Protein 3MB8 (pdb70)

Foldseek 3Di:
DDDDDQAQPALRDHLVQAAQAEEEEAALVVLVVLQVVAPDKDWDDDGDRWTWMWGAHPNFTYIYIYQHAALPSNVSVVVRNLVSNHQAYEYEYAWAWLCPVPAAAQAKEWAQFEAEPDPLCPPPDPPPDTLGAFVVLSVLLVVLCVVVVHDYHYWYYYAHQDDDQDDPPHDCSNVCSVHGTIYGHHRSSQSSSCVVSNHGYIYMYGYAFHPVCVVVVGGHCPDPSNVNSSVSSSSSVSSSSRVVSVVD/DDDDDQAQPALRHHLVQAAQAEEEEAALVVLVVLQVVAPDKDWDDDGDRWTWMFGAHPNFTYIYIHQHAALPSNLSVVVRNLVSNHAEYEYEYAWAWLCCPPAAAQAKEWAQFEAEPDPQCPPPDPPPDTLGAAVVLSVLLVVLCVVVVHDYHYWYYYAHRDDDDDDPDDDCSNVVSVHTTIYGHHRSSQSRVCVVSNHGYIYMYGHQFHPVCVVVVGGHCPDPSNVNSSVSSSSSNSSSRRVVSVVD

CATH classification: 3.40.50.1580

InterPro domains:
  IPR000845 Nucleoside phosphorylase domain [PF01048] (19-234)
  IPR035994 Nucleoside phosphorylase superfamily [G3DSA:3.40.50.1580] (1-247)
  IPR035994 Nucleoside phosphorylase superfamily [SSF53167] (6-246)

Radius of gyration: 21.79 Å; Cα contacts (8 Å, |Δi|>4): 1271; chains: 2; bounding box: 53×59×67 Å

Organism: Toxoplasma gondii (NCBI:txid5811)

Sequence (496 aa):
LMQGMEVQPHIRLRKEDVEPVVIIVGDPARTEEVANMCEKKQELAYNREYRSFRVVYDSQPITVISHGIGCPGTSIAIEELAYLGAKVIIRAGTCGSLKPKTLKQGDVCVTYAAVNETGLISNILPEGFPCVATPHVYQALMDAAKELGIEAASGIGVTQDYFYQNGILPSKLEMYSKKCCDVIDMEMSGVLGLCQARGIATCGILAVDGSPLQWDEGDYDATGVKATTGKENMVKITLKACANLRRQYLMQGMEVQPHIRLRKEDVEPVVIIVGDPARTEEVANMCEKKQELAYNREYRSFRVVYDSQPITVISHGIGCPGTSIAIEELAYLGAKVIIRAGTCGSLKPKTLKQGDVCVTYAAVNETGLISNILPEGFPCVATPHVYQALMDAAKELGIEAASGIGVTQDYFYQNGILPSKLEMYSKKCCDVIDMEMSGVLGLCQARGIATCGILAVDGSPLQWDEGDYDATGVKATTGKENMVKITLKACANLRRQY

Structure (mmCIF, N/CA/C/O backbone):
data_3MB8
#
_entry.id   3MB8
#
_cell.length_a   159.622
_cell.length_b   159.622
_cell.length_c   53.606
_cell.angle_alpha   90.000
_cell.angle_beta   90.000
_cell.angle_gamma   120.000
#
_symmetry.space_group_name_H-M   'P 6'
#
loop_
_entity.id
_entity.type
_entity.pdbx_description
1 polymer 'Purine nucleoside phosphorylase'
2 non-polymer 1,4-DIDEOXY-4-AZA-1-(S)-(9-DEAZAHYPOXANTHIN-9-YL)-D-RIBITOL
3 non-polymer 'PHOSPHATE ION'
4 non-polymer GLYCEROL
5 water water
#
loop_
_atom_site.group_PDB
_atom_site.id
_atom_site.type_symbol
_atom_site.label_atom_id
_atom_site.label_alt_id
_atom_site.label_comp_id
_atom_site.label_asym_id
_atom_site.label_entity_id
_atom_site.label_seq_id
_atom_site.pdbx_PDB_ins_code
_atom_site.Cartn_x
_atom_site.Cartn_y
_atom_site.Cartn_z
_atom_site.occupancy
_atom_site.B_iso_or_equiv
_atom_site.auth_seq_id
_atom_site.auth_comp_id
_atom_site.auth_asym_id
_atom_site.auth_atom_id
_atom_site.pdbx_PDB_model_num
ATOM 1 N N . LEU A 1 3 ? 58.659 31.858 18.706 1.00 28.44 3 LEU A N 1
ATOM 2 C CA . LEU A 1 3 ? 57.824 32.913 19.354 1.00 28.31 3 LEU A CA 1
ATOM 3 C C . LEU A 1 3 ? 57.247 32.415 20.667 1.00 28.61 3 LEU A C 1
ATOM 4 O O . LEU A 1 3 ? 56.744 31.288 20.749 1.00 28.47 3 LEU A O 1
ATOM 9 N N . MET A 1 4 ? 57.300 33.282 21.673 1.00 28.91 4 MET A N 1
ATOM 10 C CA . MET A 1 4 ? 56.814 32.973 23.022 1.00 29.40 4 MET A CA 1
ATOM 11 C C . MET A 1 4 ? 55.450 33.584 23.277 1.00 28.86 4 MET A C 1
ATOM 12 O O . MET A 1 4 ? 55.066 34.553 22.619 1.00 28.79 4 MET A O 1
ATOM 17 N N . GLN A 1 5 ? 54.724 33.022 24.242 1.00 28.54 5 GLN A N 1
ATOM 18 C CA . GLN A 1 5 ? 53.494 33.642 24.728 1.00 28.52 5 GLN A CA 1
ATOM 19 C C . GLN A 1 5 ? 53.476 33.703 26.261 1.00 28.38 5 GLN A C 1
ATOM 20 O O . GLN A 1 5 ? 54.161 32.916 26.933 1.00 27.27 5 GLN A O 1
ATOM 26 N N . GLY A 1 6 ? 52.708 34.654 26.795 1.00 27.89 6 GLY A N 1
ATOM 27 C CA . GLY A 1 6 ? 52.470 34.733 28.231 1.00 28.50 6 GLY A CA 1
ATOM 28 C C . GLY A 1 6 ? 51.708 33.510 28.718 1.00 28.46 6 GLY A C 1
ATOM 29 O O . GLY A 1 6 ? 51.086 32.778 27.928 1.00 28.41 6 GLY A O 1
ATOM 30 N N . MET A 1 7 ? 51.766 33.266 30.019 1.00 28.25 7 MET A N 1
ATOM 31 C CA . MET A 1 7 ? 50.999 32.169 30.588 1.00 28.62 7 MET A CA 1
ATOM 32 C C . MET A 1 7 ? 49.566 32.616 30.827 1.00 28.74 7 MET A C 1
ATOM 33 O O . MET A 1 7 ? 49.327 33.779 31.102 1.00 28.92 7 MET A O 1
ATOM 38 N N . GLU A 1 8 ? 48.616 31.693 30.714 1.00 29.59 8 GLU A N 1
ATOM 39 C CA . GLU A 1 8 ? 47.212 32.053 30.903 1.00 30.05 8 GLU A CA 1
ATOM 40 C C . GLU A 1 8 ? 46.957 32.492 32.344 1.00 28.66 8 GLU A C 1
ATOM 41 O O . GLU A 1 8 ? 46.396 33.568 32.587 1.00 29.36 8 GLU A O 1
ATOM 47 N N . VAL A 1 9 ? 47.380 31.668 33.295 1.00 26.62 9 VAL A N 1
ATOM 48 C CA . VAL A 1 9 ? 47.301 32.051 34.690 1.00 24.77 9 VAL A CA 1
ATOM 49 C C . VAL A 1 9 ? 48.727 32.164 35.197 1.00 23.04 9 VAL A C 1
ATOM 50 O O . VAL A 1 9 ? 49.601 31.369 34.824 1.00 22.11 9 VAL A O 1
ATOM 54 N N . GLN A 1 10 ? 48.969 33.184 36.007 1.00 21.02 10 GLN A N 1
ATOM 55 C CA . GLN A 1 10 ? 50.279 33.359 36.625 1.00 19.73 10 GLN A CA 1
ATOM 56 C C . GLN A 1 10 ? 50.572 32.142 37.505 1.00 18.44 10 GLN A C 1
ATOM 57 O O . GLN A 1 10 ? 49.669 31.643 38.176 1.00 18.12 10 GLN A O 1
ATOM 63 N N . PRO A 1 11 ? 51.823 31.645 37.481 1.00 17.52 11 PRO A N 1
ATOM 64 C CA . PRO A 1 11 ? 52.123 30.318 38.045 1.00 16.93 11 PRO A CA 1
ATOM 65 C C . PRO A 1 11 ? 51.965 30.161 39.584 1.00 15.98 11 PRO A C 1
ATOM 66 O O . PRO A 1 11 ? 51.613 29.081 40.061 1.00 16.13 11 PRO A O 1
ATOM 70 N N . HIS A 1 12 ? 52.223 31.197 40.361 1.00 14.51 12 HIS A N 1
ATOM 71 C CA . HIS A 1 12 ? 52.128 31.016 41.826 1.00 14.00 12 HIS A CA 1
ATOM 72 C C . HIS A 1 12 ? 50.751 31.412 42.388 1.00 13.87 12 HIS A C 1
ATOM 73 O O . HIS A 1 12 ? 50.118 30.640 43.121 1.00 13.62 12 HIS A O 1
ATOM 80 N N . ILE A 1 13 ? 50.273 32.596 42.016 1.00 12.82 13 ILE A N 1
ATOM 81 C CA . ILE A 1 13 ? 48.983 33.077 42.523 1.00 12.86 13 ILE A CA 1
ATOM 82 C C . ILE A 1 13 ? 47.796 32.498 41.743 1.00 13.62 13 ILE A C 1
ATOM 83 O O . ILE A 1 13 ? 46.656 32.521 42.226 1.00 13.99 13 ILE A O 1
ATOM 88 N N . ARG A 1 14 ? 48.070 31.978 40.544 1.00 14.83 14 ARG A N 1
ATOM 89 C CA . ARG A 1 14 ? 47.075 31.236 39.752 1.00 15.69 14 ARG A CA 1
ATOM 90 C C . ARG A 1 14 ? 45.862 32.105 39.394 1.00 16.91 14 ARG A C 1
ATOM 91 O O . ARG A 1 14 ? 44.714 31.640 39.443 1.00 17.25 14 ARG A O 1
ATOM 99 N N . LEU A 1 15 ? 46.136 33.366 39.060 1.00 16.54 15 LEU A N 1
ATOM 100 C CA . LEU A 1 15 ? 45.135 34.313 38.599 1.00 17.15 15 LEU A CA 1
ATOM 101 C C . LEU A 1 15 ? 45.366 34.718 37.132 1.00 17.83 15 LEU A C 1
ATOM 102 O O . LEU A 1 15 ? 46.493 34.631 36.620 1.00 17.75 15 LEU A O 1
ATOM 107 N N . ARG A 1 16 ? 44.281 35.155 36.486 1.00 18.24 16 ARG A N 1
ATOM 108 C CA . ARG A 1 16 ? 44.297 35.738 35.136 1.00 19.58 16 ARG A CA 1
ATOM 109 C C . ARG A 1 16 ? 44.012 37.233 35.282 1.00 19.02 16 ARG A C 1
ATOM 110 O O . ARG A 1 16 ? 43.539 37.666 36.317 1.00 18.79 16 ARG A O 1
ATOM 118 N N . LYS A 1 17 ? 44.259 38.019 34.240 1.00 20.07 17 LYS A N 1
ATOM 119 C CA . LYS A 1 17 ? 44.126 39.476 34.344 1.00 20.94 17 LYS A CA 1
ATOM 120 C C . LYS A 1 17 ? 42.703 39.910 34.729 1.00 21.35 17 LYS A C 1
ATOM 121 O O . LYS A 1 17 ? 42.536 40.842 35.506 1.00 21.17 17 LYS A O 1
ATOM 127 N N . GLU A 1 18 ? 41.686 39.204 34.231 1.00 21.97 18 GLU A N 1
ATOM 128 C CA . GLU A 1 18 ? 40.296 39.497 34.606 1.00 22.44 18 GLU A CA 1
ATOM 129 C C . GLU A 1 18 ? 39.981 39.216 36.096 1.00 21.77 18 GLU A C 1
ATOM 130 O O . GLU A 1 18 ? 38.950 39.655 36.594 1.00 21.49 18 GLU A O 1
ATOM 136 N N . ASP A 1 19 ? 40.887 38.525 36.797 1.00 20.82 19 ASP A N 1
ATOM 137 C CA . ASP A 1 19 ? 40.738 38.243 38.235 1.00 20.33 19 ASP A CA 1
ATOM 138 C C . ASP A 1 19 ? 41.327 39.327 39.144 1.00 19.77 19 ASP A C 1
ATOM 139 O O . ASP A 1 19 ? 41.173 39.252 40.366 1.00 19.20 19 ASP A O 1
ATOM 144 N N . VAL A 1 20 ? 42.028 40.299 38.559 1.00 19.24 20 VAL A N 1
ATOM 145 C CA . VAL A 1 20 ? 42.802 41.265 39.333 1.00 18.71 20 VAL A CA 1
ATOM 146 C C . VAL A 1 20 ? 42.302 42.696 39.113 1.00 18.65 20 VAL A C 1
ATOM 147 O O . VAL A 1 20 ? 42.243 43.170 37.971 1.00 18.87 20 VAL A O 1
ATOM 151 N N . GLU A 1 21 ? 41.995 43.384 40.217 1.00 17.87 21 GLU A N 1
ATOM 152 C CA . GLU A 1 21 ? 41.528 44.769 40.179 1.00 17.48 21 GLU A CA 1
ATOM 153 C C . GLU A 1 21 ? 42.744 45.701 40.252 1.00 17.46 21 GLU A C 1
ATOM 154 O O . GLU A 1 21 ? 43.820 45.274 40.679 1.00 17.28 21 GLU A O 1
ATOM 160 N N . PRO A 1 22 ? 42.588 46.975 39.839 1.00 16.48 22 PRO A N 1
ATOM 161 C CA . PRO A 1 22 ? 43.742 47.876 39.977 1.00 16.02 22 PRO A CA 1
ATOM 162 C C . PRO A 1 22 ? 44.110 48.204 41.436 1.00 15.40 22 PRO A C 1
ATOM 163 O O . PRO A 1 22 ? 45.214 48.687 41.691 1.00 15.74 22 PRO A O 1
ATOM 167 N N . VAL A 1 23 ? 43.202 47.945 42.380 1.00 15.46 23 VAL A N 1
ATOM 168 C CA . VAL A 1 23 ? 43.504 48.144 43.800 1.00 14.04 23 VAL A CA 1
ATOM 169 C C . VAL A 1 23 ? 43.493 46.776 44.526 1.00 13.51 23 VAL A C 1
ATOM 170 O O . VAL A 1 23 ? 42.528 46.004 44.411 1.00 12.84 23 VAL A O 1
ATOM 174 N N . VAL A 1 24 ? 44.581 46.487 45.243 1.00 12.87 24 VAL A N 1
ATOM 175 C CA . VAL A 1 24 ? 44.793 45.181 45.878 1.00 12.42 24 VAL A CA 1
ATOM 176 C C . VAL A 1 24 ? 45.152 45.373 47.356 1.00 12.35 24 VAL A C 1
ATOM 177 O O . VAL A 1 24 ? 46.039 46.157 47.681 1.00 12.93 24 VAL A O 1
ATOM 181 N N . ILE A 1 25 ? 44.483 44.639 48.234 1.00 11.45 25 ILE A N 1
ATOM 182 C CA . ILE A 1 25 ? 44.885 44.537 49.643 1.00 11.65 25 ILE A CA 1
ATOM 183 C C . ILE A 1 25 ? 45.650 43.230 49.820 1.00 11.81 25 ILE A C 1
ATOM 184 O O . ILE A 1 25 ? 45.137 42.168 49.457 1.00 12.30 25 ILE A O 1
ATOM 189 N N . ILE A 1 26 ? 46.877 43.291 50.329 1.00 11.66 26 ILE A N 1
ATOM 190 C CA . ILE A 1 26 ? 47.624 42.039 50.595 1.00 11.66 26 ILE A CA 1
ATOM 191 C C . ILE A 1 26 ? 47.785 41.837 52.097 1.00 12.02 26 ILE A C 1
ATOM 192 O O . ILE A 1 26 ? 47.954 42.805 52.830 1.00 11.38 26 ILE A O 1
ATOM 197 N N . VAL A 1 27 ? 47.682 40.585 52.548 1.00 10.96 27 VAL A N 1
ATOM 198 C CA . VAL A 1 27 ? 47.755 40.258 53.983 1.00 10.90 27 VAL A CA 1
ATOM 199 C C . VAL A 1 27 ? 48.661 39.050 54.090 1.00 11.64 27 VAL A C 1
ATOM 200 O O . VAL A 1 27 ? 48.766 38.304 53.121 1.00 11.33 27 VAL A O 1
ATOM 204 N N . GLY A 1 28 ? 49.310 38.835 55.235 1.00 11.75 28 GLY A N 1
ATOM 205 C CA . GLY A 1 28 ? 50.261 37.706 55.335 1.00 13.15 28 GLY A CA 1
ATOM 206 C C . GLY A 1 28 ? 49.597 36.331 55.389 1.00 13.64 28 GLY A C 1
ATOM 207 O O . GLY A 1 28 ? 50.072 35.362 54.783 1.00 13.67 28 GLY A O 1
ATOM 208 N N . ASP A 1 29 ? 48.484 36.265 56.110 1.00 13.55 29 ASP A N 1
ATOM 209 C CA . ASP A 1 29 ? 47.814 35.016 56.464 1.00 14.42 29 ASP A CA 1
ATOM 210 C C . ASP A 1 29 ? 46.638 34.744 55.516 1.00 14.21 29 ASP A C 1
ATOM 211 O O . ASP A 1 29 ? 45.746 35.576 55.399 1.00 14.88 29 ASP A O 1
ATOM 216 N N . PRO A 1 30 ? 46.624 33.567 54.859 1.00 14.59 30 PRO A N 1
ATOM 217 C CA . PRO A 1 30 ? 45.478 33.126 54.044 1.00 14.79 30 PRO A CA 1
ATOM 218 C C . PRO A 1 30 ? 44.135 33.306 54.768 1.00 15.12 30 PRO A C 1
ATOM 219 O O . PRO A 1 30 ? 43.156 33.732 54.150 1.00 14.61 30 PRO A O 1
ATOM 223 N N . ALA A 1 31 ? 44.102 33.023 56.076 1.00 14.80 31 ALA A N 1
ATOM 224 C CA . ALA A 1 31 ? 42.866 33.139 56.852 1.00 14.57 31 ALA A CA 1
ATOM 225 C C . ALA A 1 31 ? 42.302 34.555 56.888 1.00 14.90 31 ALA A C 1
ATOM 226 O O . ALA A 1 31 ? 41.077 34.742 57.006 1.00 13.89 31 ALA A O 1
ATOM 228 N N . ARG A 1 32 ? 43.181 35.556 56.803 1.00 14.71 32 ARG A N 1
ATOM 229 C CA . ARG A 1 32 ? 42.714 36.943 56.866 1.00 15.13 32 ARG A CA 1
ATOM 230 C C . ARG A 1 32 ? 42.005 37.398 55.593 1.00 15.16 32 ARG A C 1
ATOM 231 O O . ARG A 1 32 ? 41.205 38.335 55.654 1.00 15.72 32 ARG A O 1
ATOM 239 N N . THR A 1 33 ? 42.276 36.758 54.458 1.00 14.92 33 THR A N 1
ATOM 240 C CA . THR A 1 33 ? 41.594 37.136 53.222 1.00 15.64 33 THR A CA 1
ATOM 241 C C . THR A 1 33 ? 40.080 36.923 53.397 1.00 15.96 33 THR A C 1
ATOM 242 O O . THR A 1 33 ? 39.285 37.764 52.999 1.00 16.18 33 THR A O 1
ATOM 246 N N . GLU A 1 34 ? 39.696 35.821 54.029 1.00 17.16 34 GLU A N 1
ATOM 247 C CA . GLU A 1 34 ? 38.275 35.533 54.263 1.00 18.57 34 GLU A CA 1
ATOM 248 C C . GLU A 1 34 ? 37.649 36.508 55.257 1.00 18.63 34 GLU A C 1
ATOM 249 O O . GLU A 1 34 ? 36.499 36.927 55.081 1.00 18.28 34 GLU A O 1
ATOM 255 N N . GLU A 1 35 ? 38.418 36.878 56.282 1.00 18.93 35 GLU A N 1
ATOM 256 C CA . GLU A 1 35 ? 37.974 37.828 57.311 1.00 19.39 35 GLU A CA 1
ATOM 257 C C . GLU A 1 35 ? 37.682 39.186 56.681 1.00 18.89 35 GLU A C 1
ATOM 258 O O . GLU A 1 35 ? 36.671 39.831 56.997 1.00 18.96 35 GLU A O 1
ATOM 264 N N . VAL A 1 36 ? 38.563 39.610 55.776 1.00 17.93 36 VAL A N 1
ATOM 265 C CA . VAL A 1 36 ? 38.339 40.835 55.003 1.00 18.20 36 VAL A CA 1
ATOM 266 C C . VAL A 1 36 ? 37.063 40.706 54.173 1.00 18.35 36 VAL A C 1
ATOM 267 O O . VAL A 1 36 ? 36.186 41.595 54.210 1.00 18.25 36 VAL A O 1
ATOM 271 N N . ALA A 1 37 ? 36.973 39.605 53.425 1.00 18.59 37 ALA A N 1
ATOM 272 C CA . ALA A 1 37 ? 35.840 39.349 52.531 1.00 19.21 37 ALA A CA 1
ATOM 273 C C . ALA A 1 37 ? 34.506 39.331 53.282 1.00 19.80 37 ALA A C 1
ATOM 274 O O . ALA A 1 37 ? 33.491 39.796 52.759 1.00 19.50 37 ALA A O 1
ATOM 276 N N . ASN A 1 38 ? 34.515 38.830 54.516 1.00 20.85 38 ASN A N 1
ATOM 277 C CA . ASN A 1 38 ? 33.293 38.795 55.328 1.00 21.99 38 ASN A CA 1
ATOM 278 C C . ASN A 1 38 ? 32.798 40.179 55.772 1.00 23.03 38 ASN A C 1
ATOM 279 O O . ASN A 1 38 ? 31.657 40.323 56.226 1.00 22.74 38 ASN A O 1
ATOM 284 N N . MET A 1 39 ? 33.637 41.204 55.610 1.00 23.12 39 MET A N 1
ATOM 285 C CA . MET A 1 39 ? 33.225 42.575 55.903 1.00 24.30 39 MET A CA 1
ATOM 286 C C . MET A 1 39 ? 32.632 43.302 54.683 1.00 23.84 39 MET A C 1
ATOM 287 O O . MET A 1 39 ? 32.234 44.462 54.777 1.00 23.78 39 MET A O 1
ATOM 292 N N . CYS A 1 40 ? 32.552 42.619 53.550 1.00 23.71 40 CYS A N 1
ATOM 293 C CA . CYS A 1 40 ? 32.162 43.269 52.315 1.00 23.27 40 CYS A CA 1
ATOM 294 C C . CYS A 1 40 ? 30.735 42.939 51.907 1.00 24.26 40 CYS A C 1
ATOM 295 O O . CYS A 1 40 ? 30.154 41.975 52.413 1.00 25.03 40 CYS A O 1
ATOM 298 N N . GLU A 1 41 ? 30.184 43.741 50.996 1.00 24.43 41 GLU A N 1
ATOM 299 C CA . GLU A 1 41 ? 28.849 43.515 50.417 1.00 25.42 41 GLU A CA 1
ATOM 300 C C . GLU A 1 41 ? 28.780 42.178 49.654 1.00 25.05 41 GLU A C 1
ATOM 301 O O . GLU A 1 41 ? 27.810 41.421 49.784 1.00 24.62 41 GLU A O 1
ATOM 307 N N . LYS A 1 42 ? 29.837 41.890 48.890 1.00 24.13 42 LYS A N 1
ATOM 308 C CA . LYS A 1 42 ? 29.919 40.717 48.022 1.00 24.29 42 LYS A CA 1
ATOM 309 C C . LYS A 1 42 ? 31.340 40.178 48.059 1.00 23.37 42 LYS A C 1
ATOM 310 O O . LYS A 1 42 ? 32.285 40.946 48.187 1.00 23.04 42 LYS A O 1
ATOM 316 N N . LYS A 1 43 ? 31.479 38.861 47.952 1.00 22.72 43 LYS A N 1
ATOM 317 C CA . LYS A 1 43 ? 32.786 38.204 47.947 1.00 22.14 43 LYS A CA 1
ATOM 318 C C . LYS A 1 43 ? 32.788 37.032 46.971 1.00 22.01 43 LYS A C 1
ATOM 319 O O . LYS A 1 43 ? 31.762 36.356 46.788 1.00 21.43 43 LYS A O 1
ATOM 325 N N . GLN A 1 44 ? 33.941 36.797 46.349 1.00 21.35 44 GLN A N 1
ATOM 326 C CA . GLN A 1 44 ? 34.136 35.644 45.488 1.00 21.54 44 GLN A CA 1
ATOM 327 C C . GLN A 1 44 ? 35.562 35.123 45.653 1.00 20.53 44 GLN A C 1
ATOM 328 O O . GLN A 1 44 ? 36.519 35.825 45.321 1.00 20.15 44 GLN A O 1
ATOM 334 N N . GLU A 1 45 ? 35.703 33.902 46.158 1.00 20.26 45 GLU A N 1
ATOM 335 C CA . GLU A 1 45 ? 37.028 33.286 46.240 1.00 19.76 45 GLU A CA 1
ATOM 336 C C . GLU A 1 45 ? 37.478 32.888 44.832 1.00 19.79 45 GLU A C 1
ATOM 337 O O . GLU A 1 45 ? 36.716 32.274 44.065 1.00 19.61 45 GLU A O 1
ATOM 343 N N . LEU A 1 46 ? 38.709 33.246 44.491 1.00 18.27 46 LEU A N 1
ATOM 344 C CA . LEU A 1 46 ? 39.212 33.067 43.137 1.00 18.25 46 LEU A CA 1
ATOM 345 C C . LEU A 1 46 ? 40.146 31.871 43.021 1.00 18.29 46 LEU A C 1
ATOM 346 O O . LEU A 1 46 ? 39.942 31.024 42.159 1.00 19.33 46 LEU A O 1
ATOM 351 N N . ALA A 1 47 ? 41.157 31.801 43.888 1.00 16.89 47 ALA A N 1
ATOM 352 C CA . ALA A 1 47 ? 42.190 30.758 43.816 1.00 15.89 47 ALA A CA 1
ATOM 353 C C . ALA A 1 47 ? 42.828 30.586 45.178 1.00 15.13 47 ALA A C 1
ATOM 354 O O . ALA A 1 47 ? 42.730 31.467 46.027 1.00 14.10 47 ALA A O 1
ATOM 356 N N . TYR A 1 48 ? 43.455 29.434 45.389 1.00 14.78 48 TYR A N 1
ATOM 357 C CA . TYR A 1 48 ? 44.227 29.177 46.592 1.00 14.43 48 TYR A CA 1
ATOM 358 C C . TYR A 1 48 ? 45.312 28.173 46.211 1.00 14.42 48 TYR A C 1
ATOM 359 O O . TYR A 1 48 ? 45.055 26.971 46.053 1.00 13.78 48 TYR A O 1
ATOM 368 N N . ASN A 1 49 ? 46.515 28.694 46.004 1.00 13.71 49 ASN A N 1
ATOM 369 C CA . ASN A 1 49 ? 47.659 27.886 45.635 1.00 14.20 49 ASN A CA 1
ATOM 370 C C . ASN A 1 49 ? 48.791 28.286 46.559 1.00 13.92 49 ASN A C 1
ATOM 371 O O . ASN A 1 49 ? 49.032 29.486 46.751 1.00 13.04 49 ASN A O 1
ATOM 376 N N . ARG A 1 50 ? 49.468 27.288 47.124 1.00 14.37 50 ARG A N 1
ATOM 377 C CA . ARG A 1 50 ? 50.546 27.517 48.090 1.00 13.88 50 ARG A CA 1
ATOM 378 C C . ARG A 1 50 ? 50.007 28.447 49.193 1.00 14.09 50 ARG A C 1
ATOM 379 O O . ARG A 1 50 ? 48.919 28.195 49.737 1.00 14.43 50 ARG A O 1
ATOM 387 N N . GLU A 1 51 ? 50.732 29.520 49.509 1.00 12.93 51 GLU A N 1
ATOM 388 C CA . GLU A 1 51 ? 50.289 30.472 50.539 1.00 13.35 51 GLU A CA 1
ATOM 389 C C . GLU A 1 51 ? 49.450 31.624 49.971 1.00 12.69 51 GLU A C 1
ATOM 390 O O . GLU A 1 51 ? 49.203 32.600 50.674 1.00 13.04 51 GLU A O 1
ATOM 396 N N . TYR A 1 52 ? 49.035 31.512 48.710 1.00 12.28 52 TYR A N 1
ATOM 397 C CA . TYR A 1 52 ? 48.365 32.610 48.007 1.00 12.34 52 TYR A CA 1
ATOM 398 C C . TYR A 1 52 ? 46.869 32.319 47.837 1.00 12.36 52 TYR A C 1
ATOM 399 O O . TYR A 1 52 ? 46.474 31.611 46.918 1.00 12.44 52 TYR A O 1
ATOM 408 N N . ARG A 1 53 ? 46.053 32.885 48.726 1.00 12.44 53 ARG A N 1
ATOM 409 C CA . ARG A 1 53 ? 44.596 32.764 48.651 1.00 13.03 53 ARG A CA 1
ATOM 410 C C . ARG A 1 53 ? 44.008 34.112 48.261 1.00 12.92 53 ARG A C 1
ATOM 411 O O . ARG A 1 53 ? 44.330 35.132 48.883 1.00 13.19 53 ARG A O 1
ATOM 419 N N . SER A 1 54 ? 43.141 34.119 47.245 1.00 12.59 54 SER A N 1
ATOM 420 C CA . SER A 1 54 ? 42.655 35.365 46.674 1.00 12.57 54 SER A CA 1
ATOM 421 C C . SER A 1 54 ? 41.127 35.425 46.585 1.00 13.27 54 SER A C 1
ATOM 422 O O . SER A 1 54 ? 40.471 34.396 46.390 1.00 12.49 54 SER A O 1
ATOM 425 N N . PHE A 1 55 ? 40.596 36.641 46.743 1.00 13.78 55 PHE A N 1
ATOM 426 C CA . PHE A 1 55 ? 39.161 36.952 46.622 1.00 14.80 55 PHE A CA 1
ATOM 427 C C . PHE A 1 55 ? 39.000 38.192 45.773 1.00 15.15 55 PHE A C 1
ATOM 428 O O . PHE A 1 55 ? 39.890 39.046 45.735 1.00 15.64 55 PHE A O 1
ATOM 436 N N . ARG A 1 56 ? 37.869 38.304 45.089 1.00 15.75 56 ARG A N 1
ATOM 437 C CA . ARG A 1 56 ? 37.391 39.622 44.691 1.00 16.65 56 ARG A CA 1
ATOM 438 C C . ARG A 1 56 ? 36.317 39.984 45.687 1.00 16.89 56 ARG A C 1
ATOM 439 O O . ARG A 1 56 ? 35.432 39.169 45.993 1.00 16.95 56 ARG A O 1
ATOM 447 N N . VAL A 1 57 ? 36.393 41.206 46.196 1.00 17.10 57 VAL A N 1
ATOM 448 C CA . VAL A 1 57 ? 35.399 41.693 47.143 1.00 17.79 57 VAL A CA 1
ATOM 449 C C . VAL A 1 57 ? 34.791 42.981 46.596 1.00 18.13 57 VAL A C 1
ATOM 450 O O . VAL A 1 57 ? 35.402 43.654 45.766 1.00 18.21 57 VAL A O 1
ATOM 454 N N . VAL A 1 58 ? 33.577 43.293 47.040 1.00 18.05 58 VAL A N 1
ATOM 455 C CA . VAL A 1 58 ? 32.940 44.551 46.680 1.00 18.15 58 VAL A CA 1
ATOM 456 C C . VAL A 1 58 ? 32.688 45.303 47.979 1.00 18.05 58 VAL A C 1
ATOM 457 O O . VAL A 1 58 ? 31.986 44.805 48.860 1.00 17.76 58 VAL A O 1
ATOM 461 N N . TYR A 1 59 ? 33.305 46.476 48.116 1.00 17.98 59 TYR A N 1
ATOM 462 C CA . TYR A 1 59 ? 33.105 47.306 49.302 1.00 18.80 59 TYR A CA 1
ATOM 463 C C . TYR A 1 59 ? 32.732 48.722 48.858 1.00 18.99 59 TYR A C 1
ATOM 464 O O . TYR A 1 59 ? 33.434 49.336 48.037 1.00 17.58 59 TYR A O 1
ATOM 473 N N . ASP A 1 60 ? 31.608 49.213 49.385 1.00 19.73 60 ASP A N 1
ATOM 474 C CA . ASP A 1 60 ? 31.047 50.514 48.986 1.00 20.86 60 ASP A CA 1
ATOM 475 C C . ASP A 1 60 ? 30.917 50.561 47.458 1.00 20.35 60 ASP A C 1
ATOM 476 O O . ASP A 1 60 ? 31.281 51.542 46.815 1.00 19.88 60 ASP A O 1
ATOM 481 N N . SER A 1 61 ? 30.419 49.455 46.893 1.00 20.53 61 SER A N 1
ATOM 482 C CA . SER A 1 61 ? 30.211 49.291 45.448 1.00 20.42 61 SER A CA 1
ATOM 483 C C . SER A 1 61 ? 31.485 49.200 44.600 1.00 20.37 61 SER A C 1
ATOM 484 O O . SER A 1 61 ? 31.409 49.178 43.368 1.00 20.29 61 SER A O 1
ATOM 487 N N . GLN A 1 62 ? 32.651 49.133 45.244 1.00 19.37 62 GLN A N 1
ATOM 488 C CA . GLN A 1 62 ? 33.919 49.105 44.516 1.00 18.51 62 GLN A CA 1
ATOM 489 C C . GLN A 1 62 ? 34.541 47.709 44.559 1.00 17.99 62 GLN A C 1
ATOM 490 O O . GLN A 1 62 ? 34.633 47.128 45.629 1.00 17.10 62 GLN A O 1
ATOM 496 N N . PRO A 1 63 ? 34.953 47.164 43.394 1.00 17.45 63 PRO A N 1
ATOM 497 C CA . PRO A 1 63 ? 35.598 45.846 43.414 1.00 16.99 63 PRO A CA 1
ATOM 498 C C . PRO A 1 63 ? 37.100 45.936 43.718 1.00 16.64 63 PRO A C 1
ATOM 499 O O . PRO A 1 63 ? 37.817 46.751 43.135 1.00 16.20 63 PRO A O 1
ATOM 503 N N . ILE A 1 64 ? 37.552 45.104 44.644 1.00 15.75 64 ILE A N 1
ATOM 504 C CA . ILE A 1 64 ? 38.930 45.165 45.139 1.00 14.93 64 ILE A CA 1
ATOM 505 C C . ILE A 1 64 ? 39.445 43.744 45.246 1.00 14.60 64 ILE A C 1
ATOM 506 O O . ILE A 1 64 ? 38.703 42.837 45.635 1.00 14.77 64 ILE A O 1
ATOM 511 N N . THR A 1 65 ? 40.715 43.543 44.910 1.00 14.04 65 THR A N 1
ATOM 512 C CA . THR A 1 65 ? 41.343 42.231 45.107 1.00 13.95 65 THR A CA 1
ATOM 513 C C . THR A 1 65 ? 41.892 42.093 46.527 1.00 13.76 65 THR A C 1
ATOM 514 O O . THR A 1 65 ? 42.452 43.048 47.088 1.00 13.66 65 THR A O 1
ATOM 518 N N . VAL A 1 66 ? 41.705 40.915 47.127 1.00 13.18 66 VAL A N 1
ATOM 519 C CA . VAL A 1 66 ? 42.318 40.626 48.424 1.00 12.38 66 VAL A CA 1
ATOM 520 C C . VAL A 1 66 ? 43.066 39.312 48.291 1.00 12.29 66 VAL A C 1
ATOM 521 O O . VAL A 1 66 ? 42.484 38.304 47.870 1.00 12.33 66 VAL A O 1
ATOM 525 N N . ILE A 1 67 ? 44.345 39.316 48.655 1.00 11.95 67 ILE A N 1
ATOM 526 C CA . ILE A 1 67 ? 45.193 38.117 48.467 1.00 12.00 67 ILE A CA 1
ATOM 527 C C . ILE A 1 67 ? 46.261 38.042 49.569 1.00 12.43 67 ILE A C 1
ATOM 528 O O . ILE A 1 67 ? 46.749 39.087 50.017 1.00 12.03 67 ILE A O 1
ATOM 533 N N . SER A 1 68 ? 46.597 36.819 50.009 1.00 12.63 68 SER A N 1
ATOM 534 C CA . SER A 1 68 ? 47.632 36.591 50.993 1.00 12.98 68 SER A CA 1
ATOM 535 C C . SER A 1 68 ? 48.978 36.408 50.312 1.00 13.94 68 SER A C 1
ATOM 536 O O . SER A 1 68 ? 49.045 35.897 49.167 1.00 12.92 68 SER A O 1
ATOM 539 N N . HIS A 1 69 ? 50.021 36.859 51.006 1.00 13.93 69 HIS A N 1
ATOM 540 C CA . HIS A 1 69 ? 51.375 36.863 50.480 1.00 14.64 69 HIS A CA 1
ATOM 541 C C . HIS A 1 69 ? 52.332 35.924 51.232 1.00 14.25 69 HIS A C 1
ATOM 542 O O . HIS A 1 69 ? 53.432 35.647 50.744 1.00 14.49 69 HIS A O 1
ATOM 549 N N . GLY A 1 70 ? 51.905 35.425 52.397 1.00 13.73 70 GLY A N 1
ATOM 550 C CA . GLY A 1 70 ? 52.753 34.546 53.225 1.00 13.91 70 GLY A CA 1
ATOM 551 C C . GLY A 1 70 ? 53.746 35.351 54.054 1.00 13.59 70 GLY A C 1
ATOM 552 O O . GLY A 1 70 ? 53.924 36.563 53.841 1.00 13.59 70 GLY A O 1
ATOM 553 N N . ILE A 1 71 ? 54.424 34.679 54.977 1.00 12.77 71 ILE A N 1
ATOM 554 C CA . ILE A 1 71 ? 55.399 35.362 55.826 1.00 12.78 71 ILE A CA 1
ATOM 555 C C . ILE A 1 71 ? 56.712 35.598 55.059 1.00 12.77 71 ILE A C 1
ATOM 556 O O . ILE A 1 71 ? 57.302 34.649 54.511 1.00 12.29 71 ILE A O 1
ATOM 561 N N . GLY A 1 72 ? 57.139 36.860 55.018 1.00 12.75 72 GLY A N 1
ATOM 562 C CA . GLY A 1 72 ? 58.492 37.216 54.557 1.00 12.75 72 GLY A CA 1
ATOM 563 C C . GLY A 1 72 ? 58.503 37.831 53.167 1.00 13.76 72 GLY A C 1
ATOM 564 O O . GLY A 1 72 ? 57.626 37.543 52.349 1.00 12.96 72 GLY A O 1
ATOM 565 N N . CYS A 1 73 ? 59.503 38.672 52.898 1.00 14.09 73 CYS A N 1
ATOM 566 C CA . CYS A 1 73 ? 59.643 39.338 51.585 1.00 15.66 73 CYS A CA 1
ATOM 567 C C . CYS A 1 73 ? 59.721 38.442 50.329 1.00 15.98 73 CYS A C 1
ATOM 568 O O . CYS A 1 73 ? 59.206 38.833 49.287 1.00 15.49 73 CYS A O 1
ATOM 571 N N . PRO A 1 74 ? 60.421 37.284 50.400 1.00 16.22 74 PRO A N 1
ATOM 572 C CA . PRO A 1 74 ? 60.569 36.476 49.169 1.00 16.30 74 PRO A CA 1
ATOM 573 C C . PRO A 1 74 ? 59.260 35.938 48.602 1.00 15.80 74 PRO A C 1
ATOM 574 O O . PRO A 1 74 ? 59.002 36.098 47.403 1.00 15.82 74 PRO A O 1
ATOM 578 N N . GLY A 1 75 ? 58.438 35.323 49.453 1.00 15.39 75 GLY A N 1
ATOM 579 C CA . GLY A 1 75 ? 57.126 34.832 49.027 1.00 14.76 75 GLY A CA 1
ATOM 580 C C . GLY A 1 75 ? 56.270 36.005 48.582 1.00 14.56 75 GLY A C 1
ATOM 581 O O . GLY A 1 75 ? 55.527 35.922 47.604 1.00 15.22 75 GLY A O 1
ATOM 582 N N . THR A 1 76 ? 56.399 37.116 49.299 1.00 14.13 76 THR A N 1
ATOM 583 C CA . THR A 1 76 ? 55.674 38.342 48.971 1.00 13.46 76 THR A CA 1
ATOM 584 C C . THR A 1 76 ? 56.092 38.902 47.600 1.00 13.29 76 THR A C 1
ATOM 585 O O . THR A 1 76 ? 55.248 39.392 46.861 1.00 13.09 76 THR A O 1
ATOM 589 N N . SER A 1 77 ? 57.383 38.831 47.267 1.00 12.95 77 SER A N 1
ATOM 590 C CA . SER A 1 77 ? 57.874 39.355 45.984 1.00 13.52 77 SER A CA 1
ATOM 591 C C . SER A 1 77 ? 57.202 38.682 44.792 1.00 13.51 77 SER A C 1
ATOM 592 O O . SER A 1 77 ? 56.864 39.340 43.812 1.00 13.93 77 SER A O 1
ATOM 595 N N . ILE A 1 78 ? 57.017 37.372 44.883 1.00 12.71 78 ILE A N 1
ATOM 596 C CA . ILE A 1 78 ? 56.300 36.619 43.872 1.00 12.33 78 ILE A CA 1
ATOM 597 C C . ILE A 1 78 ? 54.860 37.138 43.670 1.00 12.10 78 ILE A C 1
ATOM 598 O O . ILE A 1 78 ? 54.432 37.377 42.537 1.00 11.63 78 ILE A O 1
ATOM 603 N N . ALA A 1 79 ? 54.136 37.325 44.768 1.00 11.76 79 ALA A N 1
ATOM 604 C CA . ALA A 1 79 ? 52.756 37.821 44.698 1.00 12.15 79 ALA A CA 1
ATOM 605 C C . ALA A 1 79 ? 52.716 39.196 44.030 1.00 12.46 79 ALA A C 1
ATOM 606 O O . ALA A 1 79 ? 51.948 39.424 43.089 1.00 11.54 79 ALA A O 1
ATOM 608 N N . ILE A 1 80 ? 53.570 40.109 44.491 1.00 12.48 80 ILE A N 1
ATOM 609 C CA . ILE A 1 80 ? 53.600 41.455 43.921 1.00 12.48 80 ILE A CA 1
ATOM 610 C C . ILE A 1 80 ? 53.989 41.446 42.444 1.00 12.93 80 ILE A C 1
ATOM 611 O O . ILE A 1 80 ? 53.323 42.090 41.636 1.00 12.67 80 ILE A O 1
ATOM 616 N N . GLU A 1 81 ? 55.053 40.727 42.078 1.00 12.88 81 GLU A N 1
ATOM 617 C CA . GLU A 1 81 ? 55.434 40.664 40.656 1.00 13.57 81 GLU A CA 1
ATOM 618 C C . GLU A 1 81 ? 54.305 40.152 39.765 1.00 13.45 81 GLU A C 1
ATOM 619 O O . GLU A 1 81 ? 54.062 40.710 38.679 1.00 13.38 81 GLU A O 1
ATOM 625 N N . GLU A 1 82 ? 53.618 39.103 40.215 1.00 13.47 82 GLU A N 1
ATOM 626 C CA . GLU A 1 82 ? 52.542 38.474 39.415 1.00 13.86 82 GLU A CA 1
ATOM 627 C C . GLU A 1 82 ? 51.275 39.341 39.388 1.00 14.41 82 GLU A C 1
ATOM 628 O O . GLU A 1 82 ? 50.625 39.467 38.341 1.00 15.05 82 GLU A O 1
ATOM 634 N N . LEU A 1 83 ? 50.945 39.961 40.526 1.00 14.01 83 LEU A N 1
ATOM 635 C CA . LEU A 1 83 ? 49.886 40.980 40.576 1.00 14.09 83 LEU A CA 1
ATOM 636 C C . LEU A 1 83 ? 50.160 42.166 39.665 1.00 14.67 83 LEU A C 1
ATOM 637 O O . LEU A 1 83 ? 49.245 42.653 38.999 1.00 13.94 83 LEU A O 1
ATOM 642 N N . ALA A 1 84 ? 51.407 42.636 39.655 1.00 14.63 84 ALA A N 1
ATOM 643 C CA . ALA A 1 84 ? 51.800 43.756 38.787 1.00 16.09 84 ALA A CA 1
ATOM 644 C C . ALA A 1 84 ? 51.684 43.403 37.305 1.00 16.82 84 ALA A C 1
ATOM 645 O O . ALA A 1 84 ? 51.216 44.219 36.505 1.00 16.67 84 ALA A O 1
ATOM 647 N N . TYR A 1 85 ? 52.119 42.197 36.941 1.00 17.46 85 TYR A N 1
ATOM 648 C CA . TYR A 1 85 ? 51.978 41.709 35.563 1.00 18.29 85 TYR A CA 1
ATOM 649 C C . TYR A 1 85 ? 50.516 41.669 35.149 1.00 17.59 85 TYR A C 1
ATOM 650 O O . TYR A 1 85 ? 50.184 41.908 33.989 1.00 17.85 85 TYR A O 1
ATOM 659 N N . LEU A 1 86 ? 49.641 41.400 36.108 1.00 16.70 86 LEU A N 1
ATOM 660 C CA . LEU A 1 86 ? 48.215 41.305 35.851 1.00 16.56 86 LEU A CA 1
ATOM 661 C C . LEU A 1 86 ? 47.440 42.632 35.920 1.00 17.05 86 LEU A C 1
ATOM 662 O O . LEU A 1 86 ? 46.217 42.656 35.727 1.00 17.56 86 LEU A O 1
ATOM 667 N N . GLY A 1 87 ? 48.132 43.729 36.206 1.00 16.63 87 GLY A N 1
ATOM 668 C CA . GLY A 1 87 ? 47.488 45.038 36.180 1.00 16.71 87 GLY A CA 1
ATOM 669 C C . GLY A 1 87 ? 47.269 45.753 37.511 1.00 16.31 87 GLY A C 1
ATOM 670 O O . GLY A 1 87 ? 46.644 46.804 37.541 1.00 16.40 87 GLY A O 1
ATOM 671 N N . ALA A 1 88 ? 47.787 45.220 38.616 1.00 15.83 88 ALA A N 1
ATOM 672 C CA . ALA A 1 88 ? 47.667 45.959 39.886 1.00 15.33 88 ALA A CA 1
ATOM 673 C C . ALA A 1 88 ? 48.342 47.345 39.800 1.00 15.47 88 ALA A C 1
ATOM 674 O O . ALA A 1 88 ? 49.469 47.484 39.299 1.00 15.36 88 ALA A O 1
ATOM 676 N N . LYS A 1 89 ? 47.639 48.364 40.288 1.00 15.28 89 LYS A N 1
ATOM 677 C CA . LYS A 1 89 ? 48.144 49.747 40.298 1.00 15.51 89 LYS A CA 1
ATOM 678 C C . LYS A 1 89 ? 48.380 50.281 41.712 1.00 15.02 89 LYS A C 1
ATOM 679 O O . LYS A 1 89 ? 49.168 51.222 41.911 1.00 14.79 89 LYS A O 1
ATOM 685 N N . VAL A 1 90 ? 47.656 49.713 42.678 1.00 14.68 90 VAL A N 1
ATOM 686 C CA . VAL A 1 90 ? 47.736 50.125 44.080 1.00 14.31 90 VAL A CA 1
ATOM 687 C C . VAL A 1 90 ? 47.802 48.856 44.937 1.00 13.60 90 VAL A C 1
ATOM 688 O O . VAL A 1 90 ? 46.956 47.968 44.796 1.00 14.12 90 VAL A O 1
ATOM 692 N N . ILE A 1 91 ? 48.786 48.776 45.828 1.00 13.08 91 ILE A N 1
ATOM 693 C CA . ILE A 1 91 ? 48.918 47.625 46.728 1.00 12.65 91 ILE A CA 1
ATOM 694 C C . ILE A 1 91 ? 49.118 48.140 48.146 1.00 13.14 91 ILE A C 1
ATOM 695 O O . ILE A 1 91 ? 50.061 48.903 48.407 1.00 13.41 91 ILE A O 1
ATOM 700 N N . ILE A 1 92 ? 48.240 47.716 49.051 1.00 11.67 92 ILE A N 1
ATOM 701 C CA . ILE A 1 92 ? 48.344 48.084 50.456 1.00 13.18 92 ILE A CA 1
ATOM 702 C C . ILE A 1 92 ? 48.503 46.815 51.294 1.00 12.39 92 ILE A C 1
ATOM 703 O O . ILE A 1 92 ? 47.694 45.902 51.191 1.00 11.62 92 ILE A O 1
ATOM 708 N N . ARG A 1 93 ? 49.549 46.770 52.117 1.00 12.13 93 ARG A N 1
ATOM 709 C CA . ARG A 1 93 ? 49.728 45.655 53.022 1.00 12.30 93 ARG A CA 1
ATOM 710 C C . ARG A 1 93 ? 49.013 45.954 54.342 1.00 12.88 93 ARG A C 1
ATOM 711 O O . ARG A 1 93 ? 49.304 46.952 54.995 1.00 12.61 93 ARG A O 1
ATOM 719 N N . ALA A 1 94 ? 48.065 45.094 54.712 1.00 12.26 94 ALA A N 1
ATOM 720 C CA . ALA A 1 94 ? 47.400 45.204 56.012 1.00 13.01 94 ALA A CA 1
ATOM 721 C C . ALA A 1 94 ? 47.839 44.017 56.848 1.00 12.93 94 ALA A C 1
ATOM 722 O O . ALA A 1 94 ? 47.358 42.900 56.661 1.00 13.18 94 ALA A O 1
ATOM 724 N N . GLY A 1 95 ? 48.799 44.249 57.737 1.00 12.88 95 GLY A N 1
ATOM 725 C CA . GLY A 1 95 ? 49.472 43.141 58.415 1.00 12.91 95 GLY A CA 1
ATOM 726 C C . GLY A 1 95 ? 49.456 43.238 59.930 1.00 12.77 95 GLY A C 1
ATOM 727 O O . GLY A 1 95 ? 48.710 44.037 60.514 1.00 12.59 95 GLY A O 1
ATOM 728 N N . THR A 1 96 ? 50.255 42.391 60.568 1.00 12.90 96 THR A N 1
ATOM 729 C CA . THR A 1 96 ? 50.483 42.523 62.004 1.00 13.27 96 THR A CA 1
ATOM 730 C C . THR A 1 96 ? 51.946 42.829 62.241 1.00 13.12 96 THR A C 1
ATOM 731 O O . THR A 1 96 ? 52.755 42.721 61.330 1.00 12.68 96 THR A O 1
ATOM 735 N N . CYS A 1 97 ? 52.264 43.275 63.444 1.00 13.56 97 CYS A N 1
ATOM 736 C CA . CYS A 1 97 ? 53.609 43.737 63.753 1.00 13.03 97 CYS A CA 1
ATOM 737 C C . CYS A 1 97 ? 53.849 43.725 65.248 1.00 12.60 97 CYS A C 1
ATOM 738 O O . CYS A 1 97 ? 52.909 43.593 66.040 1.00 13.03 97 CYS A O 1
ATOM 741 N N . GLY A 1 98 ? 55.117 43.857 65.621 1.00 12.83 98 GLY A N 1
ATOM 742 C CA . GLY A 1 98 ? 55.501 44.119 66.996 1.00 12.88 98 GLY A CA 1
ATOM 743 C C . GLY A 1 98 ? 55.720 45.596 67.243 1.00 14.18 98 GLY A C 1
ATOM 744 O O . GLY A 1 98 ? 56.038 46.365 66.316 1.00 13.81 98 GLY A O 1
ATOM 745 N N . SER A 1 99 ? 55.538 46.010 68.493 1.00 14.28 99 SER A N 1
ATOM 746 C CA . SER A 1 99 ? 55.774 47.401 68.865 1.00 14.76 99 SER A CA 1
ATOM 747 C C . SER A 1 99 ? 57.184 47.540 69.399 1.00 14.76 99 SER A C 1
ATOM 748 O O . SER A 1 99 ? 57.627 46.711 70.195 1.00 14.86 99 SER A O 1
ATOM 751 N N . LEU A 1 100 ? 57.882 48.573 68.942 1.00 14.76 100 LEU A N 1
ATOM 752 C CA . LEU A 1 100 ? 59.181 48.948 69.523 1.00 16.16 100 LEU A CA 1
ATOM 753 C C . LEU A 1 100 ? 59.040 50.150 70.454 1.00 17.36 100 LEU A C 1
ATOM 754 O O . LEU A 1 100 ? 60.049 50.669 70.967 1.00 17.64 100 LEU A O 1
ATOM 759 N N . LYS A 1 101 ? 57.792 50.590 70.641 1.00 18.50 101 LYS A N 1
ATOM 760 C CA . LYS A 1 101 ? 57.454 51.708 71.539 1.00 20.48 101 LYS A CA 1
ATOM 761 C C . LYS A 1 101 ? 56.403 51.240 72.545 1.00 21.27 101 LYS A C 1
ATOM 762 O O . LYS A 1 101 ? 55.264 51.701 72.500 1.00 20.86 101 LYS A O 1
ATOM 768 N N . PRO A 1 102 ? 56.776 50.304 73.441 1.00 22.92 102 PRO A N 1
ATOM 769 C CA . PRO A 1 102 ? 55.784 49.635 74.298 1.00 24.52 102 PRO A CA 1
ATOM 770 C C . PRO A 1 102 ? 55.022 50.553 75.270 1.00 26.06 102 PRO A C 1
ATOM 771 O O . PRO A 1 102 ? 53.954 50.169 75.761 1.00 26.88 102 PRO A O 1
ATOM 775 N N . LYS A 1 103 ? 55.548 51.752 75.525 1.00 27.38 103 LYS A N 1
ATOM 776 C CA . LYS A 1 103 ? 54.861 52.742 76.370 1.00 28.66 103 LYS A CA 1
ATOM 777 C C . LYS A 1 103 ? 53.657 53.379 75.676 1.00 28.41 103 LYS A C 1
ATOM 778 O O . LYS A 1 103 ? 52.680 53.739 76.330 1.00 29.03 103 LYS A O 1
ATOM 784 N N . THR A 1 104 ? 53.710 53.491 74.354 1.00 27.93 104 THR A N 1
ATOM 785 C CA . THR A 1 104 ? 52.689 54.224 73.606 1.00 27.30 104 THR A CA 1
ATOM 786 C C . THR A 1 104 ? 51.942 53.406 72.542 1.00 26.11 104 THR A C 1
ATOM 787 O O . THR A 1 104 ? 50.792 53.723 72.215 1.00 26.11 104 THR A O 1
ATOM 791 N N . LEU A 1 105 ? 52.589 52.370 72.009 1.00 24.10 105 LEU A N 1
ATOM 792 C CA . LEU A 1 105 ? 51.962 51.475 71.032 1.00 22.81 105 LEU A CA 1
ATOM 793 C C . LEU A 1 105 ? 51.855 50.069 71.609 1.00 22.31 105 LEU A C 1
ATOM 794 O O . LEU A 1 105 ? 52.881 49.421 71.845 1.00 21.17 105 LEU A O 1
ATOM 799 N N . LYS A 1 106 ? 50.622 49.611 71.842 1.00 21.52 106 LYS A N 1
ATOM 800 C CA . LYS A 1 106 ? 50.371 48.394 72.610 1.00 21.69 106 LYS A CA 1
ATOM 801 C C . LYS A 1 106 ? 49.482 47.453 71.811 1.00 20.94 106 LYS A C 1
ATOM 802 O O . LYS A 1 106 ? 48.971 47.837 70.767 1.00 20.17 106 LYS A O 1
ATOM 808 N N . GLN A 1 107 ? 49.291 46.226 72.294 1.00 21.07 107 GLN A N 1
ATOM 809 C CA . GLN A 1 107 ? 48.408 45.263 71.611 1.00 21.09 107 GLN A CA 1
ATOM 810 C C . GLN A 1 107 ? 47.046 45.881 71.280 1.00 21.43 107 GLN A C 1
ATOM 811 O O . GLN A 1 107 ? 46.415 46.510 72.120 1.00 21.57 107 GLN A O 1
ATOM 817 N N . GLY A 1 108 ? 46.599 45.704 70.044 1.00 21.82 108 GLY A N 1
ATOM 818 C CA . GLY A 1 108 ? 45.342 46.297 69.622 1.00 21.76 108 GLY A CA 1
ATOM 819 C C . GLY A 1 108 ? 45.494 47.633 68.915 1.00 21.52 108 GLY A C 1
ATOM 820 O O . GLY A 1 108 ? 44.546 48.096 68.272 1.00 22.43 108 GLY A O 1
ATOM 821 N N . ASP A 1 109 ? 46.658 48.272 69.032 1.00 20.18 109 ASP A N 1
ATOM 822 C CA . ASP A 1 109 ? 46.849 49.569 68.374 1.00 19.66 109 ASP A CA 1
ATOM 823 C C . ASP A 1 109 ? 47.159 49.378 66.894 1.00 18.53 109 ASP A C 1
ATOM 824 O O . ASP A 1 109 ? 47.655 48.324 66.490 1.00 18.01 109 ASP A O 1
ATOM 829 N N . VAL A 1 110 ? 46.843 50.392 66.097 1.00 17.01 110 VAL A N 1
ATOM 830 C CA . VAL A 1 110 ? 47.069 50.341 64.657 1.00 16.71 110 VAL A CA 1
ATOM 831 C C . VAL A 1 110 ? 48.084 51.432 64.281 1.00 16.75 110 VAL A C 1
ATOM 832 O O . VAL A 1 110 ? 48.043 52.565 64.812 1.00 15.98 110 VAL A O 1
ATOM 836 N N . CYS A 1 111 ? 48.988 51.090 63.370 1.00 15.82 111 CYS A N 1
ATOM 837 C CA . CYS A 1 111 ? 50.010 52.037 62.923 1.00 16.56 111 CYS A CA 1
ATOM 838 C C . CYS A 1 111 ? 50.091 52.021 61.403 1.00 16.07 111 CYS A C 1
ATOM 839 O O . CYS A 1 111 ? 50.283 50.953 60.777 1.00 15.29 111 CYS A O 1
ATOM 842 N N . VAL A 1 112 ? 49.928 53.204 60.814 1.00 15.36 112 VAL A N 1
ATOM 843 C CA . VAL A 1 112 ? 50.082 53.380 59.382 1.00 15.57 112 VAL A CA 1
ATOM 844 C C . VAL A 1 112 ? 51.556 53.681 59.168 1.00 15.86 112 VAL A C 1
ATOM 845 O O . VAL A 1 112 ? 52.080 54.669 59.710 1.00 16.28 112 VAL A O 1
ATOM 849 N N . THR A 1 113 ? 52.233 52.804 58.431 1.00 15.46 113 THR A N 1
ATOM 850 C CA . THR A 1 113 ? 53.679 52.927 58.243 1.00 15.53 113 THR A CA 1
ATOM 851 C C . THR A 1 113 ? 53.979 53.594 56.900 1.00 15.06 113 THR A C 1
ATOM 852 O O . THR A 1 113 ? 53.767 53.000 55.823 1.00 15.53 113 THR A O 1
ATOM 856 N N . TYR A 1 114 ? 54.445 54.834 56.953 1.00 14.05 114 TYR A N 1
ATOM 857 C CA . TYR A 1 114 ? 54.770 55.552 55.715 1.00 13.64 114 TYR A CA 1
ATOM 858 C C . TYR A 1 114 ? 56.167 55.233 55.194 1.00 13.02 114 TYR A C 1
ATOM 859 O O . TYR A 1 114 ? 56.529 55.634 54.082 1.00 13.05 114 TYR A O 1
ATOM 868 N N . ALA A 1 115 ? 56.942 54.508 55.998 1.00 12.19 115 ALA A N 1
ATOM 869 C CA . ALA A 1 115 ? 58.283 54.061 55.598 1.00 12.27 115 ALA A CA 1
ATOM 870 C C . ALA A 1 115 ? 58.708 52.905 56.489 1.00 12.81 115 ALA A C 1
ATOM 871 O O . ALA A 1 115 ? 58.093 52.663 57.537 1.00 12.59 115 ALA A O 1
ATOM 873 N N . ALA A 1 116 ? 59.761 52.198 56.078 1.00 12.86 116 ALA A N 1
ATOM 874 C CA . ALA A 1 116 ? 60.317 51.123 56.868 1.00 12.84 116 ALA A CA 1
ATOM 875 C C . ALA A 1 116 ? 61.828 51.027 56.669 1.00 12.90 116 ALA A C 1
ATOM 876 O O . ALA A 1 116 ? 62.318 51.121 55.531 1.00 13.47 116 ALA A O 1
ATOM 878 N N . VAL A 1 117 ? 62.553 50.872 57.777 1.00 12.86 117 VAL A N 1
ATOM 879 C CA . VAL A 1 117 ? 63.990 50.512 57.742 1.00 12.62 117 VAL A CA 1
ATOM 880 C C . VAL A 1 117 ? 64.139 49.137 57.097 1.00 13.42 117 VAL A C 1
ATOM 881 O O . VAL A 1 117 ? 63.508 48.162 57.546 1.00 13.18 117 VAL A O 1
ATOM 885 N N . ASN A 1 118 ? 64.954 49.054 56.041 1.00 13.75 118 ASN A N 1
ATOM 886 C CA . ASN A 1 118 ? 65.148 47.768 55.391 1.00 13.96 118 ASN A CA 1
ATOM 887 C C . ASN A 1 118 ? 66.286 46.936 55.955 1.00 14.47 118 ASN A C 1
ATOM 888 O O . ASN A 1 118 ? 67.433 47.372 55.938 1.00 14.39 118 ASN A O 1
ATOM 893 N N . GLU A 1 119 ? 65.969 45.733 56.428 1.00 14.73 119 GLU A N 1
ATOM 894 C CA . GLU A 1 119 ? 66.999 44.752 56.741 1.00 15.77 119 GLU A CA 1
ATOM 895 C C . GLU A 1 119 ? 66.839 43.486 55.880 1.00 16.20 119 GLU A C 1
ATOM 896 O O . GLU A 1 119 ? 67.417 42.447 56.199 1.00 18.19 119 GLU A O 1
ATOM 902 N N . THR A 1 120 ? 66.071 43.572 54.791 1.00 15.25 120 THR A N 1
ATOM 903 C CA . THR A 1 120 ? 65.775 42.391 53.951 1.00 14.88 120 THR A CA 1
ATOM 904 C C . THR A 1 120 ? 66.810 42.189 52.848 1.00 14.16 120 THR A C 1
ATOM 905 O O . THR A 1 120 ? 67.321 43.159 52.276 1.00 13.62 120 THR A O 1
ATOM 909 N N . GLY A 1 121 ? 67.079 40.930 52.522 1.00 13.46 121 GLY A N 1
ATOM 910 C CA . GLY A 1 121 ? 67.938 40.597 51.382 1.00 13.26 121 GLY A CA 1
ATOM 911 C C . GLY A 1 121 ? 67.310 40.960 50.053 1.00 13.17 121 GLY A C 1
ATOM 912 O O . GLY A 1 121 ? 68.010 41.331 49.113 1.00 14.12 121 GLY A O 1
ATOM 913 N N . LEU A 1 122 ? 65.979 40.904 49.987 1.00 12.67 122 LEU A N 1
ATOM 914 C CA . LEU A 1 122 ? 65.251 41.283 48.781 1.00 11.37 122 LEU A CA 1
ATOM 915 C C . LEU A 1 122 ? 65.630 42.690 48.299 1.00 11.91 122 LEU A C 1
ATOM 916 O O . LEU A 1 122 ? 66.139 42.868 47.188 1.00 10.63 122 LEU A O 1
ATOM 921 N N . ILE A 1 123 ? 65.353 43.675 49.138 1.00 12.49 123 ILE A N 1
ATOM 922 C CA . ILE A 1 123 ? 65.585 45.089 48.802 1.00 13.07 123 ILE A CA 1
ATOM 923 C C . ILE A 1 123 ? 67.076 45.396 48.648 1.00 13.72 123 ILE A C 1
ATOM 924 O O . ILE A 1 123 ? 67.455 46.203 47.800 1.00 14.65 123 ILE A O 1
ATOM 929 N N . SER A 1 124 ? 67.915 44.740 49.438 1.00 14.66 124 SER A N 1
ATOM 930 C CA . SER A 1 124 ? 69.363 44.935 49.346 1.00 17.44 124 SER A CA 1
ATOM 931 C C . SER A 1 124 ? 69.931 44.492 48.011 1.00 17.73 124 SER A C 1
ATOM 932 O O . SER A 1 124 ? 70.991 44.968 47.585 1.00 18.24 124 SER A O 1
ATOM 935 N N . ASN A 1 125 ? 69.231 43.582 47.346 1.00 18.17 125 ASN A N 1
ATOM 936 C CA . ASN A 1 125 ? 69.726 43.027 46.089 1.00 18.31 125 ASN A CA 1
ATOM 937 C C . ASN A 1 125 ? 69.020 43.530 44.833 1.00 18.13 125 ASN A C 1
ATOM 938 O O . ASN A 1 125 ? 69.596 43.456 43.749 1.00 18.68 125 ASN A O 1
ATOM 943 N N . ILE A 1 126 ? 67.794 44.048 44.954 1.00 17.20 126 ILE A N 1
ATOM 944 C CA . ILE A 1 126 ? 67.067 44.485 43.759 1.00 16.82 126 ILE A CA 1
ATOM 945 C C . ILE A 1 126 ? 67.084 46.000 43.559 1.00 16.79 126 ILE A C 1
ATOM 946 O O . ILE A 1 126 ? 66.779 46.488 42.464 1.00 16.47 126 ILE A O 1
ATOM 951 N N . LEU A 1 127 ? 67.449 46.728 44.610 1.00 15.41 127 LEU A N 1
ATOM 952 C CA . LEU A 1 127 ? 67.521 48.181 44.548 1.00 15.31 127 LEU A CA 1
ATOM 953 C C . LEU A 1 127 ? 68.867 48.696 45.044 1.00 15.14 127 LEU A C 1
ATOM 954 O O . LEU A 1 127 ? 69.526 48.040 45.867 1.00 14.41 127 LEU A O 1
ATOM 959 N N . PRO A 1 128 ? 69.276 49.901 44.583 1.00 15.87 128 PRO A N 1
ATOM 960 C CA . PRO A 1 128 ? 70.586 50.410 45.026 1.00 15.58 128 PRO A CA 1
ATOM 961 C C . PRO A 1 128 ? 70.623 50.619 46.540 1.00 15.73 128 PRO A C 1
ATOM 962 O O . PRO A 1 128 ? 69.563 50.801 47.179 1.00 14.31 128 PRO A O 1
ATOM 966 N N . GLU A 1 129 ? 71.823 50.579 47.107 1.00 14.99 129 GLU A N 1
ATOM 967 C CA . GLU A 1 129 ? 71.992 50.824 48.526 1.00 16.10 129 GLU A CA 1
ATOM 968 C C . GLU A 1 129 ? 71.445 52.228 48.820 1.00 15.49 129 GLU A C 1
ATOM 969 O O . GLU A 1 129 ? 71.622 53.147 48.010 1.00 15.86 129 GLU A O 1
ATOM 975 N N . GLY A 1 130 ? 70.744 52.364 49.944 1.00 14.89 130 GLY A N 1
ATOM 976 C CA . GLY A 1 130 ? 70.218 53.652 50.385 1.00 14.49 130 GLY A CA 1
ATOM 977 C C . GLY A 1 130 ? 68.845 54.003 49.856 1.00 14.13 130 GLY A C 1
ATOM 978 O O . GLY A 1 130 ? 68.340 55.091 50.129 1.00 13.84 130 GLY A O 1
ATOM 979 N N . PHE A 1 131 ? 68.241 53.092 49.099 1.00 14.03 131 PHE A N 1
ATOM 980 C CA . PHE A 1 131 ? 66.908 53.318 48.547 1.00 13.18 131 PHE A CA 1
ATOM 981 C C . PHE A 1 131 ? 65.845 53.381 49.659 1.00 13.15 131 PHE A C 1
ATOM 982 O O . PHE A 1 131 ? 65.768 52.500 50.507 1.00 13.15 131 PHE A O 1
ATOM 990 N N . PRO A 1 132 ? 65.009 54.420 49.650 1.00 12.98 132 PRO A N 1
ATOM 991 C CA . PRO A 1 132 ? 64.042 54.533 50.753 1.00 13.27 132 PRO A CA 1
ATOM 992 C C . PRO A 1 132 ? 62.799 53.659 50.511 1.00 13.23 132 PRO A C 1
ATOM 993 O O . PRO A 1 132 ? 62.133 53.812 49.492 1.00 12.48 132 PRO A O 1
ATOM 997 N N . CYS A 1 133 ? 62.504 52.743 51.433 1.00 13.58 133 CYS A N 1
ATOM 998 C CA . CYS A 1 133 ? 61.283 51.932 51.342 1.00 13.96 133 CYS A CA 1
ATOM 999 C C . CYS A 1 133 ? 60.147 52.753 51.954 1.00 14.07 133 CYS A C 1
ATOM 1000 O O . CYS A 1 133 ? 59.953 52.773 53.181 1.00 14.12 133 CYS A O 1
ATOM 1003 N N . VAL A 1 134 ? 59.434 53.455 51.080 1.00 12.86 134 VAL A N 1
ATOM 1004 C CA . VAL A 1 134 ? 58.537 54.528 51.497 1.00 12.51 134 VAL A CA 1
ATOM 1005 C C . VAL A 1 134 ? 57.178 54.408 50.799 1.00 11.79 134 VAL A C 1
ATOM 1006 O O . VAL A 1 134 ? 57.094 53.881 49.678 1.00 11.79 134 VAL A O 1
ATOM 1010 N N . ALA A 1 135 ? 56.130 54.887 51.477 1.00 11.43 135 ALA A N 1
ATOM 1011 C CA . ALA A 1 135 ? 54.774 54.880 50.951 1.00 11.88 135 ALA A CA 1
ATOM 1012 C C . ALA A 1 135 ? 54.535 56.004 49.943 1.00 12.26 135 ALA A C 1
ATOM 1013 O O . ALA A 1 135 ? 55.205 57.052 49.968 1.00 12.13 135 ALA A O 1
ATOM 1015 N N . THR A 1 136 ? 53.597 55.771 49.036 1.00 12.20 136 THR A N 1
ATOM 1016 C CA . THR A 1 136 ? 53.124 56.815 48.148 1.00 12.72 136 THR A CA 1
ATOM 1017 C C . THR A 1 136 ? 52.236 57.771 48.965 1.00 12.91 136 THR A C 1
ATOM 1018 O O . THR A 1 136 ? 51.255 57.342 49.569 1.00 12.70 136 THR A O 1
ATOM 1022 N N . PRO A 1 137 ? 52.593 59.066 48.989 1.00 12.58 137 PRO A N 1
ATOM 1023 C CA . PRO A 1 137 ? 51.867 60.033 49.823 1.00 12.93 137 PRO A CA 1
ATOM 1024 C C . PRO A 1 137 ? 50.348 59.965 49.722 1.00 12.48 137 PRO A C 1
ATOM 1025 O O . PRO A 1 137 ? 49.696 59.957 50.755 1.00 12.83 137 PRO A O 1
ATOM 1029 N N . HIS A 1 138 ? 49.779 59.885 48.520 1.00 12.56 138 HIS A N 1
ATOM 1030 C CA . HIS A 1 138 ? 48.300 59.907 48.416 1.00 12.98 138 HIS A CA 1
ATOM 1031 C C . HIS A 1 138 ? 47.653 58.629 48.938 1.00 12.66 138 HIS A C 1
ATOM 1032 O O . HIS A 1 138 ? 46.490 58.639 49.366 1.00 11.63 138 HIS A O 1
ATOM 1039 N N . VAL A 1 139 ? 48.413 57.533 48.917 1.00 12.00 139 VAL A N 1
ATOM 1040 C CA . VAL A 1 139 ? 47.920 56.288 49.520 1.00 12.06 139 VAL A CA 1
ATOM 1041 C C . VAL A 1 139 ? 47.955 56.366 51.028 1.00 12.18 139 VAL A C 1
ATOM 1042 O O . VAL A 1 139 ? 47.008 56.017 51.666 1.00 11.80 139 VAL A O 1
ATOM 1046 N N . TYR A 1 140 ? 49.047 56.833 51.600 1.00 12.91 140 TYR A N 1
ATOM 1047 C CA . TYR A 1 140 ? 49.092 57.107 53.049 1.00 12.22 140 TYR A CA 1
ATOM 1048 C C . TYR A 1 140 ? 47.936 58.026 53.468 1.00 13.21 140 TYR A C 1
ATOM 1049 O O . TYR A 1 140 ? 47.259 57.754 54.447 1.00 12.39 140 TYR A O 1
ATOM 1058 N N . GLN A 1 141 ? 47.720 59.097 52.699 1.00 13.55 141 GLN A N 1
ATOM 1059 C CA . GLN A 1 141 ? 46.671 60.064 53.014 1.00 14.92 141 GLN A CA 1
ATOM 1060 C C . GLN A 1 141 ? 45.274 59.436 53.002 1.00 14.37 141 GLN A C 1
ATOM 1061 O O . GLN A 1 141 ? 44.447 59.772 53.839 1.00 15.58 141 GLN A O 1
ATOM 1067 N N . ALA A 1 142 ? 45.033 58.525 52.064 1.00 14.62 142 ALA A N 1
ATOM 1068 C CA . ALA A 1 142 ? 43.747 57.818 51.993 1.00 14.54 142 ALA A CA 1
ATOM 1069 C C . ALA A 1 142 ? 43.481 56.957 53.231 1.00 14.39 142 ALA A C 1
ATOM 1070 O O . ALA A 1 142 ? 42.351 56.918 53.730 1.00 13.96 142 ALA A O 1
ATOM 1072 N N . LEU A 1 143 ? 44.517 56.272 53.721 1.00 13.81 143 LEU A N 1
ATOM 1073 C CA . LEU A 1 143 ? 44.426 55.509 54.953 1.00 13.41 143 LEU A CA 1
ATOM 1074 C C . LEU A 1 143 ? 44.180 56.411 56.159 1.00 13.89 143 LEU A C 1
ATOM 1075 O O . LEU A 1 143 ? 43.294 56.141 56.975 1.00 13.40 143 LEU A O 1
ATOM 1080 N N . MET A 1 144 ? 44.928 57.505 56.260 1.00 14.38 144 MET A N 1
ATOM 1081 C CA . MET A 1 144 ? 44.765 58.356 57.433 1.00 14.64 144 MET A CA 1
ATOM 1082 C C . MET A 1 144 ? 43.400 59.048 57.428 1.00 15.03 144 MET A C 1
ATOM 1083 O O . MET A 1 144 ? 42.753 59.162 58.480 1.00 14.44 144 MET A O 1
ATOM 1088 N N . ASP A 1 145 ? 42.967 59.490 56.245 1.00 15.53 145 ASP A N 1
ATOM 1089 C CA . ASP A 1 145 ? 41.661 60.150 56.083 1.00 16.11 145 ASP A CA 1
ATOM 1090 C C . ASP A 1 145 ? 40.517 59.190 56.393 1.00 16.37 145 ASP A C 1
ATOM 1091 O O . ASP A 1 145 ? 39.515 59.590 56.990 1.00 15.71 145 ASP A O 1
ATOM 1096 N N . ALA A 1 146 ? 40.661 57.928 55.994 1.00 16.20 146 ALA A N 1
ATOM 1097 C CA . ALA A 1 146 ? 39.682 56.900 56.343 1.00 16.28 146 ALA A CA 1
ATOM 1098 C C . ALA A 1 146 ? 39.598 56.679 57.862 1.00 16.52 146 ALA A C 1
ATOM 1099 O O . ALA A 1 146 ? 38.504 56.535 58.438 1.00 15.98 146 ALA A O 1
ATOM 1101 N N . ALA A 1 147 ? 40.760 56.656 58.504 1.00 16.96 147 ALA A N 1
ATOM 1102 C CA . ALA A 1 147 ? 40.837 56.495 59.952 1.00 16.90 147 ALA A CA 1
ATOM 1103 C C . ALA A 1 147 ? 40.157 57.665 60.650 1.00 17.63 147 ALA A C 1
ATOM 1104 O O . ALA A 1 147 ? 39.366 57.469 61.578 1.00 17.16 147 ALA A O 1
ATOM 1106 N N . LYS A 1 148 ? 40.467 58.880 60.203 1.00 18.64 148 LYS A N 1
ATOM 1107 C CA . LYS A 1 148 ? 39.873 60.071 60.791 1.00 19.95 148 LYS A CA 1
ATOM 1108 C C . LYS A 1 148 ? 38.354 60.013 60.629 1.00 20.57 148 LYS A C 1
ATOM 1109 O O . LYS A 1 148 ? 37.615 60.299 61.574 1.00 20.68 148 LYS A O 1
ATOM 1115 N N . GLU A 1 149 ? 37.896 59.627 59.438 1.00 20.59 149 GLU A N 1
ATOM 1116 C CA . GLU A 1 149 ? 36.452 59.575 59.170 1.00 21.53 149 GLU A CA 1
ATOM 1117 C C . GLU A 1 149 ? 35.769 58.587 60.109 1.00 21.33 149 GLU A C 1
ATOM 1118 O O . GLU A 1 149 ? 34.740 58.897 60.701 1.00 21.15 149 GLU A O 1
ATOM 1124 N N . LEU A 1 15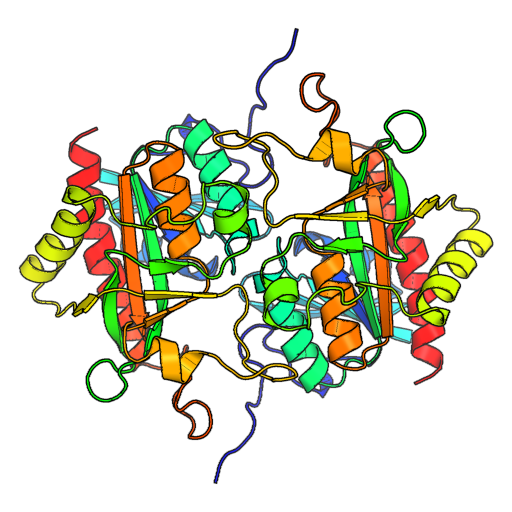0 ? 36.373 57.414 60.268 1.00 20.89 150 LEU A N 1
ATOM 1125 C CA . LEU A 1 150 ? 35.831 56.349 61.117 1.00 20.83 150 LEU A CA 1
ATOM 1126 C C . LEU A 1 150 ? 35.947 56.613 62.606 1.00 20.49 150 LEU A C 1
ATOM 1127 O O . LEU A 1 150 ? 35.317 55.928 63.393 1.00 19.99 150 LEU A O 1
ATOM 1132 N N . GLY A 1 151 ? 36.771 57.590 62.984 1.00 20.52 151 GLY A N 1
ATOM 1133 C CA . GLY A 1 151 ? 37.009 57.913 64.392 1.00 21.06 151 GLY A CA 1
ATOM 1134 C C . GLY A 1 151 ? 37.861 56.860 65.067 1.00 21.19 151 GLY A C 1
ATOM 1135 O O . GLY A 1 151 ? 37.731 56.623 66.272 1.00 21.26 151 GLY A O 1
ATOM 1136 N N . ILE A 1 152 ? 38.720 56.208 64.287 1.00 20.75 152 ILE A N 1
ATOM 1137 C CA . ILE A 1 152 ? 39.579 55.148 64.810 1.00 20.93 152 ILE A CA 1
ATOM 1138 C C . ILE A 1 152 ? 40.986 55.702 64.905 1.00 21.35 152 ILE A C 1
ATOM 1139 O O . ILE A 1 152 ? 41.505 56.218 63.918 1.00 20.76 152 ILE A O 1
ATOM 1144 N N . GLU A 1 153 ? 41.593 55.626 66.090 1.00 22.04 153 GLU A N 1
ATOM 1145 C CA . GLU A 1 153 ? 42.960 56.151 66.254 1.00 22.86 153 GLU A CA 1
ATOM 1146 C C . GLU A 1 153 ? 43.976 55.303 65.478 1.00 21.94 153 GLU A C 1
ATOM 1147 O O . GLU A 1 153 ? 43.911 54.070 65.475 1.00 21.74 153 GLU A O 1
ATOM 1153 N N . ALA A 1 154 ? 44.857 55.983 64.759 1.00 20.87 154 ALA A N 1
ATOM 1154 C CA . ALA A 1 154 ? 45.895 55.320 63.984 1.00 21.00 154 ALA A CA 1
ATOM 1155 C C . ALA A 1 154 ? 47.166 56.129 64.161 1.00 20.67 154 ALA A C 1
ATOM 1156 O O . ALA A 1 154 ? 47.190 57.328 63.884 1.00 21.19 154 ALA A O 1
ATOM 1158 N N . ALA A 1 155 ? 48.210 55.483 64.657 1.00 20.19 155 ALA A N 1
ATOM 1159 C CA . ALA A 1 155 ? 49.517 56.113 64.697 1.00 19.67 155 ALA A CA 1
ATOM 1160 C C . ALA A 1 155 ? 50.090 56.219 63.284 1.00 19.52 155 ALA A C 1
ATOM 1161 O O . ALA A 1 155 ? 49.659 55.495 62.366 1.00 18.39 155 ALA A O 1
ATOM 1163 N N . SER A 1 156 ? 51.021 57.157 63.108 1.00 18.88 156 SER A N 1
ATOM 1164 C CA . SER A 1 156 ? 51.756 57.317 61.859 1.00 19.12 156 SER A CA 1
ATOM 1165 C C . SER A 1 156 ? 53.212 57.080 62.230 1.00 18.76 156 SER A C 1
ATOM 1166 O O . SER A 1 156 ? 53.742 57.727 63.134 1.00 19.26 156 SER A O 1
ATOM 1169 N N . GLY A 1 157 ? 53.868 56.151 61.559 1.00 17.89 157 GLY A N 1
ATOM 1170 C CA . GLY A 1 157 ? 55.221 55.818 61.979 1.00 17.24 157 GLY A CA 1
ATOM 1171 C C . GLY A 1 157 ? 56.116 55.214 60.933 1.00 16.58 157 GLY A C 1
ATOM 1172 O O . GLY A 1 157 ? 55.705 54.993 59.793 1.00 15.94 157 GLY A O 1
ATOM 1173 N N . ILE A 1 158 ? 57.364 54.982 61.338 1.00 15.33 158 ILE A N 1
ATOM 1174 C CA . ILE A 1 158 ? 58.349 54.284 60.522 1.00 15.03 158 ILE A CA 1
ATOM 1175 C C . ILE A 1 158 ? 58.555 52.899 61.150 1.00 14.70 158 ILE A C 1
ATOM 1176 O O . ILE A 1 158 ? 58.765 52.784 62.366 1.00 14.63 158 ILE A O 1
ATOM 1181 N N . GLY A 1 159 ? 58.456 51.857 60.330 1.00 13.91 159 GLY A N 1
ATOM 1182 C CA . GLY A 1 159 ? 58.716 50.493 60.799 1.00 14.08 159 GLY A CA 1
ATOM 1183 C C . GLY A 1 159 ? 60.140 50.041 60.531 1.00 13.93 159 GLY A C 1
ATOM 1184 O O . GLY A 1 159 ? 60.930 50.771 59.951 1.00 13.77 159 GLY A O 1
ATOM 1185 N N . VAL A 1 160 ? 60.480 48.846 61.005 1.00 14.08 160 VAL A N 1
ATOM 1186 C CA . VAL A 1 160 ? 61.691 48.151 60.548 1.00 12.88 160 VAL A CA 1
ATOM 1187 C C . VAL A 1 160 ? 61.243 46.769 60.101 1.00 12.33 160 VAL A C 1
ATOM 1188 O O . VAL A 1 160 ? 60.311 46.203 60.682 1.00 11.92 160 VAL A O 1
ATOM 1192 N N . THR A 1 161 ? 61.871 46.269 59.036 1.00 11.89 161 THR A N 1
ATOM 1193 C CA . THR A 1 161 ? 61.546 44.962 58.484 1.00 11.94 161 THR A CA 1
ATOM 1194 C C . THR A 1 161 ? 62.769 44.032 58.527 1.00 11.36 161 THR A C 1
ATOM 1195 O O . THR A 1 161 ? 63.836 44.367 58.004 1.00 11.54 161 THR A O 1
ATOM 1199 N N . GLN A 1 162 ? 62.590 42.842 59.101 1.00 10.68 162 GLN A N 1
ATOM 1200 C CA . GLN A 1 162 ? 63.668 41.858 59.167 1.00 10.85 162 GLN A CA 1
ATOM 1201 C C . GLN A 1 162 ? 63.281 40.574 58.465 1.00 11.15 162 GLN A C 1
ATOM 1202 O O . GLN A 1 162 ? 62.096 40.327 58.232 1.00 11.52 162 GLN A O 1
ATOM 1208 N N . ASP A 1 163 ? 64.285 39.749 58.162 1.00 10.81 163 ASP A N 1
ATOM 1209 C CA . ASP A 1 163 ? 64.084 38.494 57.459 1.00 11.96 163 ASP A CA 1
ATOM 1210 C C . ASP A 1 163 ? 63.927 37.327 58.451 1.00 11.83 163 ASP A C 1
ATOM 1211 O O . ASP A 1 163 ? 64.123 36.167 58.095 1.00 11.68 163 ASP A O 1
ATOM 1216 N N . TYR A 1 164 ? 63.582 37.642 59.697 1.00 11.86 164 TYR A N 1
ATOM 1217 C CA . TYR A 1 164 ? 63.398 36.634 60.733 1.00 12.03 164 TYR A CA 1
ATOM 1218 C C . TYR A 1 164 ? 62.443 37.186 61.789 1.00 12.23 164 TYR A C 1
ATOM 1219 O O . TYR A 1 164 ? 62.127 38.390 61.794 1.00 11.00 164 TYR A O 1
ATOM 1228 N N . PHE A 1 165 ? 61.956 36.289 62.641 1.00 12.12 165 PHE A N 1
ATOM 1229 C CA . PHE A 1 165 ? 60.988 36.618 63.693 1.00 12.81 165 PHE A CA 1
ATOM 1230 C C . PHE A 1 165 ? 61.663 36.494 65.070 1.00 13.90 165 PHE A C 1
ATOM 1231 O O . PHE A 1 165 ? 61.738 37.472 65.838 1.00 12.83 165 PHE A O 1
ATOM 1239 N N . TYR A 1 166 ? 62.184 35.295 65.343 1.00 14.48 166 TYR A N 1
ATOM 1240 C CA . TYR A 1 166 ? 62.910 35.007 66.584 1.00 16.44 166 TYR A CA 1
ATOM 1241 C C . TYR A 1 166 ? 64.269 35.687 66.653 1.00 18.26 166 TYR A C 1
ATOM 1242 O O . TYR A 1 166 ? 64.934 35.873 65.641 1.00 17.93 166 TYR A O 1
ATOM 1251 N N . GLN A 1 167 ? 64.663 36.045 67.867 1.00 20.57 167 GLN A N 1
ATOM 1252 C CA . GLN A 1 167 ? 65.855 36.856 68.088 1.00 23.80 167 GLN A CA 1
ATOM 1253 C C . GLN A 1 167 ? 66.920 36.059 68.829 1.00 26.50 167 GLN A C 1
ATOM 1254 O O . GLN A 1 167 ? 67.779 36.638 69.462 1.00 28.38 167 GLN A O 1
ATOM 1260 N N . ASN A 1 168 ? 66.865 34.734 68.728 1.00 29.35 168 ASN A N 1
ATOM 1261 C CA . ASN A 1 168 ? 67.901 33.855 69.285 1.00 32.23 168 ASN A CA 1
ATOM 1262 C C . ASN A 1 168 ? 69.257 34.168 68.682 1.00 34.04 168 ASN A C 1
ATOM 1263 O O . ASN A 1 168 ? 69.416 34.140 67.459 1.00 34.81 168 ASN A O 1
ATOM 1264 N N . GLY A 1 169 ? 70.244 34.449 69.536 1.00 35.70 169 GLY A N 1
ATOM 1265 C CA . GLY A 1 169 ? 71.518 35.010 69.071 1.00 36.34 169 GLY A CA 1
ATOM 1266 C C . GLY A 1 169 ? 72.815 34.219 69.129 1.00 36.87 169 GLY A C 1
ATOM 1267 O O . GLY A 1 169 ? 73.187 33.671 70.175 1.00 37.50 169 GLY A O 1
ATOM 1268 N N . ILE A 1 170 ? 73.483 34.145 67.972 1.00 36.45 170 ILE A N 1
ATOM 1269 C CA . ILE A 1 170 ? 74.934 34.016 67.884 1.00 35.98 170 ILE A CA 1
ATOM 1270 C C . ILE A 1 170 ? 75.474 35.441 67.710 1.00 35.24 170 ILE A C 1
ATOM 1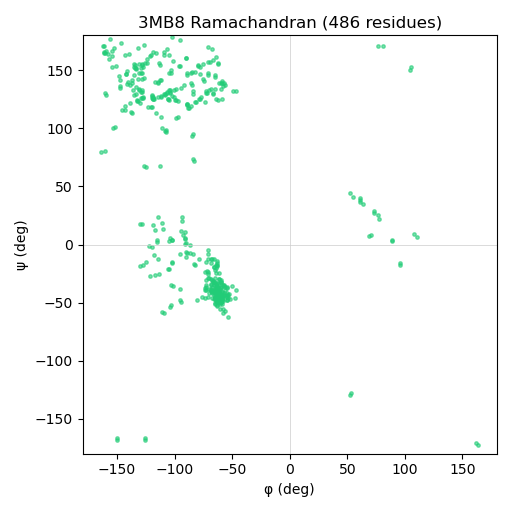271 O O . ILE A 1 170 ? 76.519 35.793 68.254 1.00 35.88 170 ILE A O 1
ATOM 1276 N N . LEU A 1 171 ? 74.757 36.249 66.931 1.00 34.28 171 LEU A N 1
ATOM 1277 C CA . LEU A 1 171 ? 75.054 37.673 66.791 1.00 33.19 171 LEU A CA 1
ATOM 1278 C C . LEU A 1 171 ? 74.027 38.482 67.587 1.00 32.51 171 LEU A C 1
ATOM 1279 O O . LEU A 1 171 ? 72.870 38.072 67.685 1.00 32.92 171 LEU A O 1
ATOM 1284 N N . PRO A 1 172 ? 74.444 39.635 68.149 1.00 31.59 172 PRO A N 1
ATOM 1285 C CA . PRO A 1 172 ? 73.590 40.466 69.011 1.00 30.65 172 PRO A CA 1
ATOM 1286 C C . PRO A 1 172 ? 72.318 40.938 68.304 1.00 29.35 172 PRO A C 1
ATOM 1287 O O . PRO A 1 172 ? 72.365 41.284 67.120 1.00 28.61 172 PRO A O 1
ATOM 1291 N N . SER A 1 173 ? 71.208 40.955 69.037 1.00 28.00 173 SER A N 1
ATOM 1292 C CA . SER A 1 173 ? 69.952 41.514 68.543 1.00 27.04 173 SER A CA 1
ATOM 1293 C C . SER A 1 173 ? 70.101 43.010 68.306 1.00 25.90 173 SER A C 1
ATOM 1294 O O . SER A 1 173 ? 70.820 43.694 69.030 1.00 26.17 173 SER A O 1
ATOM 1297 N N . LYS A 1 174 ? 69.446 43.507 67.264 1.00 24.30 174 LYS A N 1
ATOM 1298 C CA . LYS A 1 174 ? 69.527 44.920 66.909 1.00 23.09 174 LYS A CA 1
ATOM 1299 C C . LYS A 1 174 ? 68.284 45.710 67.347 1.00 22.01 174 LYS A C 1
ATOM 1300 O O . LYS A 1 174 ? 68.172 46.911 67.077 1.00 20.57 174 LYS A O 1
ATOM 1306 N N . LEU A 1 175 ? 67.360 45.040 68.039 1.00 20.74 175 LEU A N 1
ATOM 1307 C CA . LEU A 1 175 ? 66.071 45.658 68.340 1.00 20.50 175 LEU A CA 1
ATOM 1308 C C . LEU A 1 175 ? 66.168 46.880 69.228 1.00 20.01 175 LEU A C 1
ATOM 1309 O O . LEU A 1 175 ? 65.401 47.822 69.043 1.00 18.36 175 LEU A O 1
ATOM 1314 N N . GLU A 1 176 ? 67.090 46.868 70.193 1.00 20.23 176 GLU A N 1
ATOM 1315 C CA . GLU A 1 176 ? 67.199 48.010 71.102 1.00 20.93 176 GLU A CA 1
ATOM 1316 C C . GLU A 1 176 ? 67.621 49.231 70.306 1.00 19.66 176 GLU A C 1
ATOM 1317 O O . GLU A 1 176 ? 67.053 50.307 70.471 1.00 19.88 176 GLU A O 1
ATOM 1323 N N . MET A 1 177 ? 68.592 49.055 69.417 1.00 19.29 177 MET A N 1
ATOM 1324 C CA . MET A 1 177 ? 69.006 50.138 68.521 1.00 19.58 177 MET A CA 1
ATOM 1325 C C . MET A 1 177 ? 67.842 50.602 67.624 1.00 18.37 177 MET A C 1
ATOM 1326 O O . MET A 1 177 ? 67.580 51.802 67.523 1.00 18.66 177 MET A O 1
ATOM 1331 N N . TYR A 1 178 ? 67.158 49.667 66.974 1.00 17.36 178 TYR A N 1
ATOM 1332 C CA . TYR A 1 178 ? 66.013 50.027 66.106 1.00 17.20 178 TYR A CA 1
ATOM 1333 C C . TYR A 1 178 ? 64.941 50.814 66.862 1.00 17.00 178 TYR A C 1
ATOM 1334 O O . TYR A 1 178 ? 64.331 51.739 66.308 1.00 17.30 178 TYR A O 1
ATOM 1343 N N . SER A 1 179 ? 64.731 50.465 68.129 1.00 17.02 179 SER A N 1
ATOM 1344 C CA . SER A 1 179 ? 63.737 51.150 68.950 1.00 18.17 179 SER A CA 1
ATOM 1345 C C . SER A 1 179 ? 64.022 52.655 69.124 1.00 18.64 179 SER A C 1
ATOM 1346 O O . SER A 1 179 ? 63.116 53.417 69.445 1.00 18.40 179 SER A O 1
ATOM 1349 N N A LYS A 1 180 ? 65.262 53.071 68.910 0.50 19.01 180 LYS A N 1
ATOM 1350 N N B LYS A 1 180 ? 65.277 53.051 68.895 0.50 18.89 180 LYS A N 1
ATOM 1351 C CA A LYS A 1 180 ? 65.598 54.489 69.036 0.50 19.97 180 LYS A CA 1
ATOM 1352 C CA B LYS A 1 180 ? 65.714 54.457 68.991 0.50 19.77 180 LYS A CA 1
ATOM 1353 C C A LYS A 1 180 ? 65.087 55.304 67.849 0.50 20.24 180 LYS A C 1
ATOM 1354 C C B LYS A 1 180 ? 65.396 55.279 67.749 0.50 20.04 180 LYS A C 1
ATOM 1355 O O A LYS A 1 180 ? 64.881 56.514 67.963 0.50 20.74 180 LYS A O 1
ATOM 1356 O O B LYS A 1 180 ? 65.679 56.481 67.710 0.50 20.32 180 LYS A O 1
ATOM 1367 N N . CYS A 1 181 ? 64.846 54.634 66.723 1.00 20.53 181 CYS A N 1
ATOM 1368 C CA . CYS A 1 181 ? 64.515 55.335 65.473 1.00 21.61 181 CYS A CA 1
ATOM 1369 C C . CYS A 1 181 ? 63.319 54.794 64.687 1.00 21.29 181 CYS A C 1
ATOM 1370 O O . CYS A 1 181 ? 63.012 55.310 63.608 1.00 22.35 181 CYS A O 1
ATOM 1373 N N . CYS A 1 182 ? 62.675 53.760 65.229 1.00 20.52 182 CYS A N 1
ATOM 1374 C CA . CYS A 1 182 ? 61.541 53.050 64.623 1.00 20.47 182 CYS A CA 1
ATOM 1375 C C . CYS A 1 182 ? 60.451 52.824 65.632 1.00 19.36 182 CYS A C 1
ATOM 1376 O O . CYS A 1 182 ? 60.737 52.679 66.816 1.00 19.90 182 CYS A O 1
ATOM 1379 N N . ASP A 1 183 ? 59.222 52.697 65.148 1.00 17.91 183 ASP A N 1
ATOM 1380 C CA . ASP A 1 183 ? 58.068 52.466 66.008 1.00 18.15 183 ASP A CA 1
ATOM 1381 C C . ASP A 1 183 ? 57.591 51.008 66.044 1.00 16.67 183 ASP A C 1
ATOM 1382 O O . ASP A 1 183 ? 57.121 50.540 67.076 1.00 15.99 183 ASP A O 1
ATOM 1387 N N . VAL A 1 184 ? 57.685 50.305 64.914 1.00 14.95 184 VAL A N 1
ATOM 1388 C CA . VAL A 1 184 ? 57.128 48.949 64.832 1.00 14.83 184 VAL A CA 1
ATOM 1389 C C . VAL A 1 184 ? 58.051 48.031 64.052 1.00 13.98 184 VAL A C 1
ATOM 1390 O O . VAL A 1 184 ? 58.909 48.498 63.329 1.00 13.65 184 VAL A O 1
ATOM 1394 N N . ILE A 1 185 ? 57.838 46.725 64.189 1.00 13.89 185 ILE A N 1
ATOM 1395 C CA . ILE A 1 185 ? 58.678 45.739 63.513 1.00 13.62 185 ILE A CA 1
ATOM 1396 C C . ILE A 1 185 ? 57.833 44.650 62.837 1.00 13.10 185 ILE A C 1
ATOM 1397 O O . ILE A 1 185 ? 56.896 44.137 63.424 1.00 13.12 185 ILE A O 1
ATOM 1402 N N . ASP A 1 186 ? 58.178 44.306 61.601 1.00 13.06 186 ASP A N 1
ATOM 1403 C CA . ASP A 1 186 ? 57.505 43.212 60.908 1.00 13.02 186 ASP A CA 1
ATOM 1404 C C . ASP A 1 186 ? 58.483 42.556 59.936 1.00 13.00 186 ASP A C 1
ATOM 1405 O O . ASP A 1 186 ? 59.695 42.808 60.019 1.00 13.40 186 ASP A O 1
ATOM 1410 N N . MET A 1 187 ? 57.969 41.724 59.029 1.00 12.52 187 MET A N 1
ATOM 1411 C CA . MET A 1 187 ? 58.829 40.893 58.197 1.00 12.15 187 MET A CA 1
ATOM 1412 C C . MET A 1 187 ? 58.632 41.121 56.698 1.00 11.91 187 MET A C 1
ATOM 1413 O O . MET A 1 187 ? 59.300 40.483 55.884 1.00 11.80 187 MET A O 1
ATOM 1418 N N . GLU A 1 188 ? 57.705 42.007 56.328 1.00 12.17 188 GLU A N 1
ATOM 1419 C CA . GLU A 1 188 ? 57.451 42.270 54.892 1.00 11.37 188 GLU A CA 1
ATOM 1420 C C . GLU A 1 188 ? 57.427 43.746 54.470 1.00 11.90 188 GLU A C 1
ATOM 1421 O O . GLU A 1 188 ? 57.543 44.034 53.272 1.00 11.41 188 GLU A O 1
ATOM 1427 N N . MET A 1 189 ? 57.262 44.683 55.403 1.00 11.50 189 MET A N 1
ATOM 1428 C CA . MET A 1 189 ? 56.898 46.043 54.967 1.00 12.14 189 MET A CA 1
ATOM 1429 C C . MET A 1 189 ? 57.909 46.723 54.042 1.00 12.13 189 MET A C 1
ATOM 1430 O O . MET A 1 189 ? 57.514 47.305 53.035 1.00 12.35 189 MET A O 1
ATOM 1435 N N . SER A 1 190 ? 59.203 46.663 54.359 1.00 12.01 190 SER A N 1
ATOM 1436 C CA . SER A 1 190 ? 60.155 47.396 53.535 1.00 12.37 190 SER A CA 1
ATOM 1437 C C . SER A 1 190 ? 60.189 46.782 52.128 1.00 12.83 190 SER A C 1
ATOM 1438 O O . SER A 1 190 ? 60.378 47.491 51.122 1.00 12.78 190 SER A O 1
ATOM 1441 N N . GLY A 1 191 ? 59.967 45.466 52.058 1.00 12.56 191 GLY A N 1
ATOM 1442 C CA . GLY A 1 191 ? 59.923 44.745 50.783 1.00 12.07 191 GLY A CA 1
ATOM 1443 C C . GLY A 1 191 ? 58.724 45.136 49.945 1.00 12.03 191 GLY A C 1
ATOM 1444 O O . GLY A 1 191 ? 58.860 45.372 48.745 1.00 13.08 191 GLY A O 1
ATOM 1445 N N . VAL A 1 192 ? 57.548 45.204 50.570 1.00 11.48 192 VAL A N 1
ATOM 1446 C CA . VAL A 1 192 ? 56.340 45.714 49.897 1.00 10.93 192 VAL A CA 1
ATOM 1447 C C . VAL A 1 192 ? 56.532 47.145 49.373 1.00 11.64 192 VAL A C 1
ATOM 1448 O O . VAL A 1 192 ? 56.332 47.412 48.168 1.00 10.91 192 VAL A O 1
ATOM 1452 N N . LEU A 1 193 ? 56.904 48.058 50.269 1.00 10.54 193 LEU A N 1
ATOM 1453 C CA . LEU A 1 193 ? 57.027 49.479 49.894 1.00 11.79 193 LEU A CA 1
ATOM 1454 C C . LEU A 1 193 ? 58.085 49.653 48.815 1.00 12.14 193 LEU A C 1
ATOM 1455 O O . LEU A 1 193 ? 57.835 50.322 47.814 1.00 12.00 193 LEU A O 1
ATOM 1460 N N . GLY A 1 194 ? 59.259 49.044 49.028 1.00 12.04 194 GLY A N 1
ATOM 1461 C CA . GLY A 1 194 ? 60.380 49.168 48.100 1.00 13.11 194 GLY A CA 1
ATOM 1462 C C . GLY A 1 194 ? 60.107 48.566 46.731 1.00 13.27 194 GLY A C 1
ATOM 1463 O O . GLY A 1 194 ? 60.332 49.206 45.698 1.00 14.00 194 GLY A O 1
ATOM 1464 N N . LEU A 1 195 ? 59.602 47.335 46.704 1.00 13.51 195 LEU A N 1
ATOM 1465 C CA . LEU A 1 195 ? 59.297 46.682 45.430 1.00 14.08 195 LEU A CA 1
ATOM 1466 C C . LEU A 1 195 ? 58.149 47.389 44.676 1.00 14.37 195 LEU A C 1
ATOM 1467 O O . LEU A 1 195 ? 58.210 47.565 43.435 1.00 14.12 195 LEU A O 1
ATOM 1472 N N . CYS A 1 196 ? 57.122 47.823 45.402 1.00 14.19 196 CYS A N 1
ATOM 1473 C CA . CYS A 1 196 ? 56.037 48.558 44.737 1.00 15.14 196 CYS A CA 1
ATOM 1474 C C . CYS A 1 196 ? 56.549 49.867 44.128 1.00 15.64 196 CYS A C 1
ATOM 1475 O O . CYS A 1 196 ? 56.229 50.184 42.972 1.00 15.13 196 CYS A O 1
ATOM 1478 N N . GLN A 1 197 ? 57.354 50.613 44.890 1.00 16.88 197 GLN A N 1
ATOM 1479 C CA . GLN A 1 197 ? 58.012 51.807 44.329 1.00 18.12 197 GLN A CA 1
ATOM 1480 C C . GLN A 1 197 ? 58.786 51.488 43.034 1.00 19.36 197 GLN A C 1
ATOM 1481 O O . GLN A 1 197 ? 58.717 52.253 42.053 1.00 19.01 197 GLN A O 1
ATOM 1487 N N . ALA A 1 198 ? 59.510 50.362 43.028 1.00 20.23 198 ALA A N 1
ATOM 1488 C CA . ALA A 1 198 ? 60.353 49.991 41.888 1.00 21.04 198 ALA A CA 1
ATOM 1489 C C . ALA A 1 198 ? 59.515 49.644 40.659 1.00 21.76 198 ALA A C 1
ATOM 1490 O O . ALA A 1 198 ? 59.911 49.947 39.540 1.00 22.19 198 ALA A O 1
ATOM 1492 N N . ARG A 1 199 ? 58.343 49.052 40.888 1.00 21.72 199 ARG A N 1
ATOM 1493 C CA . ARG A 1 199 ? 57.433 48.634 39.819 1.00 22.01 199 ARG A CA 1
ATOM 1494 C C . ARG A 1 199 ? 56.392 49.704 39.479 1.00 21.61 199 ARG A C 1
ATOM 1495 O O . ARG A 1 199 ? 55.469 49.435 38.713 1.00 21.84 199 ARG A O 1
ATOM 1503 N N . GLY A 1 200 ? 56.538 50.899 40.055 1.00 21.14 200 GLY A N 1
ATOM 1504 C CA . GLY A 1 200 ? 55.597 52.003 39.848 1.00 20.39 200 GLY A CA 1
ATOM 1505 C C . GLY A 1 200 ? 54.172 51.695 40.299 1.00 20.07 200 GLY A C 1
ATOM 1506 O O . GLY A 1 200 ? 53.199 52.092 39.645 1.00 20.65 200 GLY A O 1
ATOM 1507 N N . ILE A 1 201 ? 54.050 50.986 41.418 1.00 18.23 201 ILE A N 1
ATOM 1508 C CA . ILE A 1 201 ? 52.764 50.690 42.031 1.00 17.21 201 ILE A CA 1
ATOM 1509 C C . ILE A 1 201 ? 52.596 51.602 43.250 1.00 16.26 201 ILE A C 1
ATOM 1510 O O . ILE A 1 201 ? 53.533 51.753 44.031 1.00 16.98 201 ILE A O 1
ATOM 1515 N N . ALA A 1 202 ? 51.440 52.242 43.394 1.00 15.48 202 ALA A N 1
ATOM 1516 C CA . ALA A 1 202 ? 51.227 53.139 44.531 1.00 14.97 202 ALA A CA 1
ATOM 1517 C C . ALA A 1 202 ? 51.011 52.251 45.742 1.00 14.46 202 ALA A C 1
ATOM 1518 O O . ALA A 1 202 ? 50.368 51.206 45.622 1.00 14.67 202 ALA A O 1
ATOM 1520 N N . THR A 1 203 ? 51.537 52.653 46.899 1.00 13.63 203 THR A N 1
ATOM 1521 C CA . THR A 1 203 ? 51.659 51.722 48.003 1.00 13.71 203 THR A CA 1
ATOM 1522 C C . THR A 1 203 ? 51.668 52.372 49.381 1.00 13.20 203 THR A C 1
ATOM 1523 O O . THR A 1 203 ? 52.051 53.536 49.535 1.00 13.65 203 THR A O 1
ATOM 1527 N N . CYS A 1 204 ? 51.212 51.617 50.380 1.00 12.95 204 CYS A N 1
ATOM 1528 C CA . CYS A 1 204 ? 51.376 51.983 51.774 1.00 12.54 204 CYS A CA 1
ATOM 1529 C C . CYS A 1 204 ? 51.167 50.751 52.647 1.00 12.74 204 CYS A C 1
ATOM 1530 O O . CYS A 1 204 ? 50.720 49.699 52.175 1.00 12.57 204 CYS A O 1
ATOM 1533 N N . GLY A 1 205 ? 51.475 50.882 53.932 1.00 12.46 205 GLY A N 1
ATOM 1534 C CA . GLY A 1 205 ? 51.262 49.766 54.858 1.00 12.47 205 GLY A CA 1
ATOM 1535 C C . GLY A 1 205 ? 50.451 50.218 56.060 1.00 12.50 205 GLY A C 1
ATOM 1536 O O . GLY A 1 205 ? 50.470 51.397 56.420 1.00 12.99 205 GLY A O 1
ATOM 1537 N N . ILE A 1 206 ? 49.726 49.284 56.661 1.00 12.19 206 ILE A N 1
ATOM 1538 C CA . ILE A 1 206 ? 49.030 49.536 57.913 1.00 12.74 206 ILE A CA 1
ATOM 1539 C C . ILE A 1 206 ? 49.196 48.274 58.738 1.00 12.44 206 ILE A C 1
ATOM 1540 O O . ILE A 1 206 ? 49.164 47.161 58.195 1.00 12.53 206 ILE A O 1
ATOM 1545 N N . LEU A 1 207 ? 49.433 48.428 60.040 1.00 12.16 207 LEU A N 1
ATOM 1546 C CA . LEU A 1 207 ? 49.802 47.281 60.851 1.00 12.44 207 LEU A CA 1
ATOM 1547 C C . LEU A 1 207 ? 49.108 47.297 62.199 1.00 13.05 207 LEU A C 1
ATOM 1548 O O . LEU A 1 207 ? 49.022 48.349 62.831 1.00 13.70 207 LEU A O 1
ATOM 1553 N N . ALA A 1 208 ? 48.620 46.133 62.628 1.00 12.16 208 ALA A N 1
ATOM 1554 C CA . ALA A 1 208 ? 48.015 45.985 63.950 1.00 13.02 208 ALA A CA 1
ATOM 1555 C C . ALA A 1 208 ? 49.014 45.301 64.882 1.00 12.94 208 ALA A C 1
ATOM 1556 O O . ALA A 1 208 ? 49.554 44.246 64.547 1.00 12.40 208 ALA A O 1
ATOM 1558 N N . VAL A 1 209 ? 49.256 45.917 66.033 1.00 13.46 209 VAL A N 1
ATOM 1559 C CA . VAL A 1 209 ? 50.228 45.420 67.022 1.00 14.22 209 VAL A CA 1
ATOM 1560 C C . VAL A 1 209 ? 49.756 44.150 67.753 1.00 14.48 209 VAL A C 1
ATOM 1561 O O . VAL A 1 209 ? 48.618 44.097 68.257 1.00 15.01 209 VAL A O 1
ATOM 1565 N N . ASP A 1 210 ? 50.623 43.129 67.807 1.00 14.05 210 ASP A N 1
ATOM 1566 C CA . ASP A 1 210 ? 50.302 41.893 68.528 1.00 14.68 210 ASP A CA 1
ATOM 1567 C C . ASP A 1 210 ? 51.187 41.589 69.744 1.00 15.06 210 ASP A C 1
ATOM 1568 O O . ASP A 1 210 ? 51.059 40.527 70.363 1.00 14.96 210 ASP A O 1
ATOM 1573 N N . GLY A 1 211 ? 52.093 42.510 70.049 1.00 15.42 211 GLY A N 1
ATOM 1574 C CA . GLY A 1 211 ? 53.024 42.353 71.154 1.00 16.19 211 GLY A CA 1
ATOM 1575 C C . GLY A 1 211 ? 54.198 43.293 70.998 1.00 17.17 211 GLY A C 1
ATOM 1576 O O . GLY A 1 211 ? 54.196 44.183 70.138 1.00 17.19 211 GLY A O 1
ATOM 1577 N N . SER A 1 212 ? 55.205 43.104 71.844 1.00 18.30 212 SER A N 1
ATOM 1578 C CA . SER A 1 212 ? 56.427 43.885 71.781 1.00 19.19 212 SER A CA 1
ATOM 1579 C C . SER A 1 212 ? 57.604 42.943 71.990 1.00 19.16 212 SER A C 1
ATOM 1580 O O . SER A 1 212 ? 57.754 42.363 73.080 1.00 19.23 212 SER A O 1
ATOM 1583 N N . PRO A 1 213 ? 58.435 42.771 70.947 1.00 19.17 213 PRO A N 1
ATOM 1584 C CA . PRO A 1 213 ? 59.545 41.825 71.084 1.00 19.67 213 PRO A CA 1
ATOM 1585 C C . PRO A 1 213 ? 60.593 42.234 72.125 1.00 20.06 213 PRO A C 1
ATOM 1586 O O . PRO A 1 213 ? 61.307 41.374 72.628 1.00 20.59 213 PRO A O 1
ATOM 1590 N N . LEU A 1 214 ? 60.664 43.524 72.447 1.00 20.59 214 LEU A N 1
ATOM 1591 C CA . LEU A 1 214 ? 61.513 44.030 73.538 1.00 21.97 214 LEU A CA 1
ATOM 1592 C C . LEU A 1 214 ? 61.075 43.472 74.897 1.00 22.56 214 LEU A C 1
ATOM 1593 O O . LEU A 1 214 ? 61.856 43.501 75.862 1.00 22.52 214 LEU A O 1
ATOM 1598 N N . GLN A 1 215 ? 59.836 42.963 74.952 1.00 22.48 215 GLN A N 1
ATOM 1599 C CA . GLN A 1 215 ? 59.223 42.461 76.188 1.00 22.73 215 GLN A CA 1
ATOM 1600 C C . GLN A 1 215 ? 58.617 41.065 76.040 1.00 21.97 215 GLN A C 1
ATOM 1601 O O . GLN A 1 215 ? 57.822 40.639 76.879 1.00 21.48 215 GLN A O 1
ATOM 1607 N N . TRP A 1 216 ? 59.011 40.337 74.996 1.00 21.11 216 TRP A N 1
ATOM 1608 C CA . TRP A 1 216 ? 58.563 38.962 74.821 1.00 20.99 216 TRP A CA 1
ATOM 1609 C C . TRP A 1 216 ? 58.933 38.100 76.040 1.00 22.13 216 TRP A C 1
ATOM 1610 O O . TRP A 1 216 ? 58.196 37.197 76.440 1.00 20.82 216 TRP A O 1
ATOM 1621 N N . ASP A 1 217 ? 60.087 38.408 76.616 1.00 23.28 217 ASP A N 1
ATOM 1622 C CA . ASP A 1 217 ? 60.580 37.710 77.797 1.00 25.41 217 ASP A CA 1
ATOM 1623 C C . ASP A 1 217 ? 59.674 37.900 79.024 1.00 25.46 217 ASP A C 1
ATOM 1624 O O . ASP A 1 217 ? 59.763 37.130 79.980 1.00 26.36 217 ASP A O 1
ATOM 1629 N N . GLU A 1 218 ? 58.802 38.906 78.988 1.00 25.29 218 GLU A N 1
ATOM 1630 C CA . GLU A 1 218 ? 57.840 39.137 80.066 1.00 25.75 218 GLU A CA 1
ATOM 1631 C C . GLU A 1 218 ? 56.405 38.852 79.609 1.00 24.86 218 GLU A C 1
ATOM 1632 O O . GLU A 1 218 ? 55.436 39.298 80.237 1.00 24.41 218 GLU A O 1
ATOM 1638 N N . GLY A 1 219 ? 56.285 38.097 78.515 1.00 23.53 219 GLY A N 1
ATOM 1639 C CA . GLY A 1 219 ? 54.997 37.647 77.984 1.00 22.10 219 GLY A CA 1
ATOM 1640 C C . GLY A 1 219 ? 54.170 38.655 77.195 1.00 21.22 219 GLY A C 1
ATOM 1641 O O . GLY A 1 219 ? 52.968 38.474 77.057 1.00 20.97 219 GLY A O 1
ATOM 1642 N N . ASP A 1 220 ? 54.802 39.695 76.648 1.00 20.16 220 ASP A N 1
ATOM 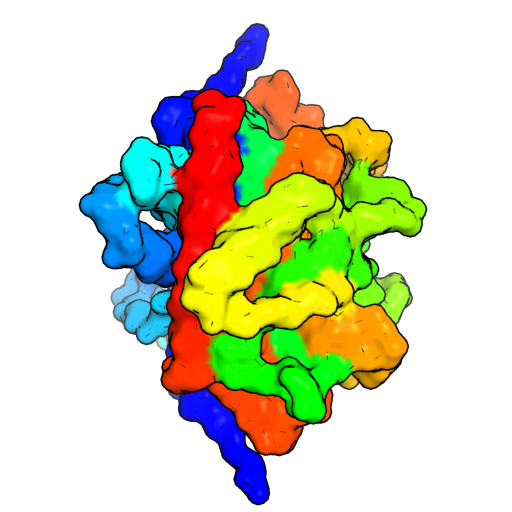1643 C CA . ASP A 1 220 ? 54.070 40.699 75.851 1.00 19.15 220 ASP A CA 1
ATOM 1644 C C . ASP A 1 220 ? 53.884 40.222 74.401 1.00 18.52 220 ASP A C 1
ATOM 1645 O O . ASP A 1 220 ? 54.516 40.735 73.455 1.00 17.56 220 ASP A O 1
ATOM 1650 N N . TYR A 1 221 ? 53.011 39.236 74.239 1.00 17.92 221 TYR A N 1
ATOM 1651 C CA . TYR A 1 221 ? 52.647 38.727 72.918 1.00 18.03 221 TYR A CA 1
ATOM 1652 C C . TYR A 1 221 ? 51.309 38.014 73.046 1.00 18.17 221 TYR A C 1
ATOM 1653 O O . TYR A 1 221 ? 51.140 37.179 73.939 1.00 18.17 221 TYR A O 1
ATOM 1662 N N . ASP A 1 222 ? 50.349 38.366 72.187 1.00 17.98 222 ASP A N 1
ATOM 1663 C CA . ASP A 1 222 ? 49.050 37.693 72.179 1.00 18.48 222 ASP A CA 1
ATOM 1664 C C . ASP A 1 222 ? 48.370 37.945 70.842 1.00 18.84 222 ASP A C 1
ATOM 1665 O O . ASP A 1 222 ? 47.506 38.825 70.725 1.00 19.88 222 ASP A O 1
ATOM 1670 N N . ALA A 1 223 ? 48.773 37.176 69.835 1.00 18.49 223 ALA A N 1
ATOM 1671 C CA . ALA A 1 223 ? 48.281 37.371 68.474 1.00 18.80 223 ALA A CA 1
ATOM 1672 C C . ALA A 1 223 ? 46.796 37.003 68.329 1.00 19.02 223 ALA A C 1
ATOM 1673 O O . ALA A 1 223 ? 46.096 37.570 67.494 1.00 18.18 223 ALA A O 1
ATOM 1675 N N . THR A 1 224 ? 46.326 36.050 69.139 1.00 20.01 224 THR A N 1
ATOM 1676 C CA . THR A 1 224 ? 44.933 35.559 69.040 1.00 20.95 224 THR A CA 1
ATOM 1677 C C . THR A 1 224 ? 43.968 36.235 70.010 1.00 20.97 224 THR A C 1
ATOM 1678 O O . THR A 1 224 ? 42.753 36.037 69.919 1.00 20.22 224 THR A O 1
ATOM 1682 N N . GLY A 1 225 ? 44.514 37.040 70.915 1.00 20.75 225 GLY A N 1
ATOM 1683 C CA . GLY A 1 225 ? 43.748 37.671 71.983 1.00 21.77 225 GLY A CA 1
ATOM 1684 C C . GLY A 1 225 ? 42.773 38.710 71.478 1.00 21.78 225 GLY A C 1
ATOM 1685 O O . GLY A 1 225 ? 42.832 39.118 70.306 1.00 21.69 225 GLY A O 1
ATOM 1686 N N . VAL A 1 226 ? 41.874 39.143 72.358 1.00 21.66 226 VAL A N 1
ATOM 1687 C CA . VAL A 1 226 ? 40.835 40.103 71.961 1.00 22.22 226 VAL A CA 1
ATOM 1688 C C . VAL A 1 226 ? 41.419 41.459 71.543 1.00 21.26 226 VAL A C 1
ATOM 1689 O O . VAL A 1 226 ? 40.889 42.105 70.637 1.00 21.42 226 VAL A O 1
ATOM 1693 N N . LYS A 1 227 ? 42.501 41.890 72.185 1.00 20.21 227 LYS A N 1
ATOM 1694 C CA . LYS A 1 227 ? 43.095 43.178 71.832 1.00 20.68 227 LYS A CA 1
ATOM 1695 C C . LYS A 1 227 ? 43.590 43.149 70.387 1.00 19.35 227 LYS A C 1
ATOM 1696 O O . LYS A 1 227 ? 43.257 44.023 69.610 1.00 18.84 227 LYS A O 1
ATOM 1702 N N . ALA A 1 228 ? 44.402 42.147 70.053 1.00 19.13 228 ALA A N 1
ATOM 1703 C CA . ALA A 1 228 ? 44.932 41.998 68.693 1.00 18.91 228 ALA A CA 1
ATOM 1704 C C . ALA A 1 228 ? 43.820 41.784 67.668 1.00 18.47 228 ALA A C 1
ATOM 1705 O O . ALA A 1 228 ? 43.879 42.323 66.557 1.00 18.56 228 ALA A O 1
ATOM 1707 N N . THR A 1 229 ? 42.814 40.984 68.027 1.00 18.50 229 THR A N 1
ATOM 1708 C CA . THR A 1 229 ? 41.705 40.712 67.112 1.00 18.44 229 THR A CA 1
ATOM 1709 C C . THR A 1 229 ? 40.928 41.994 66.783 1.00 18.19 229 THR A C 1
ATOM 1710 O O . THR A 1 229 ? 40.570 42.225 65.631 1.00 17.57 229 THR A O 1
ATOM 1714 N N . THR A 1 230 ? 40.683 42.820 67.798 1.00 18.16 230 THR A N 1
ATOM 1715 C CA . THR A 1 230 ? 40.024 44.123 67.607 1.00 18.07 230 THR A CA 1
ATOM 1716 C C . THR A 1 230 ? 40.880 45.100 66.791 1.00 17.32 230 THR A C 1
ATOM 1717 O O . THR A 1 230 ? 40.369 45.796 65.905 1.00 17.77 230 THR A O 1
ATOM 1721 N N . GLY A 1 231 ? 42.173 45.148 67.089 1.00 16.21 231 GLY A N 1
ATOM 1722 C CA . GLY A 1 231 ? 43.111 45.954 66.306 1.00 15.30 231 GLY A CA 1
ATOM 1723 C C . GLY A 1 231 ? 43.057 45.604 64.829 1.00 14.42 231 GLY A C 1
ATOM 1724 O O . GLY A 1 231 ? 42.993 46.494 63.984 1.00 13.81 231 GLY A O 1
ATOM 1725 N N . LYS A 1 232 ? 43.098 44.306 64.512 1.00 14.52 232 LYS A N 1
ATOM 1726 C CA . LYS A 1 232 ? 43.033 43.867 63.114 1.00 15.00 232 LYS A CA 1
ATOM 1727 C C . LYS A 1 232 ? 41.709 44.230 62.454 1.00 15.53 232 LYS A C 1
ATOM 1728 O O . LYS A 1 232 ? 41.684 44.636 61.290 1.00 15.06 232 LYS A O 1
ATOM 1734 N N . GLU A 1 233 ? 40.608 44.070 63.191 1.00 16.42 233 GLU A N 1
ATOM 1735 C CA . GLU A 1 233 ? 39.303 44.497 62.680 1.00 17.26 233 GLU A CA 1
ATOM 1736 C C . GLU A 1 233 ? 39.316 45.980 62.361 1.00 16.69 233 GLU A C 1
ATOM 1737 O O . GLU A 1 233 ? 38.823 46.378 61.304 1.00 16.31 233 GLU A O 1
ATOM 1743 N N . ASN A 1 234 ? 39.857 46.804 63.265 1.00 15.98 234 ASN A N 1
ATOM 1744 C CA . ASN A 1 234 ? 39.940 48.259 62.998 1.00 16.16 234 ASN A CA 1
ATOM 1745 C C . ASN A 1 234 ? 40.786 48.573 61.759 1.00 15.75 234 ASN A C 1
ATOM 1746 O O . ASN A 1 234 ? 40.395 49.382 60.905 1.00 14.82 234 ASN A O 1
ATOM 1751 N N . MET A 1 235 ? 41.948 47.925 61.675 1.00 14.76 235 MET A N 1
ATOM 1752 C CA . MET A 1 235 ? 42.829 48.071 60.520 1.00 14.94 235 MET A CA 1
ATOM 1753 C C . MET A 1 235 ? 42.109 47.755 59.205 1.00 15.09 235 MET A C 1
ATOM 1754 O O . MET A 1 235 ? 42.275 48.468 58.195 1.00 13.74 235 MET A O 1
ATOM 1759 N N . VAL A 1 236 ? 41.325 46.680 59.218 1.00 15.33 236 VAL A N 1
ATOM 1760 C CA . VAL A 1 236 ? 40.611 46.254 58.018 1.00 15.79 236 VAL A CA 1
ATOM 1761 C C . VAL A 1 236 ? 39.528 47.272 57.638 1.00 15.51 236 VAL A C 1
ATOM 1762 O O . VAL A 1 236 ? 39.374 47.598 56.456 1.00 14.86 236 VAL A O 1
ATOM 1766 N N . LYS A 1 237 ? 38.802 47.779 58.634 1.00 14.77 237 LYS A N 1
ATOM 1767 C CA . LYS A 1 237 ? 37.823 48.846 58.391 1.00 14.80 237 LYS A CA 1
ATOM 1768 C C . LYS A 1 237 ? 38.447 50.052 57.689 1.00 13.87 237 LYS A C 1
ATOM 1769 O O . LYS A 1 237 ? 37.912 50.549 56.697 1.00 13.46 237 LYS A O 1
ATOM 1775 N N . ILE A 1 238 ? 39.593 50.504 58.197 1.00 12.86 238 ILE A N 1
ATOM 1776 C CA . ILE A 1 238 ? 40.320 51.619 57.595 1.00 13.02 238 ILE A CA 1
ATOM 1777 C C . ILE A 1 238 ? 40.770 51.276 56.165 1.00 12.66 238 ILE A C 1
ATOM 1778 O O . ILE A 1 238 ? 40.606 52.083 55.252 1.00 12.05 238 ILE A O 1
ATOM 1783 N N . THR A 1 239 ? 41.343 50.086 55.990 1.00 12.56 239 THR A N 1
ATOM 1784 C CA . THR A 1 239 ? 41.888 49.667 54.697 1.00 13.37 239 THR A CA 1
ATOM 1785 C C . THR A 1 239 ? 40.794 49.568 53.628 1.00 13.31 239 THR A C 1
ATOM 1786 O O . THR A 1 239 ? 40.940 50.095 52.521 1.00 13.83 239 THR A O 1
ATOM 1790 N N . LEU A 1 240 ? 39.697 48.890 53.960 1.00 13.56 240 LEU A N 1
ATOM 1791 C CA . LEU A 1 240 ? 38.584 48.762 53.009 1.00 14.06 240 LEU A CA 1
ATOM 1792 C C . LEU A 1 240 ? 38.022 50.132 52.596 1.00 14.15 240 LEU A C 1
ATOM 1793 O O . LEU A 1 240 ? 37.763 50.369 51.417 1.00 14.67 240 LEU A O 1
ATOM 1798 N N . LYS A 1 241 ? 37.820 51.017 53.565 1.00 13.55 241 LYS A N 1
ATOM 1799 C CA . LYS A 1 241 ? 37.327 52.369 53.264 1.00 14.16 241 LYS A CA 1
ATOM 1800 C C . LYS A 1 241 ? 38.281 53.138 52.341 1.00 14.22 241 LYS A C 1
ATOM 1801 O O . LYS A 1 241 ? 37.844 53.735 51.359 1.00 14.61 241 LYS A O 1
ATOM 1807 N N . ALA A 1 242 ? 39.583 53.117 52.655 1.00 13.16 242 ALA A N 1
ATOM 1808 C CA . ALA A 1 242 ? 40.575 53.806 51.836 1.00 12.80 242 ALA A CA 1
ATOM 1809 C C . ALA A 1 242 ? 40.644 53.200 50.424 1.00 13.09 242 ALA A C 1
ATOM 1810 O O . ALA A 1 242 ? 40.716 53.929 49.435 1.00 13.08 242 ALA A O 1
ATOM 1812 N N . CYS A 1 243 ? 40.583 51.869 50.341 1.00 13.55 243 CYS A N 1
ATOM 1813 C CA . CYS A 1 243 ? 40.683 51.160 49.064 1.00 14.02 243 CYS A CA 1
ATOM 1814 C C . CYS A 1 243 ? 39.477 51.418 48.142 1.00 14.51 243 CYS A C 1
ATOM 1815 O O . CYS A 1 243 ? 39.650 51.516 46.930 1.00 13.86 243 CYS A O 1
ATOM 1818 N N . ALA A 1 244 ? 38.275 51.526 48.710 1.00 15.16 244 ALA A N 1
ATOM 1819 C CA . ALA A 1 244 ? 37.094 51.862 47.889 1.00 16.34 244 ALA A CA 1
ATOM 1820 C C . ALA A 1 244 ? 37.294 53.243 47.275 1.00 16.38 244 ALA A C 1
ATOM 1821 O O . ALA A 1 244 ? 37.047 53.429 46.072 1.00 16.38 244 ALA A O 1
ATOM 1823 N N . ASN A 1 245 ? 37.776 54.193 48.086 1.00 16.58 245 ASN A N 1
ATOM 1824 C CA . ASN A 1 245 ? 38.051 55.550 47.584 1.00 16.98 245 ASN A CA 1
ATOM 1825 C C . ASN A 1 245 ? 39.086 55.556 46.488 1.00 16.77 245 ASN A C 1
ATOM 1826 O O . ASN A 1 245 ? 38.897 56.209 45.456 1.00 16.52 245 ASN A O 1
ATOM 1831 N N . LEU A 1 246 ? 40.180 54.822 46.697 1.00 15.94 246 LEU A N 1
ATOM 1832 C CA . LEU A 1 246 ? 41.213 54.705 45.666 1.00 16.33 246 LEU A CA 1
ATOM 1833 C C . LEU A 1 246 ? 40.702 54.026 44.396 1.00 16.30 246 LEU A C 1
ATOM 1834 O O . LEU A 1 246 ? 41.049 54.442 43.292 1.00 17.52 246 LEU A O 1
ATOM 1839 N N . ARG A 1 247 ? 39.874 52.997 44.565 1.00 16.64 247 ARG A N 1
ATOM 1840 C CA . ARG A 1 247 ? 39.399 52.180 43.461 1.00 17.72 247 ARG A CA 1
ATOM 1841 C C . ARG A 1 247 ? 38.564 53.005 42.495 1.00 19.06 247 ARG A C 1
ATOM 1842 O O . ARG A 1 247 ? 38.600 52.791 41.280 1.00 17.89 247 ARG A O 1
ATOM 1850 N N . ARG A 1 248 ? 37.850 53.978 43.053 1.00 20.95 248 ARG A N 1
ATOM 1851 C CA . ARG A 1 248 ? 36.993 54.860 42.267 1.00 23.92 248 ARG A CA 1
ATOM 1852 C C . ARG A 1 248 ? 37.719 55.660 41.203 1.00 24.86 248 ARG A C 1
ATOM 1853 O O . ARG A 1 248 ? 37.156 55.923 40.141 1.00 26.20 248 ARG A O 1
ATOM 1861 N N . GLN A 1 249 ? 38.968 56.017 41.471 1.00 26.02 249 GLN A N 1
ATOM 1862 C CA . GLN A 1 249 ? 39.788 56.751 40.507 1.00 26.50 249 GLN A CA 1
ATOM 1863 C C . GLN A 1 249 ? 40.248 55.957 39.276 1.00 26.31 249 GLN A C 1
ATOM 1864 O O . GLN A 1 249 ? 40.870 56.529 38.377 1.00 25.95 249 GLN A O 1
ATOM 1870 N N . TYR A 1 250 ? 39.963 54.655 39.221 1.00 25.63 250 TYR A N 1
ATOM 1871 C CA . TYR A 1 250 ? 40.400 53.845 38.079 1.00 25.20 250 TYR A CA 1
ATOM 1872 C C . TYR A 1 250 ? 39.265 53.514 37.110 1.00 25.38 250 TYR A C 1
ATOM 1873 O O . TYR A 1 250 ? 38.260 52.926 37.503 1.00 25.32 250 TYR A O 1
ATOM 1882 N N . LEU B 1 3 ? 56.905 34.882 86.978 1.00 29.81 3 LEU B N 1
ATOM 1883 C CA . LEU B 1 3 ? 57.410 33.624 86.358 1.00 29.67 3 LEU B CA 1
ATOM 1884 C C . LEU B 1 3 ? 56.720 33.371 85.035 1.00 29.89 3 LEU B C 1
ATOM 1885 O O . LEU B 1 3 ? 55.495 33.519 84.929 1.00 30.03 3 LEU B O 1
ATOM 1890 N N . MET B 1 4 ? 57.511 32.937 84.056 1.00 30.03 4 MET B N 1
ATOM 1891 C CA . MET B 1 4 ? 57.040 32.688 82.689 1.00 30.10 4 MET B CA 1
ATOM 1892 C C . MET B 1 4 ? 56.861 31.212 82.406 1.00 29.56 4 MET B C 1
ATOM 1893 O O . MET B 1 4 ? 57.569 30.379 82.968 1.00 29.51 4 MET B O 1
ATOM 1898 N N . GLN B 1 5 ? 55.925 30.886 81.517 1.00 29.26 5 GLN B N 1
ATOM 1899 C CA . GLN B 1 5 ? 55.795 29.515 81.032 1.00 28.97 5 GLN B CA 1
ATOM 1900 C C . GLN B 1 5 ? 55.847 29.432 79.498 1.00 28.67 5 GLN B C 1
ATOM 1901 O O . GLN B 1 5 ? 55.558 30.408 78.802 1.00 27.46 5 GLN B O 1
ATOM 1907 N N . GLY B 1 6 ? 56.225 28.259 78.991 1.00 28.44 6 GLY B N 1
ATOM 1908 C CA . GLY B 1 6 ? 56.205 27.998 77.555 1.00 28.67 6 GLY B CA 1
ATOM 1909 C C . GLY B 1 6 ? 54.785 27.990 77.030 1.00 28.73 6 GLY B C 1
ATOM 1910 O O . GLY B 1 6 ? 53.830 27.810 77.799 1.00 28.48 6 GLY B O 1
ATOM 1911 N N . MET B 1 7 ? 54.635 28.193 75.724 1.00 28.64 7 MET B N 1
ATOM 1912 C CA . MET B 1 7 ? 53.320 28.076 75.094 1.00 29.25 7 MET B CA 1
ATOM 1913 C C . MET B 1 7 ? 52.960 26.608 74.887 1.00 29.44 7 MET B C 1
ATOM 1914 O O . MET B 1 7 ? 53.835 25.785 74.652 1.00 29.61 7 MET B O 1
ATOM 1919 N N . GLU B 1 8 ? 51.670 26.289 74.991 1.00 29.94 8 GLU B N 1
ATOM 1920 C CA . GLU B 1 8 ? 51.207 24.906 74.840 1.00 30.32 8 GLU B CA 1
ATOM 1921 C C . GLU B 1 8 ? 51.528 24.411 73.432 1.00 28.76 8 GLU B C 1
ATOM 1922 O O . GLU B 1 8 ? 52.051 23.309 73.232 1.00 29.37 8 GLU B O 1
ATOM 1928 N N . VAL B 1 9 ? 51.231 25.277 72.474 1.00 26.51 9 VAL B N 1
ATOM 1929 C CA . VAL B 1 9 ? 51.336 25.006 71.062 1.00 24.44 9 VAL B CA 1
ATOM 1930 C C . VAL B 1 9 ? 52.171 26.165 70.503 1.00 22.49 9 VAL B C 1
ATOM 1931 O O . VAL B 1 9 ? 51.931 27.333 70.834 1.00 21.07 9 VAL B O 1
ATOM 1935 N N . GLN B 1 10 ? 53.188 25.840 69.712 1.00 20.29 10 GLN B N 1
ATOM 1936 C CA . GLN B 1 10 ? 54.027 26.880 69.098 1.00 19.09 10 GLN B CA 1
ATOM 1937 C C . GLN B 1 10 ? 53.154 27.794 68.225 1.00 17.99 10 GLN B C 1
ATOM 1938 O O . GLN B 1 10 ? 52.256 27.300 67.541 1.00 18.09 10 GLN B O 1
ATOM 1944 N N . PRO B 1 11 ? 53.389 29.124 68.258 1.00 17.23 11 PRO B N 1
ATOM 1945 C CA . PRO B 1 11 ? 52.366 30.046 67.696 1.00 16.26 11 PRO B CA 1
ATOM 1946 C C . PRO B 1 11 ? 52.108 29.997 66.168 1.00 15.97 11 PRO B C 1
ATOM 1947 O O . PRO B 1 11 ? 50.976 30.277 65.722 1.00 15.99 11 PRO B O 1
ATOM 1951 N N . HIS B 1 12 ? 53.123 29.681 65.371 1.00 14.40 12 HIS B N 1
ATOM 1952 C CA . HIS B 1 12 ? 52.938 29.649 63.906 1.00 13.89 12 HIS B CA 1
ATOM 1953 C C . HIS B 1 12 ? 52.626 28.252 63.333 1.00 13.96 12 HIS B C 1
ATOM 1954 O O . HIS B 1 12 ? 51.664 28.087 62.573 1.00 12.95 12 HIS B O 1
ATOM 1961 N N . ILE B 1 13 ? 53.402 27.247 63.730 1.00 13.21 13 ILE B N 1
ATOM 1962 C CA . ILE B 1 13 ? 53.172 25.889 63.206 1.00 13.59 13 ILE B CA 1
ATOM 1963 C C . ILE B 1 13 ? 52.086 25.162 63.977 1.00 13.84 13 ILE B C 1
ATOM 1964 O O . ILE B 1 13 ? 51.555 24.156 63.497 1.00 13.97 13 ILE B O 1
ATOM 1969 N N . ARG B 1 14 ? 51.756 25.675 65.165 1.00 14.95 14 ARG B N 1
ATOM 1970 C CA . ARG B 1 14 ? 50.618 25.171 65.947 1.00 15.31 14 ARG B CA 1
ATOM 1971 C C . ARG B 1 14 ? 50.771 23.698 66.332 1.00 16.31 14 ARG B C 1
ATOM 1972 O O . ARG B 1 14 ? 49.783 22.936 66.371 1.00 16.50 14 ARG B O 1
ATOM 1980 N N . LEU B 1 15 ? 52.010 23.315 66.632 1.00 16.44 15 LEU B N 1
ATOM 1981 C CA . LEU B 1 15 ? 52.335 21.985 67.140 1.00 16.80 15 LEU B CA 1
ATOM 1982 C C . LEU B 1 15 ? 52.827 21.999 68.601 1.00 17.89 15 LEU B C 1
ATOM 1983 O O . LEU B 1 15 ? 53.357 23.012 69.093 1.00 17.28 15 LEU B O 1
ATOM 1988 N N . ARG B 1 16 ? 52.624 20.862 69.272 1.00 18.55 16 ARG B N 1
ATOM 1989 C CA . ARG B 1 16 ? 53.158 20.590 70.601 1.00 20.12 16 ARG B CA 1
ATOM 1990 C C . ARG B 1 16 ? 54.294 19.577 70.453 1.00 19.80 16 ARG B C 1
ATOM 1991 O O . ARG B 1 16 ? 54.435 18.957 69.412 1.00 18.96 16 ARG B O 1
ATOM 1999 N N . LYS B 1 17 ? 55.078 19.371 71.506 1.00 20.41 17 LYS B N 1
ATOM 2000 C CA . LYS B 1 17 ? 56.266 18.524 71.380 1.00 21.68 17 LYS B CA 1
ATOM 2001 C C . LYS B 1 17 ? 55.926 17.077 70.995 1.00 21.82 17 LYS B C 1
ATOM 2002 O O . LYS B 1 17 ? 56.678 16.460 70.244 1.00 22.01 17 LYS B O 1
ATOM 2008 N N . GLU B 1 18 ? 54.782 16.562 71.458 1.00 22.23 18 GLU B N 1
ATOM 2009 C CA . GLU B 1 18 ? 54.347 15.201 71.095 1.00 22.89 18 GLU B CA 1
ATOM 2010 C C . GLU B 1 18 ? 53.975 15.062 69.608 1.00 22.33 18 GLU B C 1
ATOM 2011 O O . GLU B 1 18 ? 53.843 13.944 69.119 1.00 22.00 18 GLU B O 1
ATOM 2017 N N . ASP B 1 19 ? 53.838 16.188 68.895 1.00 20.69 19 ASP B N 1
ATOM 2018 C CA . ASP B 1 19 ? 53.506 16.177 67.465 1.00 20.32 19 ASP B CA 1
ATOM 2019 C C . ASP B 1 19 ? 54.743 16.143 66.551 1.00 19.30 19 ASP B C 1
ATOM 2020 O O . ASP B 1 19 ? 54.610 16.034 65.332 1.00 19.32 19 ASP B O 1
ATOM 2025 N N . VAL B 1 20 ? 55.937 16.267 67.131 1.00 18.46 20 VAL B N 1
ATOM 2026 C CA . VAL B 1 20 ? 57.156 16.466 66.346 1.00 17.39 20 VAL B CA 1
ATOM 2027 C C . VAL B 1 20 ? 58.135 15.315 66.583 1.00 17.64 20 VAL B C 1
ATOM 2028 O O . VAL B 1 20 ? 58.461 14.997 67.733 1.00 17.54 20 VAL B O 1
ATOM 2032 N N . GLU B 1 21 ? 58.586 14.702 65.489 1.00 16.84 21 GLU B N 1
ATOM 2033 C CA . GLU B 1 21 ? 59.556 13.621 65.527 1.00 16.50 21 GLU B CA 1
ATOM 2034 C C . GLU B 1 21 ? 60.969 14.205 65.437 1.00 16.25 21 GLU B C 1
ATOM 2035 O O . GLU B 1 21 ? 61.147 15.340 64.994 1.00 15.88 21 GLU B O 1
ATOM 2041 N N . PRO B 1 22 ? 61.989 13.437 65.859 1.00 15.96 22 PRO B N 1
ATOM 2042 C CA . PRO B 1 22 ? 63.364 13.957 65.716 1.00 15.25 22 PRO B CA 1
ATOM 2043 C C . PRO B 1 22 ? 63.820 14.118 64.245 1.00 15.07 22 PRO B C 1
ATOM 2044 O O . PRO B 1 22 ? 64.773 14.852 63.976 1.00 14.94 22 PRO B O 1
ATOM 2048 N N . VAL B 1 23 ? 63.154 13.434 63.311 1.00 14.99 23 VAL B N 1
ATOM 2049 C CA . VAL B 1 23 ? 63.438 13.609 61.891 1.00 14.18 23 VAL B CA 1
ATOM 2050 C C . VAL B 1 23 ? 62.256 14.296 61.190 1.00 13.48 23 VAL B C 1
ATOM 2051 O O . VAL B 1 23 ? 61.109 13.849 61.282 1.00 12.92 23 VAL B O 1
ATOM 2055 N N . VAL B 1 24 ? 62.558 15.373 60.474 1.00 12.67 24 VAL B N 1
ATOM 2056 C CA . VAL B 1 24 ? 61.534 16.192 59.849 1.00 12.08 24 VAL B CA 1
ATOM 2057 C C . VAL B 1 24 ? 61.862 16.378 58.361 1.00 12.19 24 VAL B C 1
ATOM 2058 O O . VAL B 1 24 ? 62.995 16.693 58.009 1.00 12.51 24 VAL B O 1
ATOM 2062 N N . ILE B 1 25 ? 60.877 16.185 57.498 1.00 11.78 25 ILE B N 1
ATOM 2063 C CA . ILE B 1 25 ? 61.008 16.581 56.086 1.00 11.65 25 ILE B CA 1
ATOM 2064 C C . ILE B 1 25 ? 60.272 17.905 55.932 1.00 11.76 25 ILE B C 1
ATOM 2065 O O . ILE B 1 25 ? 59.100 18.009 56.327 1.00 11.75 25 ILE B O 1
ATOM 2070 N N . ILE B 1 26 ? 60.941 18.919 55.391 1.00 11.19 26 ILE B N 1
ATOM 2071 C CA . ILE B 1 26 ? 60.239 20.193 55.125 1.00 11.31 26 ILE B CA 1
ATOM 2072 C C . ILE B 1 26 ? 60.140 20.434 53.616 1.00 11.58 26 ILE B C 1
ATOM 2073 O O . ILE B 1 26 ? 61.061 20.104 52.880 1.00 11.17 26 ILE B O 1
ATOM 2078 N N . VAL B 1 27 ? 59.000 20.971 53.174 1.00 11.63 27 VAL B N 1
ATOM 2079 C CA . VAL B 1 27 ? 58.736 21.224 51.754 1.00 11.98 27 VAL B CA 1
ATOM 2080 C C . VAL B 1 27 ? 58.127 22.616 51.648 1.00 12.32 27 VAL B C 1
ATOM 2081 O O . VAL B 1 27 ? 57.494 23.059 52.593 1.00 13.13 27 VAL B O 1
ATOM 2085 N N . GLY B 1 28 ? 58.290 23.312 50.525 1.00 12.65 28 GLY B N 1
ATOM 2086 C CA . GLY B 1 28 ? 57.778 24.697 50.437 1.00 12.75 28 GLY B CA 1
ATOM 2087 C C . GLY B 1 28 ? 56.248 24.801 50.343 1.00 13.55 28 GLY B C 1
ATOM 2088 O O . GLY B 1 28 ? 55.627 25.699 50.911 1.00 13.19 28 GLY B O 1
ATOM 2089 N N . ASP B 1 29 ? 55.664 23.833 49.625 1.00 13.38 29 ASP B N 1
ATOM 2090 C CA . ASP B 1 29 ? 54.252 23.887 49.245 1.00 14.12 29 ASP B CA 1
ATOM 2091 C C . ASP B 1 29 ? 53.395 23.067 50.217 1.00 14.31 29 ASP B C 1
ATOM 2092 O O . ASP B 1 29 ? 53.639 21.863 50.363 1.00 14.71 29 ASP B O 1
ATOM 2097 N N . PRO B 1 30 ? 52.389 23.694 50.846 1.00 14.85 30 PRO B N 1
ATOM 2098 C CA . PRO B 1 30 ? 51.484 22.894 51.663 1.00 15.31 30 PRO B CA 1
ATOM 2099 C C . PRO B 1 30 ? 50.940 21.666 50.942 1.00 15.34 30 PRO B C 1
ATOM 2100 O O . PRO B 1 30 ? 50.797 20.649 51.565 1.00 15.21 30 PRO B O 1
ATOM 2104 N N . ALA B 1 31 ? 50.681 21.734 49.642 1.00 15.66 31 ALA B N 1
ATOM 2105 C CA . ALA B 1 31 ? 50.109 20.576 48.925 1.00 15.62 31 ALA B CA 1
ATOM 2106 C C . ALA B 1 31 ? 51.061 19.370 48.888 1.00 15.76 31 ALA B C 1
ATOM 2107 O O . ALA B 1 31 ? 50.621 18.204 48.841 1.00 15.40 31 ALA B O 1
ATOM 2109 N N . ARG B 1 32 ? 52.365 19.635 48.913 1.00 15.35 32 ARG B N 1
ATOM 2110 C CA . ARG B 1 32 ? 53.328 18.528 48.872 1.00 15.77 32 ARG B CA 1
ATOM 2111 C C . ARG B 1 32 ? 53.367 17.702 50.154 1.00 15.43 32 ARG B C 1
ATOM 2112 O O . ARG B 1 32 ? 53.767 16.542 50.117 1.00 16.50 32 ARG B O 1
ATOM 2120 N N . THR B 1 33 ? 52.964 18.264 51.289 1.00 15.53 33 THR B N 1
ATOM 2121 C CA . THR B 1 33 ? 52.957 17.469 52.529 1.00 15.56 33 THR B CA 1
ATOM 2122 C C . THR B 1 33 ? 52.026 16.247 52.380 1.00 16.15 33 THR B C 1
ATOM 2123 O O . THR B 1 33 ? 52.335 15.160 52.868 1.00 15.88 33 THR B O 1
ATOM 2127 N N . GLU B 1 34 ? 50.905 16.434 51.690 1.00 16.52 34 GLU B N 1
ATOM 2128 C CA . GLU B 1 34 ? 49.928 15.354 51.472 1.00 18.36 34 GLU B CA 1
ATOM 2129 C C . GLU B 1 34 ? 50.444 14.334 50.450 1.00 18.13 34 GLU B C 1
ATOM 2130 O O . GLU B 1 34 ? 50.238 13.114 50.594 1.00 18.38 34 GLU B O 1
ATOM 2136 N N . GLU B 1 35 ? 51.128 14.833 49.430 1.00 18.54 35 GLU B N 1
ATOM 2137 C CA . GLU B 1 35 ? 51.751 13.979 48.411 1.00 19.09 35 GLU B CA 1
ATOM 2138 C C . GLU B 1 35 ? 52.778 13.051 49.042 1.00 18.38 35 GLU B C 1
ATOM 2139 O O . GLU B 1 35 ? 52.851 11.849 48.713 1.00 18.32 35 GLU B O 1
ATOM 2145 N N . VAL B 1 36 ? 53.564 13.598 49.966 1.00 17.46 36 VAL B N 1
ATOM 2146 C CA . VAL B 1 36 ? 54.528 12.788 50.716 1.00 17.08 36 VAL B CA 1
ATOM 2147 C C . VAL B 1 36 ? 53.784 11.742 51.557 1.00 17.71 36 VAL B C 1
ATOM 2148 O O . VAL B 1 36 ? 54.100 10.539 51.495 1.00 17.57 36 VAL B O 1
ATOM 2152 N N . ALA B 1 37 ? 52.809 12.213 52.334 1.00 18.02 37 ALA B N 1
ATOM 2153 C CA . ALA B 1 37 ? 51.989 11.355 53.205 1.00 19.14 37 ALA B CA 1
ATOM 2154 C C . ALA B 1 37 ? 51.329 10.200 52.441 1.00 19.68 37 ALA B C 1
ATOM 2155 O O . ALA B 1 37 ? 51.207 9.092 52.964 1.00 20.40 37 ALA B O 1
ATOM 2157 N N . ASN B 1 38 ? 50.909 10.455 51.208 1.00 20.76 38 ASN B N 1
ATOM 2158 C CA . ASN B 1 38 ? 50.260 9.420 50.410 1.00 21.50 38 ASN B CA 1
ATOM 2159 C C . ASN B 1 38 ? 51.215 8.317 49.932 1.00 22.37 38 ASN B C 1
ATOM 2160 O O . ASN B 1 38 ? 50.778 7.243 49.492 1.00 21.89 38 ASN B O 1
ATOM 2165 N N . MET B 1 39 ? 52.519 8.556 50.059 1.00 22.19 39 MET B N 1
ATOM 2166 C CA . MET B 1 39 ? 53.487 7.511 49.766 1.00 23.33 39 MET B CA 1
ATOM 2167 C C . MET B 1 39 ? 53.853 6.653 50.992 1.00 23.18 39 MET B C 1
ATOM 2168 O O . MET B 1 39 ? 54.707 5.783 50.896 1.00 23.46 39 MET B O 1
ATOM 2173 N N . CYS B 1 40 ? 53.192 6.883 52.124 1.00 22.74 40 CYS B N 1
ATOM 2174 C CA . CYS B 1 40 ? 53.559 6.219 53.369 1.00 22.42 40 CYS B CA 1
ATOM 2175 C C . CYS B 1 40 ? 52.521 5.179 53.783 1.00 23.63 40 CYS B C 1
ATOM 2176 O O . CYS B 1 40 ? 51.390 5.201 53.278 1.00 24.06 40 CYS B O 1
ATOM 2179 N N . GLU B 1 41 ? 52.893 4.271 54.688 1.00 24.31 41 GLU B N 1
ATOM 2180 C CA . GLU B 1 41 ? 51.936 3.264 55.186 1.00 25.42 41 GLU B CA 1
ATOM 2181 C C . GLU B 1 41 ? 50.812 3.854 56.044 1.00 25.21 41 GLU B C 1
ATOM 2182 O O . GLU B 1 41 ? 49.667 3.417 55.944 1.00 25.43 41 GLU B O 1
ATOM 2188 N N . LYS B 1 42 ? 51.151 4.841 56.877 1.00 24.61 42 LYS B N 1
ATOM 2189 C CA . LYS B 1 42 ? 50.201 5.516 57.759 1.00 24.43 42 LYS B CA 1
ATOM 2190 C C . LYS B 1 42 ? 50.437 7.023 57.689 1.00 23.55 42 LYS B C 1
ATOM 2191 O O . LYS B 1 42 ? 51.565 7.459 57.522 1.00 23.43 42 LYS B O 1
ATOM 2197 N N . LYS B 1 43 ? 49.373 7.809 57.800 1.00 22.81 43 LYS B N 1
ATOM 2198 C CA . LYS B 1 43 ? 49.494 9.275 57.830 1.00 22.78 43 LYS B CA 1
ATOM 2199 C C . LYS B 1 43 ? 48.514 9.875 58.830 1.00 22.65 43 LYS B C 1
ATOM 2200 O O . LYS B 1 43 ? 47.435 9.326 59.064 1.00 22.40 43 LYS B O 1
ATOM 2206 N N . GLN B 1 44 ? 48.889 11.005 59.419 1.00 22.26 44 GLN B N 1
ATOM 2207 C CA . GLN B 1 44 ? 47.966 11.744 60.256 1.00 22.26 44 GLN B CA 1
ATOM 2208 C C . GLN B 1 44 ? 48.242 13.235 60.090 1.00 21.08 44 GLN B C 1
ATOM 2209 O O . GLN B 1 44 ? 49.321 13.692 60.451 1.00 20.25 44 GLN B O 1
ATOM 2215 N N . GLU B 1 45 ? 47.281 13.979 59.545 1.00 19.97 45 GLU B N 1
ATOM 2216 C CA . GLU B 1 45 ? 47.407 15.440 59.503 1.00 19.67 45 GLU B CA 1
ATOM 2217 C C . GLU B 1 45 ? 47.269 16.006 60.914 1.00 19.87 45 GLU B C 1
ATOM 2218 O O . GLU B 1 45 ? 46.349 15.633 61.656 1.00 19.69 45 GLU B O 1
ATOM 2224 N N . LEU B 1 46 ? 48.181 16.905 61.277 1.00 18.52 46 LEU B N 1
ATOM 2225 C CA . LEU B 1 46 ? 48.269 17.432 62.627 1.00 18.52 46 LEU B CA 1
ATOM 2226 C C . LEU B 1 46 ? 47.702 18.847 62.723 1.00 18.49 46 LEU B C 1
ATOM 2227 O O . LEU B 1 46 ? 46.823 19.094 63.541 1.00 19.37 46 LEU B O 1
ATOM 2232 N N . ALA B 1 47 ? 48.184 19.761 61.875 1.00 16.69 47 ALA B N 1
ATOM 2233 C CA . ALA B 1 47 ? 47.769 21.168 61.918 1.00 15.98 47 ALA B CA 1
ATOM 2234 C C . ALA B 1 47 ? 47.944 21.809 60.560 1.00 15.51 47 ALA B C 1
ATOM 2235 O O . ALA B 1 47 ? 48.635 21.278 59.693 1.00 14.91 47 ALA B O 1
ATOM 2237 N N . TYR B 1 48 ? 47.284 22.941 60.367 1.00 14.90 48 TYR B N 1
ATOM 2238 C CA . TYR B 1 48 ? 47.418 23.713 59.151 1.00 14.88 48 TYR B CA 1
ATOM 2239 C C . TYR B 1 48 ? 47.096 25.140 59.540 1.00 14.94 48 TYR B C 1
ATOM 2240 O O . TYR B 1 48 ? 45.928 25.520 59.700 1.00 15.27 48 TYR B O 1
ATOM 2249 N N . ASN B 1 49 ? 48.154 25.919 59.733 1.00 14.23 49 ASN B N 1
ATOM 2250 C CA . ASN B 1 49 ? 48.008 27.314 60.079 1.00 13.64 49 ASN B CA 1
ATOM 2251 C C . ASN B 1 49 ? 48.900 28.106 59.161 1.00 13.56 49 ASN B C 1
ATOM 2252 O O . ASN B 1 49 ? 50.065 27.737 58.970 1.00 12.82 49 ASN B O 1
ATOM 2257 N N . ARG B 1 50 ? 48.357 29.186 58.599 1.00 13.93 50 ARG B N 1
ATOM 2258 C CA . ARG B 1 50 ? 49.099 30.012 57.648 1.00 13.89 50 ARG B CA 1
ATOM 2259 C C . ARG B 1 50 ? 49.633 29.089 56.538 1.00 14.05 50 ARG B C 1
ATOM 2260 O O . ARG B 1 50 ? 48.860 28.290 55.972 1.00 15.15 50 ARG B O 1
ATOM 2268 N N . GLU B 1 51 ? 50.937 29.144 56.254 1.00 13.49 51 GLU B N 1
ATOM 2269 C CA . GLU B 1 51 ? 51.536 28.276 55.211 1.00 13.70 51 GLU B CA 1
ATOM 2270 C C . GLU B 1 51 ? 52.131 26.971 55.767 1.00 12.92 51 GLU B C 1
ATOM 2271 O O . GLU B 1 51 ? 52.852 26.252 55.045 1.00 13.25 51 GLU B O 1
ATOM 2277 N N . TYR B 1 52 ? 51.828 26.672 57.029 1.00 11.86 52 TYR B N 1
ATOM 2278 C CA . TYR B 1 52 ? 52.438 25.549 57.745 1.00 12.20 52 TYR B CA 1
ATOM 2279 C C . TYR B 1 52 ? 51.426 24.421 57.907 1.00 12.07 52 TYR B C 1
ATOM 2280 O O . TYR B 1 52 ? 50.603 24.446 58.812 1.00 13.19 52 TYR B O 1
ATOM 2289 N N . ARG B 1 53 ? 51.487 23.447 57.008 1.00 12.89 53 ARG B N 1
ATOM 2290 C CA . ARG B 1 53 ? 50.658 22.241 57.106 1.00 12.99 53 ARG B CA 1
ATOM 2291 C C . ARG B 1 53 ? 51.553 21.084 57.526 1.00 13.19 53 ARG B C 1
ATOM 2292 O O . ARG B 1 53 ? 52.623 20.866 56.923 1.00 13.15 53 ARG B O 1
ATOM 2300 N N . SER B 1 54 ? 51.119 20.334 58.544 1.00 12.51 54 SER B N 1
ATOM 2301 C CA . SER B 1 54 ? 51.946 19.272 59.107 1.00 12.80 54 SER B CA 1
ATOM 2302 C C . SER B 1 54 ? 51.222 17.927 59.222 1.00 13.26 54 SER B C 1
ATOM 2303 O O . SER B 1 54 ? 49.996 17.873 59.446 1.00 12.81 54 SER B O 1
ATOM 2306 N N . PHE B 1 55 ? 52.013 16.864 59.072 1.00 13.78 55 PHE B N 1
ATOM 2307 C CA . PHE B 1 55 ? 51.586 15.466 59.194 1.00 14.35 55 PHE B CA 1
ATOM 2308 C C . PHE B 1 55 ? 52.587 14.717 60.033 1.00 14.83 55 PHE B C 1
ATOM 2309 O O . PHE B 1 55 ? 53.776 15.067 60.055 1.00 14.19 55 PHE B O 1
ATOM 2317 N N . ARG B 1 56 ? 52.115 13.678 60.719 1.00 15.43 56 ARG B N 1
ATOM 2318 C CA . ARG B 1 56 ? 53.012 12.604 61.124 1.00 16.73 56 ARG B CA 1
ATOM 2319 C C . ARG B 1 56 ? 52.810 11.517 60.097 1.00 16.84 56 ARG B C 1
ATOM 2320 O O . ARG B 1 56 ? 51.671 11.188 59.733 1.00 16.78 56 ARG B O 1
ATOM 2328 N N . VAL B 1 57 ? 53.911 10.965 59.608 1.00 17.39 57 VAL B N 1
ATOM 2329 C CA . VAL B 1 57 ? 53.823 9.862 58.658 1.00 18.48 57 VAL B CA 1
ATOM 2330 C C . VAL B 1 57 ? 54.609 8.658 59.187 1.00 18.78 57 VAL B C 1
ATOM 2331 O O . VAL B 1 57 ? 55.455 8.803 60.072 1.00 19.29 57 VAL B O 1
ATOM 2335 N N . VAL B 1 58 ? 54.291 7.473 58.675 1.00 18.64 58 VAL B N 1
ATOM 2336 C CA . VAL B 1 58 ? 55.055 6.279 59.005 1.00 18.81 58 VAL B CA 1
ATOM 2337 C C . VAL B 1 58 ? 55.554 5.667 57.705 1.00 18.76 58 VAL B C 1
ATOM 2338 O O . VAL B 1 58 ? 54.764 5.309 56.833 1.00 18.86 58 VAL B O 1
ATOM 2342 N N . TYR B 1 59 ? 56.878 5.594 57.571 1.00 19.03 59 TYR B N 1
ATOM 2343 C CA . TYR B 1 59 ? 57.503 4.998 56.409 1.00 19.19 59 TYR B CA 1
ATOM 2344 C C . TYR B 1 59 ? 58.542 3.979 56.869 1.00 19.65 59 TYR B C 1
ATOM 2345 O O . TYR B 1 59 ? 59.429 4.295 57.679 1.00 18.28 59 TYR B O 1
ATOM 2354 N N . ASP B 1 60 ? 58.417 2.754 56.360 1.00 20.33 60 ASP B N 1
ATOM 2355 C CA . ASP B 1 60 ? 59.306 1.649 56.755 1.00 21.44 60 ASP B CA 1
ATOM 2356 C C . ASP B 1 60 ? 59.271 1.505 58.285 1.00 20.88 60 ASP B C 1
ATOM 2357 O O . ASP B 1 60 ? 60.297 1.324 58.938 1.00 20.77 60 ASP B O 1
ATOM 2362 N N . SER B 1 61 ? 58.065 1.641 58.846 1.00 20.89 61 SER B N 1
ATOM 2363 C CA . SER B 1 61 ? 57.815 1.502 60.284 1.00 20.82 61 SER B CA 1
ATOM 2364 C C . SER B 1 61 ? 58.375 2.640 61.148 1.00 20.46 61 SER B C 1
ATOM 2365 O O . SER B 1 61 ? 58.337 2.557 62.378 1.00 20.89 61 SER B O 1
ATOM 2368 N N . GLN B 1 62 ? 58.873 3.706 60.516 1.00 19.14 62 GLN B N 1
ATOM 2369 C CA . GLN B 1 62 ? 59.471 4.838 61.231 1.00 18.49 62 GLN B CA 1
ATOM 2370 C C . GLN B 1 62 ? 58.585 6.088 61.179 1.00 17.92 62 GLN B C 1
ATOM 2371 O O . GLN B 1 62 ? 58.141 6.471 60.100 1.00 18.09 62 GLN B O 1
ATOM 2377 N N . PRO B 1 63 ? 58.314 6.717 62.343 1.00 17.76 63 PRO B N 1
ATOM 2378 C CA . PRO B 1 63 ? 57.489 7.926 62.325 1.00 17.14 63 PRO B CA 1
ATOM 2379 C C . PRO B 1 63 ? 58.322 9.162 62.013 1.00 16.86 63 PRO B C 1
ATOM 2380 O O . PRO B 1 63 ? 59.367 9.385 62.634 1.00 16.94 63 PRO B O 1
ATOM 2384 N N . ILE B 1 64 ? 57.856 9.941 61.042 1.00 15.80 64 ILE B N 1
ATOM 2385 C CA . ILE B 1 64 ? 58.576 11.117 60.557 1.00 14.97 64 ILE B CA 1
ATOM 2386 C C . ILE B 1 64 ? 57.580 12.274 60.497 1.00 14.81 64 ILE B C 1
ATOM 2387 O O . ILE B 1 64 ? 56.410 12.084 60.133 1.00 14.42 64 ILE B O 1
ATOM 2392 N N . THR B 1 65 ? 58.048 13.471 60.838 1.00 14.12 65 THR B N 1
ATOM 2393 C CA . THR B 1 65 ? 57.252 14.692 60.645 1.00 14.23 65 THR B CA 1
ATOM 2394 C C . THR B 1 65 ? 57.400 15.245 59.226 1.00 13.85 65 THR B C 1
ATOM 2395 O O . THR B 1 65 ? 58.506 15.259 58.664 1.00 13.22 65 THR B O 1
ATOM 2399 N N . VAL B 1 66 ? 56.284 15.676 58.629 1.00 13.34 66 VAL B N 1
ATOM 2400 C CA . VAL B 1 66 ? 56.335 16.355 57.320 1.00 13.03 66 VAL B CA 1
ATOM 2401 C C . VAL B 1 66 ? 55.578 17.668 57.438 1.00 12.55 66 VAL B C 1
ATOM 2402 O O . VAL B 1 66 ? 54.417 17.686 57.874 1.00 12.60 66 VAL B O 1
ATOM 2406 N N . ILE B 1 67 ? 56.238 18.763 57.074 1.00 12.27 67 ILE B N 1
ATOM 2407 C CA . ILE B 1 67 ? 55.648 20.084 57.259 1.00 12.03 67 ILE B CA 1
ATOM 2408 C C . ILE B 1 67 ? 56.095 21.051 56.155 1.00 12.14 67 ILE B C 1
ATOM 2409 O O . ILE B 1 67 ? 57.260 21.013 55.710 1.00 12.11 67 ILE B O 1
ATOM 2414 N N . SER B 1 68 ? 55.160 21.896 55.720 1.00 11.79 68 SER B N 1
ATOM 2415 C CA . SER B 1 68 ? 55.451 22.931 54.734 1.00 11.44 68 SER B CA 1
ATOM 2416 C C . SER B 1 68 ? 56.001 24.186 55.426 1.00 11.99 68 SER B C 1
ATOM 2417 O O . SER B 1 68 ? 55.646 24.484 56.598 1.00 11.27 68 SER B O 1
ATOM 2420 N N . HIS B 1 69 ? 56.892 24.888 54.721 1.00 12.09 69 HIS B N 1
ATOM 2421 C CA . HIS B 1 69 ? 57.592 26.068 55.262 1.00 12.80 69 HIS B CA 1
ATOM 2422 C C . HIS B 1 69 ? 57.279 27.354 54.493 1.00 12.79 69 HIS B C 1
ATOM 2423 O O . HIS B 1 69 ? 57.660 28.437 54.930 1.00 13.55 69 HIS B O 1
ATOM 2430 N N . GLY B 1 70 ? 56.584 27.237 53.358 1.00 12.48 70 GLY B N 1
ATOM 2431 C CA . GLY B 1 70 ? 56.263 28.405 52.513 1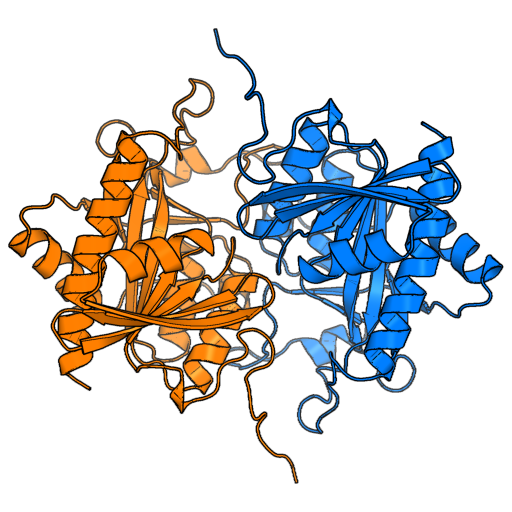.00 12.33 70 GLY B CA 1
ATOM 2432 C C . GLY B 1 70 ? 57.477 28.851 51.696 1.00 12.57 70 GLY B C 1
ATOM 2433 O O . GLY B 1 70 ? 58.609 28.391 51.929 1.00 12.35 70 GLY B O 1
ATOM 2434 N N . ILE B 1 71 ? 57.252 29.766 50.761 1.00 12.15 71 ILE B N 1
ATOM 2435 C CA . ILE B 1 71 ? 58.322 30.250 49.879 1.00 12.75 71 ILE B CA 1
ATOM 2436 C C . ILE B 1 71 ? 59.191 31.273 50.627 1.00 12.55 71 ILE B C 1
ATOM 2437 O O . ILE B 1 71 ? 58.668 32.261 51.159 1.00 12.57 71 ILE B O 1
ATOM 2442 N N . GLY B 1 72 ? 60.501 31.018 50.669 1.00 13.10 72 GLY B N 1
ATOM 2443 C CA . GLY B 1 72 ? 61.459 32.012 51.137 1.00 13.00 72 GLY B CA 1
ATOM 2444 C C . GLY B 1 72 ? 61.996 31.749 52.534 1.00 13.86 72 GLY B C 1
ATOM 2445 O O . GLY B 1 72 ? 61.299 31.175 53.378 1.00 12.81 72 GLY B O 1
ATOM 2446 N N . CYS B 1 73 ? 63.235 32.183 52.778 1.00 14.67 73 CYS B N 1
ATOM 2447 C CA . CYS B 1 73 ? 63.894 31.998 54.098 1.00 16.18 73 CYS B CA 1
ATOM 2448 C C . CYS B 1 73 ? 63.170 32.516 55.349 1.00 16.18 73 CYS B C 1
ATOM 2449 O O . CYS B 1 73 ? 63.219 31.855 56.387 1.00 15.42 73 CYS B O 1
ATOM 2452 N N . PRO B 1 74 ? 62.552 33.722 55.281 1.00 16.72 74 PRO B N 1
ATOM 2453 C CA . PRO B 1 74 ? 61.904 34.259 56.489 1.00 16.78 74 PRO B CA 1
ATOM 2454 C C . PRO B 1 74 ? 60.809 33.370 57.078 1.00 16.31 74 PRO B C 1
ATOM 2455 O O . PRO B 1 74 ? 60.854 33.066 58.275 1.00 16.59 74 PRO B O 1
ATOM 2459 N N . GLY B 1 75 ? 59.858 32.937 56.245 1.00 15.72 75 GLY B N 1
ATOM 2460 C CA . GLY B 1 75 ? 58.772 32.066 56.688 1.00 14.66 75 GLY B CA 1
ATOM 2461 C C . GLY B 1 75 ? 59.350 30.725 57.129 1.00 14.55 75 GLY B C 1
ATOM 2462 O O . GLY B 1 75 ? 58.906 30.132 58.111 1.00 14.50 75 GLY B O 1
ATOM 2463 N N . THR B 1 76 ? 60.363 30.261 56.404 1.00 13.87 76 THR B N 1
ATOM 2464 C CA . THR B 1 76 ? 61.072 29.018 56.749 1.00 13.30 76 THR B CA 1
ATOM 2465 C C . THR B 1 76 ? 61.785 29.119 58.114 1.00 13.33 76 THR B C 1
ATOM 2466 O O . THR B 1 76 ? 61.805 28.163 58.873 1.00 13.11 76 THR B O 1
ATOM 2470 N N . SER B 1 77 ? 62.355 30.275 58.436 1.00 13.30 77 SER B N 1
ATOM 2471 C CA . SER B 1 77 ? 63.062 30.422 59.710 1.00 13.58 77 SER B CA 1
ATOM 2472 C C . SER B 1 77 ? 62.138 30.181 60.907 1.00 13.42 77 SER B C 1
ATOM 2473 O O . SER B 1 77 ? 62.550 29.611 61.920 1.00 13.34 77 SER B O 1
ATOM 2476 N N . ILE B 1 78 ? 60.898 30.642 60.794 1.00 12.70 78 ILE B N 1
ATOM 2477 C CA . ILE B 1 78 ? 59.898 30.420 61.824 1.00 12.50 78 ILE B CA 1
ATOM 2478 C C . ILE B 1 78 ? 59.623 28.918 62.018 1.00 12.14 78 ILE B C 1
ATOM 2479 O O . ILE B 1 78 ? 59.621 28.424 63.150 1.00 11.65 78 ILE B O 1
ATOM 2484 N N . ALA B 1 79 ? 59.376 28.197 60.929 1.00 11.93 79 ALA B N 1
ATOM 2485 C CA . ALA B 1 79 ? 59.104 26.753 61.054 1.00 11.96 79 ALA B CA 1
ATOM 2486 C C . ALA B 1 79 ? 60.284 26.032 61.708 1.00 12.26 79 ALA B C 1
ATOM 2487 O O . ALA B 1 79 ? 60.092 25.218 62.603 1.00 11.19 79 ALA B O 1
ATOM 2489 N N . ILE B 1 80 ? 61.505 26.353 61.268 1.00 12.43 80 ILE B N 1
ATOM 2490 C CA . ILE B 1 80 ? 62.701 25.701 61.792 1.00 12.68 80 ILE B CA 1
ATOM 2491 C C . ILE B 1 80 ? 62.927 26.025 63.271 1.00 13.35 80 ILE B C 1
ATOM 2492 O O . ILE B 1 80 ? 63.190 25.121 64.065 1.00 13.49 80 ILE B O 1
ATOM 2497 N N . GLU B 1 81 ? 62.818 27.297 63.651 1.00 13.10 81 GLU B N 1
ATOM 2498 C CA . GLU B 1 81 ? 62.940 27.659 65.080 1.00 14.02 81 GLU B CA 1
ATOM 2499 C C . GLU B 1 81 ? 61.900 26.951 65.959 1.00 13.85 81 GLU B C 1
ATOM 2500 O O . GLU B 1 81 ? 62.232 26.432 67.051 1.00 13.71 81 GLU B O 1
ATOM 2506 N N . GLU B 1 82 ? 60.649 26.916 65.493 1.00 13.43 82 GLU B N 1
ATOM 2507 C CA . GLU B 1 82 ? 59.576 26.262 66.265 1.00 13.47 82 GLU B CA 1
ATOM 2508 C C . GLU B 1 82 ? 59.722 24.734 66.315 1.00 13.68 82 GLU B C 1
ATOM 2509 O O . GLU B 1 82 ? 59.555 24.116 67.383 1.00 13.78 82 GLU B O 1
ATOM 2515 N N . LEU B 1 83 ? 60.080 24.130 65.182 1.00 13.63 83 LEU B N 1
ATOM 2516 C CA . LEU B 1 83 ? 60.442 22.704 65.149 1.00 14.14 83 LEU B CA 1
ATOM 2517 C C . LEU B 1 83 ? 61.621 22.376 66.063 1.00 14.88 83 LEU B C 1
ATOM 2518 O O . LEU B 1 83 ? 61.587 21.367 66.764 1.00 14.65 83 LEU B O 1
ATOM 2523 N N . ALA B 1 84 ? 62.656 23.219 66.046 1.00 15.25 84 ALA B N 1
ATOM 2524 C CA . ALA B 1 84 ? 63.832 23.019 66.913 1.00 16.49 84 ALA B CA 1
ATOM 2525 C C . ALA B 1 84 ? 63.476 23.109 68.394 1.00 17.07 84 ALA B C 1
ATOM 2526 O O . ALA B 1 84 ? 63.971 22.316 69.213 1.00 16.33 84 ALA B O 1
ATOM 2528 N N . TYR B 1 85 ? 62.628 24.069 68.746 1.00 17.41 85 TYR B N 1
ATOM 2529 C CA . TYR B 1 85 ? 62.147 24.173 70.126 1.00 18.36 85 TYR B CA 1
ATOM 2530 C C . TYR B 1 85 ? 61.366 22.928 70.544 1.00 17.92 85 TYR B C 1
ATOM 2531 O O . TYR B 1 85 ? 61.339 22.564 71.724 1.00 17.82 85 TYR B O 1
ATOM 2540 N N . LEU B 1 86 ? 60.726 22.276 69.583 1.00 16.97 86 LEU B N 1
ATOM 2541 C CA . LEU B 1 86 ? 59.932 21.092 69.889 1.00 17.10 86 LEU B CA 1
ATOM 2542 C C . LEU B 1 86 ? 60.714 19.772 69.825 1.00 17.28 86 LEU B C 1
ATOM 2543 O O . LEU B 1 86 ? 60.141 18.688 70.027 1.00 17.81 86 LEU B O 1
ATOM 2548 N N . GLY B 1 87 ? 62.006 19.851 69.524 1.00 17.03 87 GLY B N 1
ATOM 2549 C CA . GLY B 1 87 ? 62.864 18.661 69.568 1.00 17.07 87 GLY B CA 1
ATOM 2550 C C . GLY B 1 87 ? 63.314 18.085 68.227 1.00 16.72 87 GLY B C 1
ATOM 2551 O O . GLY B 1 87 ? 63.873 16.994 68.180 1.00 16.85 87 GLY B O 1
ATOM 2552 N N . ALA B 1 88 ? 63.069 18.786 67.121 1.00 16.42 88 ALA B N 1
ATOM 2553 C CA . ALA B 1 88 ? 63.609 18.305 65.835 1.00 16.12 88 ALA B CA 1
ATOM 2554 C C . ALA B 1 88 ? 65.144 18.173 65.880 1.00 16.07 88 ALA B C 1
ATOM 2555 O O . ALA B 1 88 ? 65.840 19.068 66.390 1.00 16.39 88 ALA B O 1
ATOM 2557 N N . LYS B 1 89 ? 65.666 17.071 65.340 1.00 15.70 89 LYS B N 1
ATOM 2558 C CA . LYS B 1 89 ? 67.114 16.804 65.336 1.00 16.17 89 LYS B CA 1
ATOM 2559 C C . LYS B 1 89 ? 67.731 16.718 63.934 1.00 15.41 89 LYS B C 1
ATOM 2560 O O . LYS B 1 89 ? 68.927 16.958 63.762 1.00 15.24 89 LYS B O 1
ATOM 2566 N N . VAL B 1 90 ? 66.913 16.352 62.950 1.00 14.83 90 VAL B N 1
ATOM 2567 C CA . VAL B 1 90 ? 67.324 16.265 61.550 1.00 14.31 90 VAL B CA 1
ATOM 2568 C C . VAL B 1 90 ? 66.238 16.969 60.742 1.00 13.65 90 VAL B C 1
ATOM 2569 O O . VAL B 1 90 ? 65.045 16.702 60.923 1.00 13.30 90 VAL B O 1
ATOM 2573 N N . ILE B 1 91 ? 66.643 17.889 59.878 1.00 12.98 91 ILE B N 1
ATOM 2574 C CA . ILE B 1 91 ? 65.701 18.576 58.991 1.00 13.24 91 ILE B CA 1
ATOM 2575 C C . ILE B 1 91 ? 66.251 18.502 57.570 1.00 13.09 91 ILE B C 1
ATOM 2576 O O . ILE B 1 91 ? 67.383 18.943 57.320 1.00 13.51 91 ILE B O 1
ATOM 2581 N N . ILE B 1 92 ? 65.465 17.921 56.662 1.00 12.02 92 ILE B N 1
ATOM 2582 C CA . ILE B 1 92 ? 65.821 17.856 55.237 1.00 12.41 92 ILE B CA 1
ATOM 2583 C C . ILE B 1 92 ? 64.792 18.617 54.412 1.00 12.10 92 ILE B C 1
ATOM 2584 O O . ILE B 1 92 ? 63.590 18.343 54.491 1.00 11.99 92 ILE B O 1
ATOM 2589 N N . ARG B 1 93 ? 65.274 19.567 53.617 1.00 12.31 93 ARG B N 1
ATOM 2590 C CA . ARG B 1 93 ? 64.411 20.247 52.673 1.00 12.66 93 ARG B CA 1
ATOM 2591 C C . ARG B 1 93 ? 64.319 19.462 51.367 1.00 13.21 93 ARG B C 1
ATOM 2592 O O . ARG B 1 93 ? 65.341 19.249 50.683 1.00 12.95 93 ARG B O 1
ATOM 2600 N N . ALA B 1 94 ? 63.101 19.049 51.038 1.00 13.10 94 ALA B N 1
ATOM 2601 C CA . ALA B 1 94 ? 62.816 18.460 49.749 1.00 13.46 94 ALA B CA 1
ATOM 2602 C C . ALA B 1 94 ? 61.999 19.428 48.895 1.00 13.33 94 ALA B C 1
ATOM 2603 O O . ALA B 1 94 ? 60.785 19.536 49.056 1.00 13.33 94 ALA B O 1
ATOM 2605 N N . GLY B 1 95 ? 62.681 20.161 48.022 1.00 12.76 95 GLY B N 1
ATOM 2606 C CA . GLY B 1 95 ? 62.043 21.287 47.330 1.00 12.71 95 GLY B CA 1
ATOM 2607 C C . GLY B 1 95 ? 62.155 21.214 45.822 1.00 12.35 95 GLY B C 1
ATOM 2608 O O . GLY B 1 95 ? 62.488 20.166 45.250 1.00 12.09 95 GLY B O 1
ATOM 2609 N N . THR B 1 96 ? 61.851 22.327 45.170 1.00 12.40 96 THR B N 1
ATOM 2610 C CA . THR B 1 96 ? 62.044 22.416 43.726 1.00 12.22 96 THR B CA 1
ATOM 2611 C C . THR B 1 96 ? 63.049 23.522 43.461 1.00 12.81 96 THR B C 1
ATOM 2612 O O . THR B 1 96 ? 63.368 24.278 44.369 1.00 11.68 96 THR B O 1
ATOM 2616 N N . CYS B 1 97 ? 63.581 23.574 42.244 1.00 13.34 97 CYS B N 1
ATOM 2617 C CA . CYS B 1 97 ? 64.659 24.502 41.906 1.00 13.15 97 CYS B CA 1
ATOM 2618 C C . CYS B 1 97 ? 64.778 24.718 40.398 1.00 13.15 97 CYS B C 1
ATOM 2619 O O . CYS B 1 97 ? 64.218 23.967 39.597 1.00 12.95 97 CYS B O 1
ATOM 2622 N N . GLY B 1 98 ? 65.502 25.767 40.025 1.00 13.12 98 GLY B N 1
ATOM 2623 C CA . GLY B 1 98 ? 65.915 25.964 38.645 1.00 12.77 98 GLY B CA 1
ATOM 2624 C C . GLY B 1 98 ? 67.313 25.413 38.432 1.00 13.76 98 GLY B C 1
ATOM 2625 O O . GLY B 1 98 ? 68.113 25.322 39.373 1.00 12.91 98 GLY B O 1
ATOM 2626 N N . SER B 1 99 ? 67.605 25.026 37.194 1.00 14.07 99 SER B N 1
ATOM 2627 C CA . SER B 1 99 ? 68.930 24.554 36.837 1.00 14.89 99 SER B CA 1
ATOM 2628 C C . SER B 1 99 ? 69.764 25.730 36.350 1.00 15.13 99 SER B C 1
ATOM 2629 O O . SER B 1 99 ? 69.262 26.564 35.586 1.00 15.04 99 SER B O 1
ATOM 2632 N N . LEU B 1 100 ? 71.021 25.789 36.784 1.00 14.52 100 LEU B N 1
ATOM 2633 C CA . LEU B 1 100 ? 71.986 26.731 36.194 1.00 16.16 100 LEU B CA 1
ATOM 2634 C C . LEU B 1 100 ? 72.956 26.014 35.252 1.00 16.83 100 LEU B C 1
ATOM 2635 O O . LEU B 1 100 ? 73.903 26.622 34.753 1.00 17.61 100 LEU B O 1
ATOM 2640 N N . LYS B 1 101 ? 72.703 24.727 35.026 1.00 18.47 101 LYS B N 1
ATOM 2641 C CA . LYS B 1 101 ? 73.489 23.910 34.099 1.00 20.56 101 LYS B CA 1
ATOM 2642 C C . LYS B 1 101 ? 72.555 23.233 33.101 1.00 21.30 101 LYS B C 1
ATOM 2643 O O . LYS B 1 101 ? 72.379 22.010 33.147 1.00 21.16 101 LYS B O 1
ATOM 2649 N N . PRO B 1 102 ? 71.923 24.032 32.217 1.00 23.12 102 PRO B N 1
ATOM 2650 C CA . PRO B 1 102 ? 70.829 23.496 31.405 1.00 24.66 102 PRO B CA 1
ATOM 2651 C C . PRO B 1 102 ? 71.244 22.373 30.446 1.00 26.16 102 PRO B C 1
ATOM 2652 O O . PRO B 1 102 ? 70.379 21.652 29.941 1.00 27.01 102 PRO B O 1
ATOM 2656 N N . LYS B 1 103 ? 72.549 22.206 30.237 1.00 27.41 103 LYS B N 1
ATOM 2657 C CA . LYS B 1 103 ? 73.071 21.118 29.405 1.00 29.27 103 LYS B CA 1
ATOM 2658 C C . LYS B 1 103 ? 72.968 19.756 30.070 1.00 29.47 103 LYS B C 1
ATOM 2659 O O . LYS B 1 103 ? 72.714 18.756 29.391 1.00 30.61 103 LYS B O 1
ATOM 2665 N N . THR B 1 104 ? 73.134 19.720 31.390 1.00 29.09 104 THR B N 1
ATOM 2666 C CA . THR B 1 104 ? 73.226 18.454 32.120 1.00 28.80 104 THR B CA 1
ATOM 2667 C C . THR B 1 104 ? 72.227 18.251 33.286 1.00 27.30 104 THR B C 1
ATOM 2668 O O . THR B 1 104 ? 72.054 17.126 33.774 1.00 27.46 104 THR B O 1
ATOM 2672 N N . LEU B 1 105 ? 71.594 19.330 33.733 1.00 24.99 105 LEU B N 1
ATOM 2673 C CA . LEU B 1 105 ? 70.499 19.247 34.697 1.00 23.91 105 LEU B CA 1
ATOM 2674 C C . LEU B 1 105 ? 69.266 19.859 34.070 1.00 23.01 105 LEU B C 1
ATOM 2675 O O . LEU B 1 105 ? 69.256 21.051 33.737 1.00 22.25 105 LEU B O 1
ATOM 2680 N N . LYS B 1 106 ? 68.232 19.043 33.906 1.00 22.17 106 LYS B N 1
ATOM 2681 C CA . LYS B 1 106 ? 67.075 19.414 33.114 1.00 22.04 106 LYS B CA 1
ATOM 2682 C C . LYS B 1 106 ? 65.811 19.118 33.898 1.00 21.24 106 LYS B C 1
ATOM 2683 O O . LYS B 1 106 ? 65.869 18.453 34.933 1.00 21.18 106 LYS B O 1
ATOM 2689 N N . GLN B 1 107 ? 64.669 19.606 33.417 1.00 20.70 107 GLN B N 1
ATOM 2690 C CA . GLN B 1 107 ? 63.387 19.320 34.067 1.00 20.68 107 GLN B CA 1
ATOM 2691 C C . GLN B 1 107 ? 63.276 17.831 34.397 1.00 21.04 107 GLN B C 1
ATOM 2692 O O . GLN B 1 107 ? 63.541 16.986 33.552 1.00 20.90 107 GLN B O 1
ATOM 2698 N N . GLY B 1 108 ? 62.881 17.516 35.626 1.00 21.17 108 GLY B N 1
ATOM 2699 C CA . GLY B 1 108 ? 62.783 16.122 36.039 1.00 21.05 108 GLY B CA 1
ATOM 2700 C C . GLY B 1 108 ? 64.003 15.585 36.778 1.00 20.55 108 GLY B C 1
ATOM 2701 O O . GLY B 1 108 ? 63.905 14.554 37.442 1.00 21.63 108 GLY B O 1
ATOM 2702 N N . ASP B 1 109 ? 65.148 16.258 36.670 1.00 19.05 109 ASP B N 1
ATOM 2703 C CA . ASP B 1 109 ? 66.371 15.768 37.321 1.00 18.35 109 ASP B CA 1
ATOM 2704 C C . ASP B 1 109 ? 66.340 16.131 38.804 1.00 17.44 109 ASP B C 1
ATOM 2705 O O . ASP B 1 109 ? 65.676 17.092 39.194 1.00 16.76 109 ASP B O 1
ATOM 2710 N N . VAL B 1 110 ? 67.040 15.338 39.610 1.00 16.28 110 VAL B N 1
ATOM 2711 C CA . VAL B 1 110 ? 67.149 15.542 41.053 1.00 16.11 110 VAL B CA 1
ATOM 2712 C C . VAL B 1 110 ? 68.613 15.889 41.428 1.00 15.92 110 VAL B C 1
ATOM 2713 O O . VAL B 1 110 ? 69.574 15.306 40.888 1.00 14.72 110 VAL B O 1
ATOM 2717 N N . CYS B 1 111 ? 68.773 16.847 42.336 1.00 15.38 111 CYS B N 1
ATOM 2718 C CA . CYS B 1 111 ? 70.096 17.276 42.801 1.00 15.71 111 CYS B CA 1
ATOM 2719 C C . CYS B 1 111 ? 70.107 17.349 44.332 1.00 15.45 111 CYS B C 1
ATOM 2720 O O . CYS B 1 111 ? 69.275 18.056 44.949 1.00 15.08 111 CYS B O 1
ATOM 2723 N N . VAL B 1 112 ? 71.041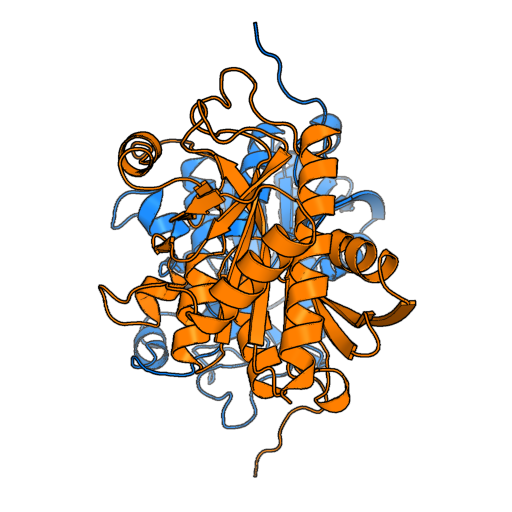 16.612 44.933 1.00 14.55 112 VAL B N 1
ATOM 2724 C CA . VAL B 1 112 ? 71.266 16.651 46.364 1.00 14.79 112 VAL B CA 1
ATOM 2725 C C . VAL B 1 112 ? 72.254 17.784 46.574 1.00 15.27 112 VAL B C 1
ATOM 2726 O O . VAL B 1 112 ? 73.379 17.751 46.047 1.00 15.11 112 VAL B O 1
ATOM 2730 N N . THR B 1 113 ? 71.816 18.810 47.300 1.00 15.00 113 THR B N 1
ATOM 2731 C CA . THR B 1 113 ? 72.641 19.999 47.499 1.00 15.74 113 THR B CA 1
ATOM 2732 C C . THR B 1 113 ? 73.377 19.918 48.832 1.00 15.22 113 THR B C 1
ATOM 2733 O O . THR B 1 113 ? 72.770 20.018 49.906 1.00 15.87 113 THR B O 1
ATOM 2737 N N . TYR B 1 114 ? 74.686 19.736 48.762 1.00 14.71 114 TYR B N 1
ATOM 2738 C CA . TYR B 1 114 ? 75.482 19.661 49.976 1.00 14.40 114 TYR B CA 1
ATOM 2739 C C . TYR B 1 114 ? 75.922 21.035 50.482 1.00 13.98 114 TYR B C 1
ATOM 2740 O O . TYR B 1 114 ? 76.485 21.157 51.570 1.00 14.05 114 TYR B O 1
ATOM 2749 N N . ALA B 1 115 ? 75.663 22.064 49.684 1.00 13.39 115 ALA B N 1
ATOM 2750 C CA . ALA B 1 115 ? 75.967 23.436 50.090 1.00 12.93 115 ALA B CA 1
ATOM 2751 C C . ALA B 1 115 ? 75.174 24.404 49.229 1.00 13.37 115 ALA B C 1
ATOM 2752 O O . ALA B 1 115 ? 74.647 24.027 48.177 1.00 12.89 115 ALA B O 1
ATOM 2754 N N . ALA B 1 116 ? 75.100 25.658 49.664 1.00 12.95 116 ALA B N 1
ATOM 2755 C CA . ALA B 1 116 ? 74.445 26.672 48.862 1.00 13.01 116 ALA B CA 1
ATOM 2756 C C . ALA B 1 116 ? 75.120 28.020 49.068 1.00 12.85 116 ALA B C 1
ATOM 2757 O O . ALA B 1 116 ? 75.448 28.388 50.200 1.00 13.53 116 ALA B O 1
ATOM 2759 N N . VAL B 1 117 ? 75.335 28.732 47.969 1.00 12.28 117 VAL B N 1
ATOM 2760 C CA . VAL B 1 117 ? 75.745 30.145 47.992 1.00 12.05 117 VAL B CA 1
ATOM 2761 C C . VAL B 1 117 ? 74.634 30.977 48.621 1.00 12.47 117 VAL B C 1
ATOM 2762 O O . VAL B 1 117 ? 73.467 30.928 48.174 1.00 12.51 117 VAL B O 1
ATOM 2766 N N . ASN B 1 118 ? 74.973 31.732 49.659 1.00 13.10 118 ASN B N 1
ATOM 2767 C CA . ASN B 1 118 ? 73.960 32.556 50.301 1.00 13.61 118 ASN B CA 1
ATOM 2768 C C . ASN B 1 118 ? 73.778 33.958 49.756 1.00 14.49 118 ASN B C 1
ATOM 2769 O O . ASN B 1 118 ? 74.698 34.770 49.831 1.00 14.41 118 ASN B O 1
ATOM 2774 N N . GLU B 1 119 ? 72.572 34.273 49.276 1.00 14.92 119 GLU B N 1
ATOM 2775 C CA . GLU B 1 119 ? 72.239 35.656 48.973 1.00 15.85 119 GLU B CA 1
ATOM 2776 C C . GLU B 1 119 ? 71.077 36.152 49.858 1.00 16.57 119 GLU B C 1
ATOM 2777 O O . GLU B 1 119 ? 70.524 37.225 49.593 1.00 18.48 119 GLU B O 1
ATOM 2783 N N . THR B 1 120 ? 70.727 35.405 50.903 1.00 15.79 120 THR B N 1
ATOM 2784 C CA . THR B 1 120 ? 69.573 35.752 51.744 1.00 14.94 120 THR B CA 1
ATOM 2785 C C . THR B 1 120 ? 69.914 36.751 52.841 1.00 14.16 120 THR B C 1
ATOM 2786 O O . THR B 1 120 ? 71.032 36.752 53.379 1.00 13.79 120 THR B O 1
ATOM 2790 N N . GLY B 1 121 ? 68.936 37.579 53.192 1.00 13.61 121 GLY B N 1
ATOM 2791 C CA . GLY B 1 121 ? 69.086 38.506 54.288 1.00 12.93 121 GLY B CA 1
ATOM 2792 C C . GLY B 1 121 ? 69.094 37.792 55.618 1.00 13.19 121 GLY B C 1
ATOM 2793 O O . GLY B 1 121 ? 69.728 38.248 56.572 1.00 13.78 121 GLY B O 1
ATOM 2794 N N . LEU B 1 122 ? 68.417 36.648 55.677 1.00 12.78 122 LEU B N 1
ATOM 2795 C CA . LEU B 1 122 ? 68.389 35.853 56.903 1.00 12.79 122 LEU B CA 1
ATOM 2796 C C . LEU B 1 122 ? 69.799 35.464 57.358 1.00 12.53 122 LEU B C 1
ATOM 2797 O O . LEU B 1 122 ? 70.210 35.773 58.477 1.00 11.45 122 LEU B O 1
ATOM 2802 N N . ILE B 1 123 ? 70.516 34.757 56.494 1.00 12.81 123 ILE B N 1
ATOM 2803 C CA . ILE B 1 123 ? 71.844 34.250 56.862 1.00 13.56 123 ILE B CA 1
ATOM 2804 C C . ILE B 1 123 ? 72.842 35.391 57.023 1.00 14.22 123 ILE B C 1
ATOM 2805 O O . ILE B 1 123 ? 73.705 35.332 57.891 1.00 14.80 123 ILE B O 1
ATOM 2810 N N . SER B 1 124 ? 72.706 36.428 56.204 1.00 15.13 124 SER B N 1
ATOM 2811 C CA . SER B 1 124 ? 73.580 37.608 56.320 1.00 17.42 124 SER B CA 1
ATOM 2812 C C . SER B 1 124 ? 73.461 38.328 57.654 1.00 17.57 124 SER B C 1
ATOM 2813 O O . SER B 1 124 ? 74.396 39.020 58.080 1.00 17.97 124 SER B O 1
ATOM 2816 N N . ASN B 1 125 ? 72.323 38.171 58.315 1.00 17.88 125 ASN B N 1
ATOM 2817 C CA . ASN B 1 125 ? 72.105 38.884 59.577 1.00 18.42 125 ASN B CA 1
ATOM 2818 C C . ASN B 1 125 ? 72.207 38.048 60.842 1.00 18.48 125 ASN B C 1
ATOM 2819 O O . ASN B 1 125 ? 72.454 38.596 61.918 1.00 20.01 125 ASN B O 1
ATOM 2824 N N . ILE B 1 126 ? 72.056 36.724 60.734 1.00 17.78 126 ILE B N 1
ATOM 2825 C CA . ILE B 1 126 ? 72.063 35.876 61.930 1.00 17.06 126 ILE B CA 1
ATOM 2826 C C . ILE B 1 126 ? 73.383 35.125 62.142 1.00 16.97 126 ILE B C 1
ATOM 2827 O O . ILE B 1 126 ? 73.629 34.592 63.234 1.00 16.74 126 ILE B O 1
ATOM 2832 N N . LEU B 1 127 ? 74.206 35.079 61.098 1.00 15.90 127 LEU B N 1
ATOM 2833 C CA . LEU B 1 127 ? 75.494 34.394 61.140 1.00 15.92 127 LEU B CA 1
ATOM 2834 C C . LEU B 1 127 ? 76.622 35.301 60.663 1.00 15.74 127 LEU B C 1
ATOM 2835 O O . LEU B 1 127 ? 76.394 36.214 59.856 1.00 14.56 127 LEU B O 1
ATOM 2840 N N . PRO B 1 128 ? 77.866 35.032 61.119 1.00 16.43 128 PRO B N 1
ATOM 2841 C CA . PRO B 1 128 ? 78.945 35.916 60.645 1.00 16.52 128 PRO B CA 1
ATOM 2842 C C . PRO B 1 128 ? 79.139 35.850 59.140 1.00 16.41 128 PRO B C 1
ATOM 2843 O O . PRO B 1 128 ? 78.784 34.848 58.486 1.00 15.37 128 PRO B O 1
ATOM 2847 N N . GLU B 1 129 ? 79.701 36.916 58.593 1.00 15.72 129 GLU B N 1
ATOM 2848 C CA . GLU B 1 129 ? 80.030 36.949 57.183 1.00 16.69 129 GLU B CA 1
ATOM 2849 C C . GLU B 1 129 ? 80.944 35.756 56.856 1.00 15.82 129 GLU B C 1
ATOM 2850 O O . GLU B 1 129 ? 81.851 35.432 57.631 1.00 16.17 129 GLU B O 1
ATOM 2856 N N . GLY B 1 130 ? 80.679 35.088 55.733 1.00 14.92 130 GLY B N 1
ATOM 2857 C CA . GLY B 1 130 ? 81.534 33.996 55.274 1.00 13.73 130 GLY B CA 1
ATOM 2858 C C . GLY B 1 130 ? 81.163 32.635 55.819 1.00 13.59 130 GLY B C 1
ATOM 2859 O O . GLY B 1 130 ? 81.859 31.658 55.551 1.00 13.01 130 GLY B O 1
ATOM 2860 N N . PHE B 1 131 ? 80.068 32.568 56.580 1.00 13.33 131 PHE B N 1
ATOM 2861 C CA . PHE B 1 131 ? 79.609 31.302 57.151 1.00 13.19 131 PHE B CA 1
ATOM 2862 C C . PHE B 1 131 ? 79.147 30.369 56.035 1.00 13.52 131 PHE B C 1
ATOM 2863 O O . PHE B 1 131 ? 78.348 30.764 55.185 1.00 13.14 131 PHE B O 1
ATOM 2871 N N . PRO B 1 132 ? 79.633 29.120 56.041 1.00 12.94 132 PRO B N 1
ATOM 2872 C CA . PRO B 1 132 ? 79.251 28.216 54.956 1.00 13.37 132 PRO B CA 1
ATOM 2873 C C . PRO B 1 132 ? 77.873 27.576 55.198 1.00 13.36 132 PRO B C 1
ATOM 2874 O O . PRO B 1 132 ? 77.666 26.931 56.219 1.00 12.72 132 PRO B O 1
ATOM 2878 N N . CYS B 1 133 ? 76.941 27.766 54.264 1.00 13.09 133 CYS B N 1
ATOM 2879 C CA . CYS B 1 133 ? 75.627 27.104 54.355 1.00 13.05 133 CYS B CA 1
ATOM 2880 C C . CYS B 1 133 ? 75.763 25.706 53.742 1.00 13.03 133 CYS B C 1
ATOM 2881 O O . CYS B 1 133 ? 75.659 25.534 52.530 1.00 13.42 133 CYS B O 1
ATOM 2884 N N . VAL B 1 134 ? 76.048 24.734 54.604 1.00 11.79 134 VAL B N 1
ATOM 2885 C CA . VAL B 1 134 ? 76.533 23.421 54.202 1.00 11.45 134 VAL B CA 1
ATOM 2886 C C . VAL B 1 134 ? 75.720 22.332 54.889 1.00 10.89 134 VAL B C 1
ATOM 2887 O O . VAL B 1 134 ? 75.227 22.525 56.006 1.00 11.08 134 VAL B O 1
ATOM 2891 N N . ALA B 1 135 ? 75.559 21.212 54.192 1.00 10.45 135 ALA B N 1
ATOM 2892 C CA . ALA B 1 135 ? 74.882 20.026 54.717 1.00 11.59 135 ALA B CA 1
ATOM 2893 C C . ALA B 1 135 ? 75.755 19.265 55.719 1.00 11.58 135 ALA B C 1
ATOM 2894 O O . ALA B 1 135 ? 76.984 19.343 55.674 1.00 12.33 135 ALA B O 1
ATOM 2896 N N . THR B 1 136 ? 75.103 18.526 56.605 1.00 12.32 136 THR B N 1
ATOM 2897 C CA . THR B 1 136 ? 75.770 17.625 57.540 1.00 12.88 136 THR B CA 1
ATOM 2898 C C . THR B 1 136 ? 76.163 16.384 56.749 1.00 13.50 136 THR B C 1
ATOM 2899 O O . THR B 1 136 ? 75.326 15.812 56.056 1.00 14.01 136 THR B O 1
ATOM 2903 N N . PRO B 1 137 ? 77.450 15.998 56.808 1.00 13.32 137 PRO B N 1
ATOM 2904 C CA . PRO B 1 137 ? 77.919 14.933 55.920 1.00 13.49 137 PRO B CA 1
ATOM 2905 C C . PRO B 1 137 ? 77.114 13.632 55.983 1.00 13.14 137 PRO B C 1
ATOM 2906 O O . PRO B 1 137 ? 76.826 13.073 54.936 1.00 12.63 137 PRO B O 1
ATOM 2910 N N . HIS B 1 138 ? 76.751 13.162 57.173 1.00 12.73 138 HIS B N 1
ATOM 2911 C CA . HIS B 1 138 ? 76.052 11.863 57.267 1.00 13.58 138 HIS B CA 1
ATOM 2912 C C . HIS B 1 138 ? 74.610 11.935 56.754 1.00 13.33 138 HIS B C 1
ATOM 2913 O O . HIS B 1 138 ? 74.033 10.916 56.352 1.00 12.91 138 HIS B O 1
ATOM 2920 N N . VAL B 1 139 ? 74.038 13.143 56.749 1.00 12.36 139 VAL B N 1
ATOM 2921 C CA . VAL B 1 139 ? 72.704 13.327 56.185 1.00 12.11 139 VAL B CA 1
ATOM 2922 C C . VAL B 1 139 ? 72.775 13.319 54.663 1.00 12.26 139 VAL B C 1
ATOM 2923 O O . VAL B 1 139 ? 71.952 12.689 54.012 1.00 11.94 139 VAL B O 1
ATOM 2927 N N . TYR B 1 140 ? 73.752 14.034 54.094 1.00 12.48 140 TYR B N 1
ATOM 2928 C CA . TYR B 1 140 ? 74.016 13.948 52.653 1.00 11.74 140 TYR B CA 1
ATOM 2929 C C . TYR B 1 140 ? 74.244 12.489 52.241 1.00 12.54 140 TYR B C 1
ATOM 2930 O O . TYR B 1 140 ? 73.720 12.036 51.236 1.00 11.43 140 TYR B O 1
ATOM 2939 N N . GLN B 1 141 ? 75.051 11.768 53.026 1.00 13.14 141 GLN B N 1
ATOM 2940 C CA . GLN B 1 141 ? 75.351 10.379 52.709 1.00 14.55 141 GLN B CA 1
ATOM 2941 C C . GLN B 1 141 ? 74.099 9.494 52.725 1.00 14.17 141 GLN B C 1
ATOM 2942 O O . GLN B 1 141 ? 73.990 8.576 51.917 1.00 14.90 141 GLN B O 1
ATOM 2948 N N . ALA B 1 142 ? 73.173 9.757 53.649 1.00 14.27 142 ALA B N 1
ATOM 2949 C CA . ALA B 1 142 ? 71.932 8.967 53.723 1.00 14.14 142 ALA B CA 1
ATOM 2950 C C . ALA B 1 142 ? 71.065 9.165 52.483 1.00 13.83 142 ALA B C 1
ATOM 2951 O O . ALA B 1 142 ? 70.483 8.203 51.959 1.00 13.25 142 ALA B O 1
ATOM 2953 N N . LEU B 1 143 ? 70.983 10.411 52.015 1.00 13.16 143 LEU B N 1
ATOM 2954 C CA . LEU B 1 143 ? 70.263 10.718 50.780 1.00 13.68 143 LEU B CA 1
ATOM 2955 C C . LEU B 1 143 ? 70.932 10.049 49.582 1.00 13.85 143 LEU B C 1
ATOM 2956 O O . LEU B 1 143 ? 70.261 9.423 48.755 1.00 14.02 143 LEU B O 1
ATOM 2961 N N . MET B 1 144 ? 72.254 10.146 49.495 1.00 14.47 144 MET B N 1
ATOM 2962 C CA . MET B 1 144 ? 72.926 9.562 48.337 1.00 14.93 144 MET B CA 1
ATOM 2963 C C . MET B 1 144 ? 72.835 8.029 48.350 1.00 15.01 144 MET B C 1
ATOM 2964 O O . MET B 1 144 ? 72.641 7.407 47.290 1.00 14.79 144 MET B O 1
ATOM 2969 N N . ASP B 1 145 ? 72.992 7.434 49.539 1.00 15.22 145 ASP B N 1
ATOM 2970 C CA . ASP B 1 145 ? 72.902 5.977 49.696 1.00 15.81 145 ASP B CA 1
ATOM 2971 C C . ASP B 1 145 ? 71.496 5.478 49.364 1.00 15.83 145 ASP B C 1
ATOM 2972 O O . ASP B 1 145 ? 71.343 4.401 48.781 1.00 15.91 145 ASP B O 1
ATOM 2977 N N . ALA B 1 146 ? 70.475 6.264 49.709 1.00 15.74 146 ALA B N 1
ATOM 2978 C CA . ALA B 1 146 ? 69.093 5.935 49.335 1.00 15.48 146 ALA B CA 1
ATOM 2979 C C . ALA B 1 146 ? 68.883 5.960 47.813 1.00 15.86 146 ALA B C 1
ATOM 2980 O O . ALA B 1 146 ? 68.278 5.050 47.243 1.00 15.60 146 ALA B O 1
ATOM 2982 N N . ALA B 1 147 ? 69.397 7.004 47.171 1.00 15.72 147 ALA B N 1
ATOM 2983 C CA . ALA B 1 147 ? 69.307 7.150 45.727 1.00 16.15 147 ALA B CA 1
ATOM 2984 C C . ALA B 1 147 ? 69.995 5.977 45.043 1.00 16.77 147 ALA B C 1
ATOM 2985 O O . ALA B 1 147 ? 69.434 5.388 44.112 1.00 16.41 147 ALA B O 1
ATOM 2987 N N . LYS B 1 148 ? 71.196 5.631 45.508 1.00 17.79 148 LYS B N 1
ATOM 2988 C CA . LYS B 1 148 ? 71.939 4.509 44.925 1.00 19.65 148 LYS B CA 1
ATOM 2989 C C . LYS B 1 148 ? 71.140 3.215 45.060 1.00 20.35 148 LYS B C 1
ATOM 2990 O O . LYS B 1 148 ? 70.957 2.485 44.082 1.00 20.78 148 LYS B O 1
ATOM 2996 N N . GLU B 1 149 ? 70.651 2.949 46.268 1.00 20.73 149 GLU B N 1
ATOM 2997 C CA . GLU B 1 149 ? 69.873 1.733 46.521 1.00 21.19 149 GLU B CA 1
ATOM 2998 C C . GLU B 1 149 ? 68.655 1.636 45.603 1.00 20.85 149 GLU B C 1
ATOM 2999 O O . GLU B 1 149 ? 68.358 0.570 45.071 1.00 20.85 149 GLU B O 1
ATOM 3005 N N . LEU B 1 150 ? 67.967 2.758 45.403 1.00 20.15 150 LEU B N 1
ATOM 3006 C CA . LEU B 1 150 ? 66.745 2.806 44.607 1.00 19.76 150 LEU B CA 1
ATOM 3007 C C . LEU B 1 150 ? 67.006 2.806 43.114 1.00 19.67 150 LEU B C 1
ATOM 3008 O O . LEU B 1 150 ? 66.080 2.642 42.339 1.00 18.91 150 LEU B O 1
ATOM 3013 N N . GLY B 1 151 ? 68.259 3.021 42.718 1.00 19.64 151 GLY B N 1
ATOM 3014 C CA . GLY B 1 151 ? 68.620 3.072 41.294 1.00 20.44 151 GLY B CA 1
ATOM 3015 C C . GLY B 1 151 ? 68.142 4.350 40.644 1.00 20.90 151 GLY B C 1
ATOM 3016 O O . GLY B 1 151 ? 67.885 4.386 39.441 1.00 20.97 151 GLY B O 1
ATOM 3017 N N . ILE B 1 152 ? 68.016 5.407 41.448 1.00 21.06 152 ILE B N 1
ATOM 3018 C CA . ILE B 1 152 ? 67.545 6.697 40.956 1.00 21.80 152 ILE B CA 1
ATOM 3019 C C . ILE B 1 152 ? 68.734 7.635 40.856 1.00 22.40 152 ILE B C 1
ATOM 3020 O O . ILE B 1 152 ? 69.450 7.829 41.844 1.00 22.31 152 ILE B O 1
ATOM 3025 N N . GLU B 1 153 ? 68.950 8.190 39.663 1.00 23.15 153 GLU B N 1
ATOM 3026 C CA . GLU B 1 153 ? 70.062 9.115 39.428 1.00 23.97 153 GLU B CA 1
ATOM 3027 C C . GLU B 1 153 ? 69.870 10.395 40.250 1.00 22.64 153 GLU B C 1
ATOM 3028 O O . GLU B 1 153 ? 68.772 10.950 40.314 1.00 22.42 153 GLU B O 1
ATOM 3034 N N . ALA B 1 154 ? 70.928 10.827 40.914 1.00 21.16 154 ALA B N 1
ATOM 3035 C CA . ALA B 1 154 ? 70.869 12.039 41.719 1.00 20.81 154 ALA B CA 1
ATOM 3036 C C . ALA B 1 154 ? 72.196 12.751 41.582 1.00 20.03 154 ALA B C 1
ATOM 3037 O O . ALA B 1 154 ? 73.237 12.191 41.917 1.00 20.50 154 ALA B O 1
ATOM 3039 N N . ALA B 1 155 ? 72.154 13.971 41.062 1.00 19.25 155 ALA B N 1
ATOM 3040 C CA . ALA B 1 155 ? 73.336 14.813 41.004 1.00 19.07 155 ALA B CA 1
ATOM 3041 C C . ALA B 1 155 ? 73.740 15.258 42.416 1.00 18.87 155 ALA B C 1
ATOM 3042 O O . ALA B 1 155 ? 72.925 15.242 43.345 1.00 18.54 155 ALA B O 1
ATOM 3044 N N . SER B 1 156 ? 75.006 15.618 42.570 1.00 18.24 156 SER B N 1
ATOM 3045 C CA . SER B 1 156 ? 75.521 16.152 43.817 1.00 18.68 156 SER B CA 1
ATOM 3046 C C . SER B 1 156 ? 76.008 17.549 43.441 1.00 18.38 156 SER B C 1
ATOM 3047 O O . SER B 1 156 ? 76.801 17.696 42.525 1.00 18.59 156 SER B O 1
ATOM 3050 N N . GLY B 1 157 ? 75.531 18.575 44.126 1.00 17.33 157 GLY B N 1
ATOM 3051 C CA . GLY B 1 157 ? 75.823 19.918 43.659 1.00 16.87 157 GLY B CA 1
ATOM 3052 C C . GLY B 1 157 ? 75.838 20.964 44.741 1.00 16.10 157 GLY B C 1
ATOM 3053 O O . GLY B 1 157 ? 75.461 20.703 45.875 1.00 15.07 157 GLY B O 1
ATOM 3054 N N . ILE B 1 158 ? 76.322 22.141 44.366 1.00 15.43 158 ILE B N 1
ATOM 3055 C CA . ILE B 1 158 ? 76.211 23.338 45.176 1.00 15.12 158 ILE B CA 1
ATOM 3056 C C . ILE B 1 158 ? 75.113 24.212 44.539 1.00 15.08 158 ILE B C 1
ATOM 3057 O O . ILE B 1 158 ? 75.095 24.420 43.313 1.00 14.04 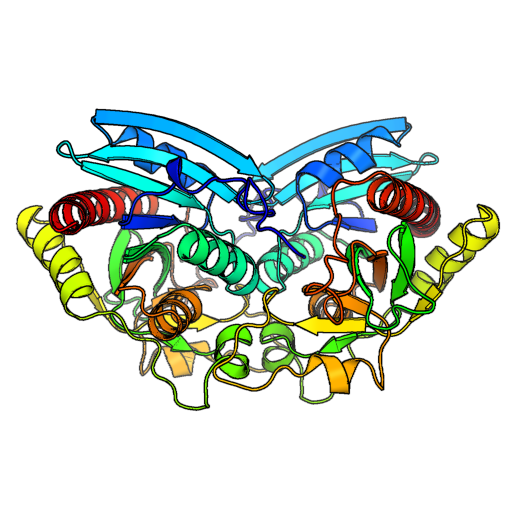158 ILE B O 1
ATOM 3062 N N . GLY B 1 159 ? 74.198 24.711 45.362 1.00 13.97 159 GLY B N 1
ATOM 3063 C CA . GLY B 1 159 ? 73.144 25.605 44.852 1.00 14.48 159 GLY B CA 1
ATOM 3064 C C . GLY B 1 159 ? 73.436 27.070 45.162 1.00 14.30 159 GLY B C 1
ATOM 3065 O O . GLY B 1 159 ? 74.454 27.388 45.767 1.00 13.83 159 GLY B O 1
ATOM 3066 N N . VAL B 1 160 ? 72.554 27.960 44.709 1.00 14.43 160 VAL B N 1
ATOM 3067 C CA . VAL B 1 160 ? 72.556 29.360 45.144 1.00 13.61 160 VAL B CA 1
ATOM 3068 C C . VAL B 1 160 ? 71.132 29.659 45.596 1.00 13.37 160 VAL B C 1
ATOM 3069 O O . VAL B 1 160 ? 70.168 29.143 45.005 1.00 12.68 160 VAL B O 1
ATOM 3073 N N . THR B 1 161 ? 71.004 30.448 46.669 1.00 12.48 161 THR B N 1
ATOM 3074 C CA . THR B 1 161 ? 69.698 30.811 47.211 1.00 12.54 161 THR B CA 1
ATOM 3075 C C . THR B 1 161 ? 69.507 32.340 47.180 1.00 11.72 161 THR B C 1
ATOM 3076 O O . THR B 1 161 ? 70.335 33.079 47.690 1.00 11.93 161 THR B O 1
ATOM 3080 N N . GLN B 1 162 ? 68.384 32.794 46.623 1.00 11.04 162 GLN B N 1
ATOM 3081 C CA . GLN B 1 162 ? 68.066 34.222 46.545 1.00 11.10 162 GLN B CA 1
ATOM 3082 C C . GLN B 1 162 ? 66.761 34.529 47.248 1.00 11.20 162 GLN B C 1
ATOM 3083 O O . GLN B 1 162 ? 65.947 33.632 47.454 1.00 11.21 162 GLN B O 1
ATOM 3089 N N . ASP B 1 163 ? 66.548 35.806 47.573 1.00 11.41 163 ASP B N 1
ATOM 3090 C CA . ASP B 1 163 ? 65.338 36.242 48.264 1.00 11.90 163 ASP B CA 1
ATOM 3091 C C . ASP B 1 163 ? 64.267 36.704 47.251 1.00 11.92 163 ASP B C 1
ATOM 3092 O O . ASP B 1 163 ? 63.389 37.499 47.580 1.00 11.41 163 ASP B O 1
ATOM 3097 N N . TYR B 1 164 ? 64.362 36.219 46.017 1.00 11.92 164 TYR B N 1
ATOM 3098 C CA . TYR B 1 164 ? 63.411 36.571 44.963 1.00 12.48 164 TYR B CA 1
ATOM 3099 C C . TYR B 1 164 ? 63.427 35.489 43.866 1.00 12.84 164 TYR B C 1
ATOM 3100 O O . TYR B 1 164 ? 64.328 34.639 43.820 1.00 12.41 164 TYR B O 1
ATOM 3109 N N . PHE B 1 165 ? 62.394 35.506 43.033 1.00 12.64 165 PHE B N 1
ATOM 3110 C CA . PHE B 1 165 ? 62.202 34.513 41.970 1.00 13.94 165 PHE B CA 1
ATOM 3111 C C . PHE B 1 165 ? 62.442 35.181 40.608 1.00 14.82 165 PHE B C 1
ATOM 3112 O O . PHE B 1 165 ? 63.329 34.768 39.847 1.00 13.96 165 PHE B O 1
ATOM 3120 N N . TYR B 1 166 ? 61.656 36.219 40.332 1.00 15.53 166 TYR B N 1
ATOM 3121 C CA . TYR B 1 166 ? 61.747 36.970 39.078 1.00 17.20 166 TYR B CA 1
ATOM 3122 C C . TYR B 1 166 ? 63.017 37.810 39.032 1.00 19.08 166 TYR B C 1
ATOM 3123 O O . TYR B 1 166 ? 63.486 38.299 40.057 1.00 18.98 166 TYR B O 1
ATOM 3132 N N . GLN B 1 167 ? 63.569 37.948 37.838 1.00 21.60 167 GLN B N 1
ATOM 3133 C CA . GLN B 1 167 ? 64.829 38.648 37.632 1.00 24.64 167 GLN B CA 1
ATOM 3134 C C . GLN B 1 167 ? 64.517 39.920 36.840 1.00 27.45 167 GLN B C 1
ATOM 3135 O O . GLN B 1 167 ? 64.873 40.032 35.681 1.00 28.49 167 GLN B O 1
ATOM 3141 N N . ASN B 1 168 ? 63.812 40.856 37.469 1.00 30.84 168 ASN B N 1
ATOM 3142 C CA . ASN B 1 168 ? 63.418 42.115 36.815 1.00 33.90 168 ASN B CA 1
ATOM 3143 C C . ASN B 1 168 ? 64.238 43.308 37.313 1.00 35.19 168 ASN B C 1
ATOM 3144 O O . ASN B 1 168 ? 64.271 43.588 38.515 1.00 36.18 168 ASN B O 1
ATOM 3149 N N . GLY B 1 169 ? 64.870 44.025 36.379 1.00 36.68 169 GLY B N 1
ATOM 3150 C CA . GLY B 1 169 ? 66.083 44.797 36.683 1.00 37.00 169 GLY B CA 1
ATOM 3151 C C . GLY B 1 169 ? 66.196 46.318 36.688 1.00 37.52 169 GLY B C 1
ATOM 3152 O O . GLY B 1 169 ? 66.160 46.975 35.637 1.00 37.97 169 GLY B O 1
ATOM 3153 N N . ILE B 1 170 ? 66.340 46.865 37.896 1.00 37.03 170 ILE B N 1
ATOM 3154 C CA . ILE B 1 170 ? 67.045 48.119 38.119 1.00 36.45 170 ILE B CA 1
ATOM 3155 C C . ILE B 1 170 ? 68.517 47.729 38.115 1.00 35.73 170 ILE B C 1
ATOM 3156 O O . ILE B 1 170 ? 69.350 48.368 37.475 1.00 36.30 170 ILE B O 1
ATOM 3161 N N . LEU B 1 171 ? 68.827 46.669 38.857 1.00 34.83 171 LEU B N 1
ATOM 3162 C CA . LEU B 1 171 ? 70.185 46.169 38.980 1.00 33.59 171 LEU B CA 1
ATOM 3163 C C . LEU B 1 171 ? 70.361 44.916 38.124 1.00 32.87 171 LEU B C 1
ATOM 3164 O O . LEU B 1 171 ? 69.412 44.155 37.956 1.00 33.15 171 LEU B O 1
ATOM 3169 N N . PRO B 1 172 ? 71.573 44.710 37.577 1.00 32.20 172 PRO B N 1
ATOM 3170 C CA . PRO B 1 172 ? 71.905 43.563 36.716 1.00 31.51 172 PRO B CA 1
ATOM 3171 C C . PRO B 1 172 ? 71.650 42.211 37.401 1.00 30.43 172 PRO B C 1
ATOM 3172 O O . PRO B 1 172 ? 71.944 42.066 38.589 1.00 30.25 172 PRO B O 1
ATOM 3176 N N . SER B 1 173 ? 71.108 41.249 36.657 1.00 29.20 173 SER B N 1
ATOM 3177 C CA . SER B 1 173 ? 70.941 39.882 37.147 1.00 27.69 173 SER B CA 1
ATOM 3178 C C . SER B 1 173 ? 72.302 39.237 37.396 1.00 26.12 173 SER B C 1
ATOM 3179 O O . SER B 1 173 ? 73.268 39.535 36.704 1.00 26.01 173 SER B O 1
ATOM 3182 N N . LYS B 1 174 ? 72.385 38.385 38.414 1.00 24.01 174 LYS B N 1
ATOM 3183 C CA . LYS B 1 174 ? 73.655 37.755 38.789 1.00 22.64 174 LYS B CA 1
ATOM 3184 C C . LYS B 1 174 ? 73.713 36.283 38.352 1.00 21.47 174 LYS B C 1
ATOM 3185 O O . LYS B 1 174 ? 74.690 35.574 38.622 1.00 19.95 174 LYS B O 1
ATOM 3191 N N . LEU B 1 175 ? 72.669 35.829 37.664 1.00 20.23 175 LEU B N 1
ATOM 3192 C CA . LEU B 1 175 ? 72.545 34.402 37.367 1.00 20.46 175 LEU B CA 1
ATOM 3193 C C . LEU B 1 175 ? 73.654 33.858 36.471 1.00 20.15 175 LEU B C 1
ATOM 3194 O O . LEU B 1 175 ? 74.054 32.709 36.620 1.00 18.80 175 LEU B O 1
ATOM 3199 N N . GLU B 1 176 ? 74.142 34.683 35.547 1.00 20.66 176 GLU B N 1
ATOM 3200 C CA . GLU B 1 176 ? 75.195 34.247 34.638 1.00 21.79 176 GLU B CA 1
ATOM 3201 C C . GLU B 1 176 ? 76.459 33.964 35.432 1.00 20.59 176 GLU B C 1
ATOM 3202 O O . GLU B 1 176 ? 77.082 32.917 35.276 1.00 21.17 176 GLU B O 1
ATOM 3208 N N . MET B 1 177 ? 76.818 34.886 36.313 1.00 19.92 177 MET B N 1
ATOM 3209 C CA . MET B 1 177 ? 77.951 34.662 37.203 1.00 19.52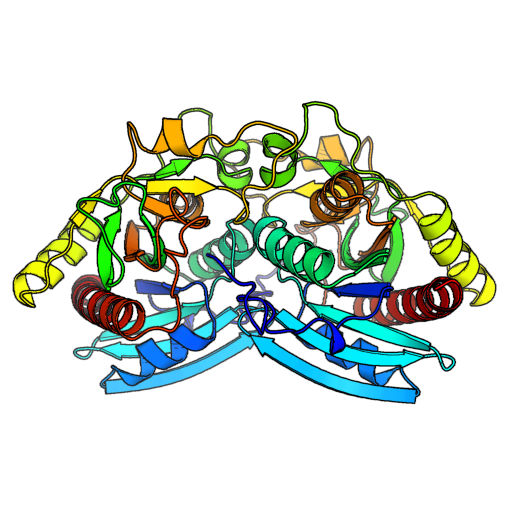 177 MET B CA 1
ATOM 3210 C C . MET B 1 177 ? 77.745 33.421 38.088 1.00 18.71 177 MET B C 1
ATOM 3211 O O . MET B 1 177 ? 78.633 32.566 38.177 1.00 18.19 177 MET B O 1
ATOM 3216 N N . TYR B 1 178 ? 76.589 33.324 38.741 1.00 17.52 178 TYR B N 1
ATOM 3217 C CA . TYR B 1 178 ? 76.313 32.171 39.612 1.00 17.79 178 TYR B CA 1
ATOM 3218 C C . TYR B 1 178 ? 76.478 30.837 38.879 1.00 17.95 178 TYR B C 1
ATOM 3219 O O . TYR B 1 178 ? 77.008 29.872 39.458 1.00 18.03 178 TYR B O 1
ATOM 3228 N N . SER B 1 179 ? 76.074 30.809 37.605 1.00 17.95 179 SER B N 1
ATOM 3229 C CA . SER B 1 179 ? 76.166 29.610 36.770 1.00 19.50 179 SER B CA 1
ATOM 3230 C C . SER B 1 179 ? 77.598 29.102 36.568 1.00 20.01 179 SER B C 1
ATOM 3231 O O . SER B 1 179 ? 77.792 27.947 36.187 1.00 19.62 179 SER B O 1
ATOM 3234 N N A LYS B 1 180 ? 78.574 29.968 36.846 0.50 20.20 180 LYS B N 1
ATOM 3235 N N B LYS B 1 180 ? 78.587 29.957 36.819 0.50 20.25 180 LYS B N 1
ATOM 3236 C CA A LYS B 1 180 ? 79.997 29.643 36.700 0.50 21.22 180 LYS B CA 1
ATOM 3237 C CA B LYS B 1 180 ? 79.991 29.556 36.682 0.50 21.25 180 LYS B CA 1
ATOM 3238 C C A LYS B 1 180 ? 80.584 28.996 37.954 0.50 21.39 180 LYS B C 1
ATOM 3239 C C B LYS B 1 180 ? 80.448 28.701 37.858 0.50 21.50 180 LYS B C 1
ATOM 3240 O O A LYS B 1 180 ? 81.768 28.656 37.987 0.50 21.59 180 LYS B O 1
ATOM 3241 O O B LYS B 1 180 ? 81.387 27.917 37.735 0.50 21.81 180 LYS B O 1
ATOM 3252 N N . CYS B 1 181 ? 79.765 28.834 38.991 1.00 21.88 181 CYS B N 1
ATOM 3253 C CA . CYS B 1 181 ? 80.242 28.230 40.238 1.00 22.75 181 CYS B CA 1
ATOM 3254 C C . CYS B 1 181 ? 79.220 27.429 41.026 1.00 22.59 181 CYS B C 1
ATOM 3255 O O . CYS B 1 181 ? 79.556 26.872 42.080 1.00 23.59 181 CYS B O 1
ATOM 3258 N N . CYS B 1 182 ? 77.982 27.378 40.551 1.00 21.58 182 CYS B N 1
ATOM 3259 C CA . CYS B 1 182 ? 77.030 26.442 41.134 1.00 21.37 182 CYS B CA 1
ATOM 3260 C C . CYS B 1 182 ? 76.002 25.867 40.151 1.00 20.27 182 CYS B C 1
ATOM 3261 O O . CYS B 1 182 ? 75.948 26.259 38.989 1.00 19.97 182 CYS B O 1
ATOM 3264 N N . ASP B 1 183 ? 75.219 24.908 40.629 1.00 18.65 183 ASP B N 1
ATOM 3265 C CA . ASP B 1 183 ? 74.437 24.029 39.765 1.00 18.08 183 ASP B CA 1
ATOM 3266 C C . ASP B 1 183 ? 72.948 24.358 39.680 1.00 16.37 183 ASP B C 1
ATOM 3267 O O . ASP B 1 183 ? 72.323 24.149 38.639 1.00 15.12 183 ASP B O 1
ATOM 3272 N N . VAL B 1 184 ? 72.380 24.820 40.791 1.00 14.74 184 VAL B N 1
ATOM 3273 C CA . VAL B 1 184 ? 70.927 24.989 40.895 1.00 13.99 184 VAL B CA 1
ATOM 3274 C C . VAL B 1 184 ? 70.606 26.239 41.708 1.00 13.53 184 VAL B C 1
ATOM 3275 O O . VAL B 1 184 ? 71.458 26.747 42.414 1.00 13.11 184 VAL B O 1
ATOM 3279 N N . ILE B 1 185 ? 69.368 26.708 41.596 1.00 12.86 185 ILE B N 1
ATOM 3280 C CA . ILE B 1 185 ? 68.953 27.947 42.231 1.00 12.72 185 ILE B CA 1
ATOM 3281 C C . ILE B 1 185 ? 67.587 27.767 42.887 1.00 11.84 185 ILE B C 1
ATOM 3282 O O . ILE B 1 185 ? 66.664 27.220 42.300 1.00 11.57 185 ILE B O 1
ATOM 3287 N N . ASP B 1 186 ? 67.468 28.222 44.124 1.00 12.18 186 ASP B N 1
ATOM 3288 C CA . ASP B 1 186 ? 66.177 28.188 44.780 1.00 12.04 186 ASP B CA 1
ATOM 3289 C C . ASP B 1 186 ? 66.117 29.349 45.759 1.00 12.06 186 ASP B C 1
ATOM 3290 O O . ASP B 1 186 ? 66.970 30.246 45.717 1.00 12.70 186 ASP B O 1
ATOM 3295 N N . MET B 1 187 ? 65.109 29.342 46.622 1.00 11.31 187 MET B N 1
ATOM 3296 C CA . MET B 1 187 ? 64.834 30.504 47.470 1.00 11.36 187 MET B CA 1
ATOM 3297 C C . MET B 1 187 ? 64.918 30.199 48.955 1.00 11.49 187 MET B C 1
ATOM 3298 O O . MET B 1 187 ? 64.745 31.097 49.785 1.00 11.35 187 MET B O 1
ATOM 3303 N N . GLU B 1 188 ? 65.185 28.941 49.305 1.00 11.63 188 GLU B N 1
ATOM 3304 C CA . GLU B 1 188 ? 65.321 28.601 50.746 1.00 12.13 188 GLU B CA 1
ATOM 3305 C C . GLU B 1 188 ? 66.596 27.856 51.179 1.00 12.47 188 GLU B C 1
ATOM 3306 O O . GLU B 1 188 ? 66.906 27.820 52.371 1.00 12.50 188 GLU B O 1
ATOM 3312 N N . MET B 1 189 ? 67.325 27.243 50.259 1.00 12.45 189 MET B N 1
ATOM 3313 C CA . MET B 1 189 ? 68.335 26.254 50.715 1.00 12.99 189 MET B CA 1
ATOM 3314 C C . MET B 1 189 ? 69.416 26.786 51.661 1.00 12.46 189 MET B C 1
ATOM 3315 O O . MET B 1 189 ? 69.678 26.153 52.668 1.00 12.69 189 MET B O 1
ATOM 3320 N N . SER B 1 190 ? 70.041 27.927 51.363 1.00 12.49 190 SER B N 1
ATOM 3321 C CA . SER B 1 190 ? 71.131 28.400 52.222 1.00 12.20 190 SER B CA 1
ATOM 3322 C C . SER B 1 190 ? 70.593 28.743 53.615 1.00 12.56 190 SER B C 1
ATOM 3323 O O . SER B 1 190 ? 71.284 28.579 54.630 1.00 12.08 190 SER B O 1
ATOM 3326 N N . GLY B 1 191 ? 69.346 29.209 53.655 1.00 11.87 191 GLY B N 1
ATOM 3327 C CA . GLY B 1 191 ? 68.687 29.540 54.923 1.00 11.74 191 GLY B CA 1
ATOM 3328 C C . GLY B 1 191 ? 68.480 28.308 55.768 1.00 11.30 191 GLY B C 1
ATOM 3329 O O . GLY B 1 191 ? 68.845 28.288 56.934 1.00 11.97 191 GLY B O 1
ATOM 3330 N N . VAL B 1 192 ? 67.908 27.268 55.162 1.00 11.61 192 VAL B N 1
ATOM 3331 C CA . VAL B 1 192 ? 67.744 25.968 55.821 1.00 11.10 192 VAL B CA 1
ATOM 3332 C C . VAL B 1 192 ? 69.089 25.408 56.319 1.00 11.34 192 VAL B C 1
ATOM 3333 O O . VAL B 1 192 ? 69.233 25.111 57.510 1.00 11.08 192 VAL B O 1
ATOM 3337 N N . LEU B 1 193 ? 70.062 25.250 55.420 1.00 10.81 193 LEU B N 1
ATOM 3338 C CA . LEU B 1 193 ? 71.356 24.652 55.828 1.00 11.86 193 LEU B CA 1
ATOM 3339 C C . LEU B 1 193 ? 72.035 25.488 56.896 1.00 12.84 193 LEU B C 1
ATOM 3340 O O . LEU B 1 193 ? 72.490 24.950 57.922 1.00 13.35 193 LEU B O 1
ATOM 3345 N N . GLY B 1 194 ? 72.091 26.807 56.670 1.00 12.50 194 GLY B N 1
ATOM 3346 C CA . GLY B 1 194 ? 72.762 27.710 57.604 1.00 13.57 194 GLY B CA 1
ATOM 3347 C C . GLY B 1 194 ? 72.129 27.750 58.993 1.00 13.94 194 GLY B C 1
ATOM 3348 O O . GLY B 1 194 ? 72.823 27.619 60.020 1.00 14.87 194 GLY B O 1
ATOM 3349 N N . LEU B 1 195 ? 70.814 27.934 59.042 1.00 13.59 195 LEU B N 1
ATOM 3350 C CA . LEU B 1 195 ? 70.113 28.030 60.322 1.00 14.00 195 LEU B CA 1
ATOM 3351 C C . LEU B 1 195 ? 70.134 26.695 61.071 1.00 14.19 195 LEU B C 1
ATOM 3352 O O . LEU B 1 195 ? 70.320 26.664 62.296 1.00 12.78 195 LEU B O 1
ATOM 3357 N N . CYS B 1 196 ? 69.966 25.588 60.344 1.00 14.26 196 CYS B N 1
ATOM 3358 C CA . CYS B 1 196 ? 70.104 24.289 60.977 1.00 15.04 196 CYS B CA 1
ATOM 3359 C C . CYS B 1 196 ? 71.495 24.093 61.593 1.00 15.76 196 CYS B C 1
ATOM 3360 O O . CYS B 1 196 ? 71.596 23.657 62.748 1.00 15.01 196 CYS B O 1
ATOM 3363 N N . GLN B 1 197 ? 72.554 24.410 60.840 1.00 16.59 197 GLN B N 1
ATOM 3364 C CA . GLN B 1 197 ? 73.918 24.347 61.393 1.00 17.90 197 GLN B CA 1
ATOM 3365 C C . GLN B 1 197 ? 74.036 25.191 62.664 1.00 18.97 197 GLN B C 1
ATOM 3366 O O . GLN B 1 197 ? 74.602 24.736 63.679 1.00 19.32 197 GLN B O 1
ATOM 3372 N N . ALA B 1 198 ? 73.483 26.405 62.614 1.00 19.88 198 ALA B N 1
ATOM 3373 C CA . ALA B 1 198 ? 73.525 27.333 63.750 1.00 20.68 198 ALA B CA 1
ATOM 3374 C C . ALA B 1 198 ? 72.802 26.781 64.977 1.00 21.56 198 ALA B C 1
ATOM 3375 O O . ALA B 1 198 ? 73.255 26.992 66.103 1.00 22.05 198 ALA B O 1
ATOM 3377 N N . ARG B 1 199 ? 71.697 26.060 64.753 1.00 21.41 199 ARG B N 1
ATOM 3378 C CA . ARG B 1 199 ? 70.891 25.476 65.838 1.00 21.67 199 ARG B CA 1
ATOM 3379 C C . ARG B 1 199 ? 71.300 24.053 66.226 1.00 21.30 199 ARG B C 1
ATOM 3380 O O . ARG B 1 199 ? 70.625 23.427 67.050 1.00 21.41 199 ARG B O 1
ATOM 3388 N N . GLY B 1 200 ? 72.388 23.551 65.641 1.00 21.02 200 GLY B N 1
ATOM 3389 C CA . GLY B 1 200 ? 72.854 22.180 65.871 1.00 20.14 200 GLY B CA 1
ATOM 3390 C C . GLY B 1 200 ? 71.891 21.098 65.398 1.00 20.19 200 GLY B C 1
ATOM 3391 O O . GLY B 1 200 ? 71.779 20.038 66.026 1.00 20.27 200 GLY B O 1
ATOM 3392 N N . ILE B 1 201 ? 71.195 21.358 64.289 1.00 18.08 201 ILE B N 1
ATOM 3393 C CA . ILE B 1 201 ? 70.293 20.387 63.695 1.00 17.05 201 ILE B CA 1
ATOM 3394 C C . ILE B 1 201 ? 70.968 19.785 62.463 1.00 16.06 201 ILE B C 1
ATOM 3395 O O . ILE B 1 201 ? 71.522 20.527 61.662 1.00 16.17 201 ILE B O 1
ATOM 3400 N N . ALA B 1 202 ? 70.974 18.459 62.323 1.00 14.96 202 ALA B N 1
ATOM 3401 C CA . ALA B 1 202 ? 71.649 17.851 61.159 1.00 14.15 202 ALA B CA 1
ATOM 3402 C C . ALA B 1 202 ? 70.774 18.074 59.929 1.00 13.62 202 ALA B C 1
ATOM 3403 O O . ALA B 1 202 ? 69.559 17.969 60.015 1.00 13.71 202 ALA B O 1
ATOM 3405 N N . THR B 1 203 ? 71.383 18.368 58.789 1.00 12.87 203 THR B N 1
ATOM 3406 C CA . THR B 1 203 ? 70.610 18.912 57.681 1.00 12.56 203 THR B CA 1
ATOM 3407 C C . THR B 1 203 ? 71.182 18.565 56.310 1.00 12.39 203 THR B C 1
ATOM 3408 O O . THR B 1 203 ? 72.381 18.308 56.156 1.00 12.54 203 THR B O 1
ATOM 3412 N N . CYS B 1 204 ? 70.309 18.534 55.311 1.00 11.94 204 CYS B N 1
ATOM 3413 C CA . CYS B 1 204 ? 70.730 18.481 53.919 1.00 11.82 204 CYS B CA 1
ATOM 3414 C C . CYS B 1 204 ? 69.555 18.926 53.075 1.00 11.90 204 CYS B C 1
ATOM 3415 O O . CYS B 1 204 ? 68.440 19.086 53.588 1.00 12.33 204 CYS B O 1
ATOM 3418 N N . GLY B 1 205 ? 69.800 19.122 51.779 1.00 12.75 205 GLY B N 1
ATOM 3419 C CA . GLY B 1 205 ? 68.755 19.494 50.850 1.00 12.36 205 GLY B CA 1
ATOM 3420 C C . GLY B 1 205 ? 68.743 18.593 49.639 1.00 12.40 205 GLY B C 1
ATOM 3421 O O . GLY B 1 205 ? 69.768 18.028 49.246 1.00 12.32 205 GLY B O 1
ATOM 3422 N N . ILE B 1 206 ? 67.570 18.437 49.053 1.00 11.97 206 ILE B N 1
ATOM 3423 C CA . ILE B 1 206 ? 67.444 17.708 47.809 1.00 12.62 206 ILE B CA 1
ATOM 3424 C C . ILE B 1 206 ? 66.406 18.465 46.992 1.00 12.13 206 ILE B C 1
ATOM 3425 O O . ILE B 1 206 ? 65.394 18.928 47.532 1.00 11.72 206 ILE B O 1
ATOM 3430 N N . LEU B 1 207 ? 66.666 18.618 45.698 1.00 11.74 207 LEU B N 1
ATOM 3431 C CA . LEU B 1 207 ? 65.837 19.478 44.872 1.00 12.24 207 LEU B CA 1
ATOM 3432 C C . LEU B 1 207 ? 65.513 18.854 43.530 1.00 12.73 207 LEU B C 1
ATOM 3433 O O . LEU B 1 207 ? 66.381 18.244 42.914 1.00 13.81 207 LEU B O 1
ATOM 3438 N N . ALA B 1 208 ? 64.267 19.016 43.089 1.00 11.96 208 ALA B N 1
ATOM 3439 C CA . ALA B 1 208 ? 63.849 18.600 41.757 1.00 12.60 208 ALA B CA 1
ATOM 3440 C C . ALA B 1 208 ? 63.724 19.827 40.854 1.00 12.79 208 ALA B C 1
ATOM 3441 O O . ALA B 1 208 ? 63.102 20.833 41.222 1.00 11.75 208 ALA B O 1
ATOM 3443 N N . VAL B 1 209 ? 64.350 19.726 39.685 1.00 13.44 209 VAL B N 1
ATOM 3444 C CA . VAL B 1 209 ? 64.423 20.805 38.684 1.00 14.15 209 VAL B CA 1
ATOM 3445 C C . VAL B 1 209 ? 63.085 21.028 37.960 1.00 14.31 209 VAL B C 1
ATOM 3446 O O . VAL B 1 209 ? 62.473 20.067 37.481 1.00 14.75 209 VAL B O 1
ATOM 3450 N N . ASP B 1 210 ? 62.632 22.287 37.887 1.00 13.96 210 ASP B N 1
ATOM 3451 C CA . ASP B 1 210 ? 61.402 22.623 37.164 1.00 14.44 210 ASP B CA 1
ATOM 3452 C C . ASP B 1 210 ? 61.602 23.526 35.942 1.00 14.53 210 ASP B C 1
ATOM 3453 O O . ASP B 1 210 ? 60.637 23.925 35.287 1.00 15.17 210 ASP B O 1
ATOM 3458 N N . GLY B 1 211 ? 62.852 23.861 35.661 1.00 15.26 211 GLY B N 1
ATOM 3459 C CA . GLY B 1 211 ? 63.177 24.772 34.573 1.00 15.45 211 GLY B CA 1
ATOM 3460 C C . GLY B 1 211 ? 64.588 25.291 34.714 1.00 16.73 211 GLY B C 1
ATOM 3461 O O . GLY B 1 211 ? 65.353 24.817 35.566 1.00 16.52 211 GLY B O 1
ATOM 3462 N N . SER B 1 212 ? 64.941 26.249 33.858 1.00 17.29 212 SER B N 1
ATOM 3463 C CA . SER B 1 212 ? 66.222 26.944 33.933 1.00 18.52 212 SER B CA 1
ATOM 3464 C C . SER B 1 212 ? 65.975 28.437 33.713 1.00 18.41 212 SER B C 1
ATOM 3465 O O . SER B 1 212 ? 65.577 28.846 32.610 1.00 18.09 212 SER B O 1
ATOM 3468 N N . PRO B 1 213 ? 66.204 29.258 34.757 1.00 18.25 213 PRO B N 1
ATOM 3469 C CA . PRO B 1 213 ? 65.965 30.696 34.614 1.00 18.71 213 PRO B CA 1
ATOM 3470 C C . PRO B 1 213 ? 66.859 31.398 33.588 1.00 19.21 213 PRO B C 1
ATOM 3471 O O . PRO B 1 213 ? 66.505 32.481 33.140 1.00 19.88 213 PRO B O 1
ATOM 3475 N N . LEU B 1 214 ? 67.995 30.794 33.245 1.00 19.72 214 LEU B N 1
ATOM 3476 C CA . LEU B 1 214 ? 68.867 31.273 32.156 1.00 21.18 214 LEU B CA 1
ATOM 3477 C C . LEU B 1 214 ? 68.166 31.149 30.800 1.00 21.69 214 LEU B C 1
ATOM 3478 O O . LEU B 1 214 ? 68.573 31.809 29.828 1.00 21.70 214 LEU B O 1
ATOM 3483 N N . GLN B 1 215 ? 67.127 30.304 30.754 1.00 21.62 215 GLN B N 1
ATOM 3484 C CA . GLN B 1 215 ? 66.374 29.998 29.538 1.00 22.31 215 GLN B CA 1
ATOM 3485 C C . GLN B 1 215 ? 64.850 30.158 29.686 1.00 22.02 215 GLN B C 1
ATOM 3486 O O . GLN B 1 215 ? 64.075 29.656 28.849 1.00 21.72 215 GLN B O 1
ATOM 3492 N N . TRP B 1 216 ? 64.411 30.875 30.721 1.00 21.47 216 TRP B N 1
ATOM 3493 C CA . TRP B 1 216 ? 62.985 31.198 30.873 1.00 21.34 216 TRP B CA 1
ATOM 3494 C C . TRP B 1 216 ? 62.439 31.946 29.648 1.00 22.64 216 TRP B C 1
ATOM 3495 O O . TRP B 1 216 ? 61.281 31.770 29.265 1.00 21.83 216 TRP B O 1
ATOM 3506 N N . ASP B 1 217 ? 63.288 32.788 29.066 1.00 23.97 217 ASP B N 1
ATOM 3507 C CA . ASP B 1 217 ? 62.957 33.548 27.860 1.00 26.34 217 ASP B CA 1
ATOM 3508 C C . ASP B 1 217 ? 62.691 32.657 26.645 1.00 26.34 217 ASP B C 1
ATOM 3509 O O . ASP B 1 217 ? 62.116 33.105 25.652 1.00 27.43 217 ASP B O 1
ATOM 3514 N N . GLU B 1 218 ? 63.102 31.398 26.736 1.00 26.03 218 GLU B N 1
ATOM 3515 C CA . GLU B 1 218 ? 62.883 30.428 25.685 1.00 26.49 218 GLU B CA 1
ATOM 3516 C C . GLU B 1 218 ? 61.853 29.392 26.133 1.00 25.44 218 GLU B C 1
ATOM 3517 O O . GLU B 1 218 ? 61.679 28.354 25.496 1.00 25.28 218 GLU B O 1
ATOM 3523 N N . GLY B 1 219 ? 61.165 29.700 27.232 1.00 24.09 219 GLY B N 1
ATOM 3524 C CA . GLY B 1 219 ? 60.113 28.841 27.770 1.00 22.67 219 GLY B CA 1
ATOM 3525 C C . GLY B 1 219 ? 60.556 27.595 28.526 1.00 21.71 219 GLY B C 1
ATOM 3526 O O . GLY B 1 219 ? 59.797 26.632 28.608 1.00 21.13 219 GLY B O 1
ATOM 3527 N N . ASP B 1 220 ? 61.764 27.605 29.093 1.00 20.82 220 ASP B N 1
ATOM 3528 C CA . ASP B 1 220 ? 62.251 26.445 29.876 1.00 19.81 220 ASP B CA 1
ATOM 3529 C C . ASP B 1 220 ? 61.752 26.511 31.330 1.00 19.06 220 ASP B C 1
ATOM 3530 O O . ASP B 1 220 ? 62.503 26.814 32.264 1.00 18.20 220 ASP B O 1
ATOM 3535 N N . TYR B 1 221 ? 60.469 26.222 31.499 1.00 18.77 221 TYR B N 1
ATOM 3536 C CA . TYR B 1 221 ? 59.832 26.182 32.812 1.00 18.62 221 TYR B CA 1
ATOM 3537 C C . TYR B 1 221 ? 58.565 25.375 32.656 1.00 18.75 221 TYR B C 1
ATOM 3538 O O . TYR B 1 221 ? 57.795 25.603 31.714 1.00 18.81 221 TYR B O 1
ATOM 3547 N N . ASP B 1 222 ? 58.370 24.404 33.544 1.00 19.11 222 ASP B N 1
ATOM 3548 C CA . ASP B 1 222 ? 57.158 23.596 33.548 1.00 19.41 222 ASP B CA 1
ATOM 3549 C C . ASP B 1 222 ? 57.063 22.869 34.873 1.00 19.52 222 ASP B C 1
ATOM 3550 O O . ASP B 1 222 ? 57.390 21.681 34.965 1.00 19.80 222 ASP B O 1
ATOM 3555 N N . ALA B 1 223 ? 56.617 23.587 35.896 1.00 18.81 223 ALA B N 1
ATOM 3556 C CA . ALA B 1 223 ? 56.529 23.023 37.234 1.00 19.68 223 ALA B CA 1
ATOM 3557 C C . ALA B 1 223 ? 55.429 21.976 37.380 1.00 19.98 223 ALA B C 1
ATOM 3558 O O . ALA B 1 223 ? 55.549 21.093 38.219 1.00 20.05 223 ALA B O 1
ATOM 3560 N N . THR B 1 224 ? 54.354 22.092 36.592 1.00 20.93 224 THR B N 1
ATOM 3561 C CA . THR B 1 224 ? 53.217 21.145 36.664 1.00 21.75 224 THR B CA 1
ATOM 3562 C C . THR B 1 224 ? 53.346 19.946 35.731 1.00 21.70 224 THR B C 1
ATOM 3563 O O . THR B 1 224 ? 52.579 18.987 35.838 1.00 21.56 224 THR B O 1
ATOM 3567 N N . GLY B 1 225 ? 54.317 19.995 34.824 1.00 21.80 225 GLY B N 1
ATOM 3568 C CA . GLY B 1 225 ? 54.435 18.991 33.766 1.00 22.36 225 GLY B CA 1
ATOM 3569 C C . GLY B 1 225 ? 54.882 17.624 34.249 1.00 22.01 225 GLY B C 1
ATOM 3570 O O . GLY B 1 225 ? 55.297 17.470 35.406 1.00 22.31 225 GLY B O 1
ATOM 3571 N N . VAL B 1 226 ? 54.814 16.631 33.366 1.00 21.94 226 VAL B N 1
ATOM 3572 C CA . VAL B 1 226 ? 55.149 15.249 33.756 1.00 22.17 226 VAL B CA 1
ATOM 3573 C C . VAL B 1 226 ? 56.620 15.108 34.201 1.00 21.65 226 VAL B C 1
ATOM 3574 O O . VAL B 1 226 ? 56.913 14.379 35.159 1.00 21.30 226 VAL B O 1
ATOM 3578 N N . LYS B 1 227 ? 57.533 15.806 33.522 1.00 20.87 227 LYS B N 1
ATOM 3579 C CA . LYS B 1 227 ? 58.957 15.720 33.868 1.00 21.54 227 LYS B CA 1
ATOM 3580 C C . LYS B 1 227 ? 59.172 16.186 35.310 1.00 20.44 227 LYS B C 1
ATOM 3581 O O . LYS B 1 227 ? 59.722 15.449 36.118 1.00 19.94 227 LYS B O 1
ATOM 3587 N N . ALA B 1 228 ? 58.725 17.401 35.625 1.00 19.98 228 ALA B N 1
ATOM 3588 C CA . ALA B 1 228 ? 58.824 17.927 36.998 1.00 19.22 228 ALA B CA 1
ATOM 3589 C C . ALA B 1 228 ? 58.086 17.043 38.014 1.00 18.87 228 ALA B C 1
ATOM 3590 O O . ALA B 1 228 ? 58.585 16.793 39.135 1.00 18.59 228 ALA B O 1
ATOM 3592 N N . THR B 1 229 ? 56.909 16.550 37.632 1.00 18.08 229 THR B N 1
ATOM 3593 C CA . THR B 1 229 ? 56.116 15.722 38.545 1.00 18.60 229 THR B CA 1
ATOM 3594 C C . THR B 1 229 ? 56.844 14.414 38.889 1.00 18.26 229 THR B C 1
ATOM 3595 O O . THR B 1 229 ? 56.820 13.963 40.043 1.00 17.84 229 THR B O 1
ATOM 3599 N N . THR B 1 230 ? 57.509 13.835 37.898 1.00 17.99 230 THR B N 1
ATOM 3600 C CA . THR B 1 230 ? 58.257 12.588 38.081 1.00 18.52 230 THR B CA 1
ATOM 3601 C C . THR B 1 230 ? 59.515 12.814 38.920 1.00 17.48 230 THR B C 1
ATOM 3602 O O . THR B 1 230 ? 59.792 12.042 39.840 1.00 17.79 230 THR B O 1
ATOM 3606 N N . GLY B 1 231 ? 60.254 13.880 38.611 1.00 16.36 231 GLY B N 1
ATOM 3607 C CA . GLY B 1 231 ? 61.395 14.311 39.430 1.00 15.74 231 GLY B CA 1
ATOM 3608 C C . GLY B 1 231 ? 61.045 14.469 40.906 1.00 15.30 231 GLY B C 1
ATOM 3609 O O . GLY B 1 231 ? 61.775 13.996 41.779 1.00 14.64 231 GLY B O 1
ATOM 3610 N N . LYS B 1 232 ? 59.931 15.144 41.188 1.00 15.38 232 LYS B N 1
ATOM 3611 C CA . LYS B 1 232 ? 59.474 15.316 42.563 1.00 15.72 232 LYS B CA 1
ATOM 3612 C C . LYS B 1 232 ? 59.129 13.993 43.223 1.00 15.65 232 LYS B C 1
ATOM 3613 O O . LYS B 1 232 ? 59.471 13.769 44.386 1.00 15.46 232 LYS B O 1
ATOM 3619 N N . GLU B 1 233 ? 58.466 13.107 42.480 1.00 17.01 233 GLU B N 1
ATOM 3620 C CA . GLU B 1 233 ? 58.169 11.762 42.987 1.00 17.42 233 GLU B CA 1
ATOM 3621 C C . GLU B 1 233 ? 59.461 11.031 43.350 1.00 16.41 233 GLU B C 1
ATOM 3622 O O . GLU B 1 233 ? 59.559 10.461 44.437 1.00 16.32 233 GLU B O 1
ATOM 3628 N N . ASN B 1 234 ? 60.452 11.065 42.452 1.00 15.69 234 ASN B N 1
ATOM 3629 C CA . ASN B 1 234 ? 61.767 10.453 42.718 1.00 15.32 234 ASN B CA 1
ATOM 3630 C C . ASN B 1 234 ? 62.456 11.032 43.947 1.00 14.55 234 ASN B C 1
ATOM 3631 O O . ASN B 1 234 ? 62.998 10.297 44.760 1.00 14.21 234 ASN B O 1
ATOM 3636 N N . MET B 1 235 ? 62.446 12.358 44.052 1.00 13.88 235 MET B N 1
ATOM 3637 C CA . MET B 1 235 ? 63.002 13.046 45.209 1.00 14.20 235 MET B CA 1
ATOM 3638 C C . MET B 1 235 ? 62.352 12.593 46.517 1.00 14.31 235 MET B C 1
ATOM 3639 O O . MET B 1 2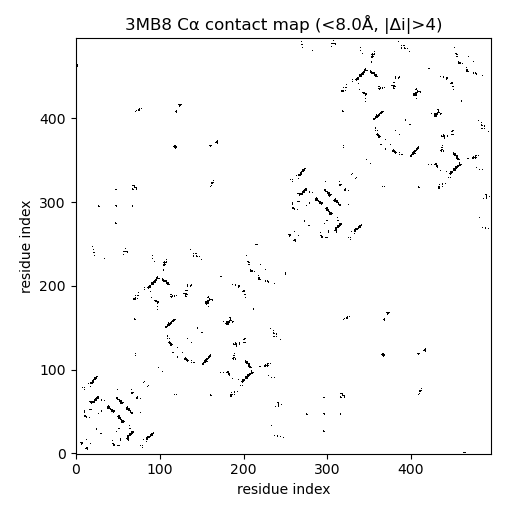35 ? 63.037 12.377 47.539 1.00 13.96 235 MET B O 1
ATOM 3644 N N . VAL B 1 236 ? 61.026 12.464 46.493 1.00 14.88 236 VAL B N 1
ATOM 3645 C CA . VAL B 1 236 ? 60.305 12.042 47.694 1.00 15.78 236 VAL B CA 1
ATOM 3646 C C . VAL B 1 236 ? 60.665 10.607 48.095 1.00 15.46 236 VAL B C 1
ATOM 3647 O O . VAL B 1 236 ? 60.818 10.317 49.295 1.00 15.20 236 VAL B O 1
ATOM 3651 N N . LYS B 1 237 ? 60.812 9.725 47.104 1.00 14.91 237 LYS B N 1
ATOM 3652 C CA . LYS B 1 237 ? 61.204 8.324 47.352 1.00 14.97 237 LYS B CA 1
ATOM 3653 C C . LYS B 1 237 ? 62.572 8.242 48.032 1.00 13.99 237 LYS B C 1
ATOM 3654 O O . LYS B 1 237 ? 62.761 7.484 48.974 1.00 14.42 237 LYS B O 1
ATOM 3660 N N . ILE B 1 238 ? 63.525 9.029 47.546 1.00 13.35 238 ILE B N 1
ATOM 3661 C CA . ILE B 1 238 ? 64.858 9.098 48.152 1.00 12.88 238 ILE B CA 1
ATOM 3662 C C . ILE B 1 238 ? 64.802 9.641 49.589 1.00 12.77 238 ILE B C 1
ATOM 3663 O O . ILE B 1 238 ? 65.436 9.089 50.505 1.00 12.28 238 ILE B O 1
ATOM 3668 N N . THR B 1 239 ? 64.076 10.742 49.763 1.00 12.49 239 THR B N 1
ATOM 3669 C CA . THR B 1 239 ? 63.990 11.440 51.050 1.00 14.07 239 THR B CA 1
ATOM 3670 C C . THR B 1 239 ? 63.366 10.532 52.106 1.00 13.52 239 THR B C 1
ATOM 3671 O O . THR B 1 239 ? 63.865 10.436 53.222 1.00 14.57 239 THR B O 1
ATOM 3675 N N . LEU B 1 240 ? 62.264 9.880 51.748 1.00 13.54 240 LEU B N 1
ATOM 3676 C CA . LEU B 1 240 ? 61.558 9.000 52.703 1.00 13.99 240 LEU B CA 1
ATOM 3677 C C . LEU B 1 240 ? 62.424 7.803 53.125 1.00 13.92 240 LEU B C 1
ATOM 3678 O O . LEU B 1 240 ? 62.457 7.446 54.308 1.00 13.76 240 LEU B O 1
ATOM 3683 N N . LYS B 1 241 ? 63.114 7.198 52.162 1.00 13.67 241 LYS B N 1
ATOM 3684 C CA . LYS B 1 241 ? 64.033 6.100 52.455 1.00 14.68 241 LYS B CA 1
ATOM 3685 C C . LYS B 1 241 ? 65.137 6.569 53.411 1.00 14.88 241 LYS B C 1
ATOM 3686 O O . LYS B 1 241 ? 65.402 5.928 54.422 1.00 15.44 241 LYS B O 1
ATOM 3692 N N . ALA B 1 242 ? 65.769 7.696 53.084 1.00 14.10 242 ALA B N 1
ATOM 3693 C CA . ALA B 1 242 ? 66.856 8.243 53.903 1.00 14.21 242 ALA B CA 1
ATOM 3694 C C . ALA B 1 242 ? 66.387 8.613 55.324 1.00 14.18 242 ALA B C 1
ATOM 3695 O O . ALA B 1 242 ? 67.090 8.341 56.303 1.00 13.32 242 ALA B O 1
ATOM 3697 N N . CYS B 1 243 ? 65.188 9.199 55.422 1.00 14.13 243 CYS B N 1
ATOM 3698 C CA . CYS B 1 243 ? 64.645 9.645 56.695 1.00 15.01 243 CYS B CA 1
ATOM 3699 C C . CYS B 1 243 ? 64.259 8.478 57.622 1.00 14.96 243 CYS B C 1
ATOM 3700 O O . CYS B 1 243 ? 64.470 8.564 58.808 1.00 14.50 243 CYS B O 1
ATOM 3703 N N . ALA B 1 244 ? 63.713 7.393 57.075 1.00 16.08 244 ALA B N 1
ATOM 3704 C CA . ALA B 1 244 ? 63.425 6.209 57.905 1.00 16.51 244 ALA B CA 1
ATOM 3705 C C . ALA B 1 244 ? 64.747 5.660 58.482 1.00 16.52 244 ALA B C 1
ATOM 3706 O O . ALA B 1 244 ? 64.814 5.342 59.678 1.00 16.14 244 ALA B O 1
ATOM 3708 N N . ASN B 1 245 ? 65.802 5.600 57.653 1.00 16.17 245 ASN B N 1
ATOM 3709 C CA . ASN B 1 245 ? 67.128 5.188 58.142 1.00 16.67 245 ASN B CA 1
ATOM 3710 C C . ASN B 1 245 ? 67.667 6.081 59.242 1.00 16.60 245 ASN B C 1
ATOM 3711 O O . ASN B 1 245 ? 68.135 5.583 60.275 1.00 16.50 245 ASN B O 1
ATOM 3716 N N . LEU B 1 246 ? 67.592 7.402 59.048 1.00 15.95 246 LEU B N 1
ATOM 3717 C CA . LEU B 1 246 ? 68.027 8.335 60.095 1.00 16.33 246 LEU B CA 1
ATOM 3718 C C . LEU B 1 246 ? 67.167 8.224 61.355 1.00 16.32 246 LEU B C 1
ATOM 3719 O O . LEU B 1 246 ? 67.688 8.269 62.467 1.00 16.94 246 LEU B O 1
ATOM 3724 N N . ARG B 1 247 ? 65.857 8.063 61.166 1.00 16.85 247 ARG B N 1
ATOM 3725 C CA . ARG B 1 247 ? 64.906 8.027 62.273 1.00 17.77 247 ARG B CA 1
ATOM 3726 C C . ARG B 1 247 ? 65.219 6.883 63.227 1.00 19.15 247 ARG B C 1
ATOM 3727 O O . ARG B 1 247 ? 65.050 7.010 64.431 1.00 18.37 247 ARG B O 1
ATOM 3735 N N . ARG B 1 248 ? 65.714 5.780 62.675 1.00 21.03 248 ARG B N 1
ATOM 3736 C CA . ARG B 1 248 ? 66.053 4.612 63.487 1.00 23.46 248 ARG B CA 1
ATOM 3737 C C . ARG B 1 248 ? 67.094 4.861 64.555 1.00 24.30 248 ARG B C 1
ATOM 3738 O O . ARG B 1 248 ? 67.061 4.228 65.611 1.00 25.71 248 ARG B O 1
ATOM 3746 N N . GLN B 1 249 ? 68.002 5.786 64.282 1.00 25.31 249 GLN B N 1
ATOM 3747 C CA . GLN B 1 249 ? 69.075 6.136 65.203 1.00 25.89 249 GLN B CA 1
ATOM 3748 C C . GLN B 1 249 ? 68.617 6.895 66.459 1.00 25.70 249 GLN B C 1
ATOM 3749 O O . GLN B 1 249 ? 69.416 7.103 67.374 1.00 25.82 249 GLN B O 1
ATOM 3755 N N . TYR B 1 250 ? 67.350 7.310 66.509 1.00 24.80 250 TYR B N 1
ATOM 3756 C CA . TYR B 1 250 ? 66.860 8.097 67.644 1.00 24.47 250 TYR B CA 1
ATOM 3757 C C . TYR B 1 250 ? 65.981 7.295 68.601 1.00 24.63 250 TYR B C 1
ATOM 3758 O O . TYR B 1 250 ? 64.993 6.699 68.190 1.00 24.66 250 TYR B O 1
#

B-factor: mean 19.43, std 7.52, range [8.76, 56.96]

Secondary structure (DSSP, 8-state):
-----SS-TTT---GGG--SEEEEESSHHHHHHHHTTSSEEEEEEEETTEEEEEEEETTEEEEEEE--SSHHHHHHHHHHHHHTT--EEEEEEEEEES-TTTS-TT-EEEEEEEEE--HHHHHHS-TT--EE--HHHHHHHHHHHHHHT---EEEEEEE-S-S----SS---HHHHHTT-SEEESSHHHHHHHHHHTT-EEEEEEEE-B-GGGGGGT-B-SSSHHHHHHHHHHHHHHHHHHHHHHHT-/-----SS-TTT---GGG--SEEEEES-HHHHHHHHTTSSEEEEEEEETTEEEEEEEETTEEEEEEE--SSHHHHHHHHHHHHHTT--EEEEEEEEEES-TTTS-TT-EEEEEEEEE--HHHHHHS-TT--EE--HHHHHHHHHHHHHHT---EEEEEEE-S-S----SSPP-HHHHTTT-SEEESSHHHHHHHHHHTT-EEEEEEEEEE-GGGGGGT-B-SSSHHHHHHHHHHHHHHHHHHHHHHHT-

Solvent-accessible surface area: 19447 Å² total; per-residue (Å²): 224,126,169,51,103,136,38,16,20,12,0,97,1,100,143,111,30,16,18,26,0,0,2,0,0,5,22,6,54,9,0,63,89,0,1,95,66,21,98,134,105,110,71,52,18,97,28,46,1,0,31,0,4,59,0,27,53,76,85,27,36,0,0,0,0,0,0,0,11,0,1,0,0,2,4,0,0,0,22,0,0,30,140,17,27,5,102,0,0,0,7,0,0,26,6,9,0,3,61,30,186,105,16,111,34,18,42,6,0,0,0,89,18,8,49,45,17,1,4,4,7,76,29,20,2,62,185,75,67,81,5,49,6,24,102,93,0,37,89,16,0,45,87,3,3,177,132,66,70,31,155,22,39,52,3,58,2,0,0,1,0,20,37,57,48,48,65,101,68,116,64,64,7,111,104,15,11,156,80,2,36,0,16,12,15,8,1,0,1,0,0,0,1,0,57,26,64,69,6,15,0,0,0,0,1,1,1,17,1,1,19,44,61,66,109,122,48,36,37,62,31,103,15,121,123,2,53,61,0,38,74,36,0,7,91,0,1,1,47,0,0,1,72,8,34,120,141,118,224,124,171,52,102,132,35,16,27,12,0,93,1,92,146,111,28,16,18,26,0,0,2,0,0,5,22,5,55,9,0,65,91,0,1,94,71,21,103,134,102,110,71,51,20,96,26,48,1,0,30,0,5,59,0,25,51,77,85,29,35,0,0,0,0,0,0,1,11,0,1,0,1,2,4,1,0,1,30,1,0,29,142,18,26,4,100,0,0,0,8,0,0,28,6,9,0,3,67,28,174,108,14,110,37,18,41,5,0,0,0,89,19,8,48,44,16,1,4,3,6,76,30,23,2,64,186,76,64,82,5,52,6,24,102,87,0,38,91,16,0,46,82,3,2,173,132,66,70,30,149,22,38,56,2,56,2,0,0,0,1,20,37,46,51,81,71,96,68,116,72,62,8,122,102,16,15,165,79,2,34,0,17,11,16,8,1,0,1,0,0,0,3,0,56,24,72,69,8,16,0,0,0,0,1,1,1,16,1,1,18,53,57,69,109,124,45,37,51,60,32,104,16,126,130,2,55,69,0,39,74,37,0,7,93,0,1,1,46,0,0,1,69,4,35,119,130,116

Nearest PDB structures (foldseek):
  3mb8-assembly1_A  TM=1.004E+00  e=2.311E-54  Toxoplasma gondii
  8w7h-assembly1_A  TM=9.713E-01  e=3.301E-30  Plasmodium falciparum 3D7
  5zni-assembly1_A  TM=9.771E-01  e=7.640E-30  Plasmodium falciparum
  6aqs-assembly1_A  TM=9.743E-01  e=6.011E-30  Plasmodium falciparum
  1sq6-assembly1_A  TM=9.769E-01  e=1.234E-29  Plasmodium falciparum 3D7